Protein 2O2K (pdb70)

Sequence (665 aa):
ERRYLPLSQARKKSGFQMDWLSEPHPVKPTFIGTQVFEEYDLQKLVDYIDWKPFFDVWQLRGKYPNRGFPKIFNDKGEARKVYDDAHNMLNTLIISQKKLRARGVVGFWPAQSIQDDIHLYAEAAVPQAAEPIATFYGLRQQAENSTEPYYCLSDFIAPLHSGIRDYLGLFAVACFGVEELSSKAYEDDGDDYSSIMVKALGDRLAEAFAEELHEERRVVRRELWAYCGSEQLDVADLRRLRYKGIRPAPGYPSQPDHTEKLTMWRLADIEQSTGIRLTESLAMAPASAVSGLYFSNLLKSKYFAVGKISKDQVEDYALRKNISVAEVEKWLGPILGYDERRYLPLSQARKSGFQMDWLSEPHPVKPTFIGTQVFEEYDLQKLVDYIDWKPFFDVWQLRGKYPNRGFPKIFNDKGGEARKVYDDAHNMLNTLISQKKLRARGVVGFWPAQSIQDDIHLYAEAAVPQAAEPIATFYGLRQQAENTEPYYCLSDFIAPLHSGIRDYLGLFAVACFGVEELSKAYEDDDGDDYSSIMVKALGDRLAEEAFAEELHERVRRELWAYCGSSEQLDVADLRRLRYKGIRPAPGYPSQPDHTEKLTMWRRLADIEQSSTGIIRRLTESLLAMAPASAVSGLYFSNLLKSKYFAVGKISKDQVEDYALRKNISVAEVEKWLGPILGYDT

Radius of gyration: 28.36 Å; Cα contacts (8 Å, |Δi|>4): 1301; chains: 2; bounding box: 68×45×87 Å

CATH classification: 3.10.196.10 (+1 more: 1.10.288.10)

B-factor: mean 25.55, std 10.09, range [11.28, 104.23]

InterPro domains:
  IPR000489 Pterin-binding domain [PF00809] (375-613)
  IPR000489 Pterin-binding domain [PS50972] (371-632)
  IPR003726 Homocysteine-binding domain [PF02574] (31-338)
  IPR003726 Homocysteine-binding domain [PS50970] (19-338)
  IPR003759 Cobalamin (vitamin B12)-binding module, cap domain [PF02607] (671-747)
  IPR003759 Cobalamin (vitamin B12)-binding module, cap domain [PS51337] (662-759)
  IPR003759 Cobalamin (vitamin B12)-binding module, cap domain [SM01018] (669-755)
  IPR004223 Vitamin B12-dependent methionine synthase, activation domain [PF02965] (965-1246)
  IPR004223 Vitamin B12-dependent methionine synthase, activation domain [PS50974] (923-1265)
  IPR006158 Cobalamin (vitamin B12)-binding domain [PF02310] (774-866)
  IPR006158 Cobalamin (vitamin B12)-binding domain [PS51332] (772-907)
  IPR011005 Dihydropteroate synthase-like superfamily [G3DSA:3.20.20.20] (361-656)
  IPR011005 Dihydropteroate synthase-like superfamily [SSF51717] (371-645)
  IPR011822 Cobalamin-dependent methionine synthase [PIRSF000381] (18-1233)
  IPR011822 Cobalamin-dependent methionine synthase [TIGR02082] (26-1230)
  IPR033706 Methionine synthase, B12-binding domain [cd02069] (671-897)
  IPR036589 Homocysteine-binding domain superfamily [G3DSA:3.20.20.330] (15-354)
  IPR036589 Homocysteine-binding domain superfamily [SSF82282] (22-414)
  IPR036594 Methionine synthase domain [G3DSA:1.10.1240.10] (657-755)
  IPR036594 Methionine synthase domain [SSF47644] (665-754)

Nearest PDB structures (foldseek):
  2o2k-assembly1_B  TM=1.003E+00  e=1.176E-68  Homo sapiens
  2o2k-assembly1_A  TM=9.964E-01  e=1.926E-66  Homo sapiens
  6bm6-assembly1_A  TM=9.340E-01  e=1.511E-40  Escherichia coli K-12
  3iv9-assembly1_A  TM=9.314E-01  e=1.492E-37  Escherichia coli
  1k7y-assembly1_A  TM=9.303E-01  e=2.238E-37  Escherichia coli

Solvent-accessible surface area: 29115 Å² total; per-residue (Å²): 174,41,50,44,30,68,10,75,99,0,53,106,52,5,34,126,8,86,39,181,87,26,102,139,26,63,107,5,92,48,29,19,58,63,64,17,100,76,28,84,11,89,100,0,18,104,37,6,45,41,101,45,1,62,61,51,9,129,130,86,6,85,16,16,15,39,34,23,27,108,54,16,103,102,129,79,56,53,151,77,1,57,61,23,0,52,95,23,2,79,67,7,32,88,101,133,102,4,82,2,45,0,0,0,0,0,14,11,0,2,8,80,96,1,12,4,32,0,3,46,99,104,23,78,7,115,90,38,151,40,66,7,20,4,45,2,0,3,4,0,12,58,82,171,116,58,34,14,20,0,8,2,18,1,3,0,45,24,142,39,69,16,121,3,21,1,1,1,0,0,0,0,1,37,18,9,94,116,28,8,70,57,53,45,63,118,6,45,26,20,16,1,9,2,0,83,8,0,0,60,13,1,2,65,1,0,0,20,6,0,1,18,66,0,0,39,98,16,1,39,31,26,54,113,29,99,54,80,38,56,50,1,112,64,72,44,14,92,6,8,38,3,14,7,21,119,51,0,10,18,2,66,18,4,12,95,26,0,20,149,29,2,80,0,76,149,27,2,38,0,114,32,44,174,80,12,49,40,19,17,84,12,13,24,3,0,11,2,1,11,20,102,106,10,61,13,4,7,3,17,73,0,21,58,58,0,0,84,40,1,4,148,56,36,139,60,65,55,73,64,2,51,142,53,1,33,119,20,35,23,62,188,127,47,47,44,30,64,11,75,94,0,51,108,53,6,37,133,6,83,32,159,94,21,107,118,27,64,110,6,93,47,30,19,59,61,56,16,127,79,21,82,9,88,101,0,16,111,30,4,46,40,125,45,1,65,61,52,8,124,136,81,5,84,17,15,13,29,50,20,27,107,50,15,76,109,136,101,34,54,44,111,72,2,80,85,26,0,57,92,25,1,79,66,8,29,88,96,116,102,2,79,1,63,0,0,0,0,0,13,12,0,2,9,84,96,0,10,3,30,0,3,45,102,101,23,80,6,114,90,37,150,37,68,6,20,3,43,0,0,4,5,0,14,57,123,179,60,38,14,39,0,6,2,16,2,3,0,50,22,140,36,70,11,123,3,22,1,1,1,1,0,0,0,2,41,18,8,94,119,31,7,83,53,55,36,42,113,3,51,23,19,15,2,8,1,0,95,9,0,0,60,14,1,1,67,1,1,0,18,6,0,1,6,65,0,0,57,100,16,0,36,43,34,56,114,18,143,42,94,33,32,41,0,113,154,69,39,13,114,5,7,38,4,13,6,21,121,49,0,9,20,4,70,18,5,14,94,20,0,22,148,34,2,82,0,74,144,26,3,35,0,113,35,49,177,83,14,48,42,14,18,80,12,14,25,3,0,10,2,1,13,19,57,100,11,49,14,4,8,4,19,77,0,24,78,58,0,0,81,36,2,3,141,54,40,135,76,51,49,73,68,5,30,141,77,1,31,119,21,17,22,54,145,142

Organism: Homo sapiens (NCBI:txid9606)

Secondary structure (DSSP, 8-state):
---B--HHHHHHTB----GGGPPPPPPPS-SEEEEES---HHHHHTT---HHHHHHHHHHHHSPPTT--GGGG---HHHHHHHHHHHHHHHHHHTT-SEEEEEEEEEEEEEETTEEEE--TT--GGGS--SEEEE-----B---PPPB--GGGGS-BGGGS--EEEEEEEEEEESHHHHHHHHHHTT-HHHHHHHHHHHHHHHHHHHHHHHHHIIIIIS-TTTT----HHHHHTT-SSSB-PPTTSTTS--TTHHHHHHHHTTHHHHH--EE-TTS-EESSSEEEEEEB--TT--------B-HHHHHHHHHHHT--HHHHHHHTGGGBS--/---B--HHHHHHTB----TTTSPPPPPPS-SEEEEESS--HHHHHTT---HHHHHHHHHHHHSPPTT--GGGG---HHHHHHHHHHHHHHHHHHHTT-SEEEEEEEEEEEEEETTEEEE--TT--GGGS--SEEEE-----B-----B--GGGGS-BGGGS--EEEEEEEEEEESHHHHHHHHHHHT-HHHHHHHHHHHHHHHHHHHHHHHHHIIIIIS-SSTT----HHHHHTT-SSSB-PPTTSTTS--TTHHHHHHHHTTHHHHH--EE-TTS-EESSSEEEEEEB--TT--------B-HHHHHHHHHHHT--HHHHHHHTGGGBSS--

GO terms:
  GO:0008705 methionine synthase activity (F, IDA)
  GO:0008705 methionine synthase activity (F, EXP)
  GO:0005515 protein binding (F, IPI)
  GO:0007399 nervous system development (P, TAS)
  GO:0008705 methionine synthase activity (F, TAS)
  GO:0005829 cytosol (C, TAS)
  GO:0032259 methylation (P, TAS)
  GO:0000096 sulfur amino acid metabolic process (P, TAS)
  GO:0009235 cobalamin metabolic process (P, TAS)
  GO:0008705 methionine synthase activity (F, IMP)
  GO:0009235 cobalamin metabolic process (P, IMP)
  GO:0071265 L-methionine biosynthetic process (P, IMP)

Structure (mmCIF, N/CA/C/O backbone):
data_2O2K
#
_entry.id   2O2K
#
_cell.length_a   77.854
_cell.length_b   90.051
_cell.length_c   123.006
_cell.angle_alpha   90.00
_cell.angle_beta   90.00
_cell.angle_gamma   90.00
#
_symmetry.space_group_name_H-M   'P 21 21 21'
#
loop_
_entity.id
_entity.type
_entity.pdbx_description
1 polymer 'Methionine synthase'
2 water water
#
loop_
_atom_site.group_PDB
_atom_site.id
_atom_site.type_symbol
_atom_site.label_atom_id
_atom_site.label_alt_id
_atom_site.label_comp_id
_atom_site.label_asym_id
_atom_site.label_entity_id
_atom_site.label_seq_id
_atom_site.pdbx_PDB_ins_code
_atom_site.Cartn_x
_atom_site.Cartn_y
_atom_site.Cartn_z
_atom_site.occupancy
_atom_site.B_iso_or_equiv
_atom_site.auth_seq_id
_atom_site.auth_comp_id
_atom_site.auth_asym_id
_atom_site.auth_atom_id
_atom_site.pdbx_PDB_model_num
ATOM 1 N N . GLU A 1 3 ? 11.523 41.561 25.590 1.00 35.00 926 GLU A N 1
ATOM 2 C CA . GLU A 1 3 ? 10.219 42.110 25.122 1.00 34.88 926 GLU A CA 1
ATOM 3 C C . GLU A 1 3 ? 10.396 43.089 23.958 1.00 33.97 926 GLU A C 1
ATOM 4 O O . GLU A 1 3 ? 9.441 43.753 23.544 1.00 34.26 926 GLU A O 1
ATOM 10 N N . ARG A 1 4 ? 11.616 43.172 23.433 1.00 33.25 927 ARG A N 1
ATOM 11 C CA . ARG A 1 4 ? 11.922 44.090 22.340 1.00 32.13 927 ARG A CA 1
ATOM 12 C C . ARG A 1 4 ? 11.177 43.722 21.054 1.00 31.16 927 ARG A C 1
ATOM 13 O O . ARG A 1 4 ? 11.206 42.568 20.626 1.00 30.99 927 ARG A O 1
ATOM 21 N N . ARG A 1 5 ? 10.536 44.714 20.438 1.00 30.22 928 ARG A N 1
ATOM 22 C CA . ARG A 1 5 ? 9.703 44.486 19.255 1.00 29.24 928 ARG A CA 1
ATOM 23 C C . ARG A 1 5 ? 10.456 44.647 17.935 1.00 28.74 928 ARG A C 1
ATOM 24 O O . ARG A 1 5 ? 11.193 45.624 17.739 1.00 28.26 928 ARG A O 1
ATOM 26 N N . TYR A 1 6 ? 10.255 43.681 17.041 1.00 27.98 929 TYR A N 1
ATOM 27 C CA . TYR A 1 6 ? 10.799 43.724 15.686 1.00 27.29 929 TYR A CA 1
ATOM 28 C C . TYR A 1 6 ? 9.688 43.576 14.659 1.00 26.96 929 TYR A C 1
ATOM 29 O O . TYR A 1 6 ? 8.805 42.721 14.797 1.00 27.36 929 TYR A O 1
ATOM 38 N N . LEU A 1 7 ? 9.738 44.409 13.626 1.00 26.16 930 LEU A N 1
ATOM 39 C CA . LEU A 1 7 ? 8.761 44.348 12.550 1.00 25.77 930 LEU A CA 1
ATOM 40 C C . LEU A 1 7 ? 9.123 43.209 11.613 1.00 25.75 930 LEU A C 1
ATOM 41 O O . LEU A 1 7 ? 10.275 43.112 11.179 1.00 25.84 930 LEU A O 1
ATOM 46 N N . PRO A 1 8 ? 8.142 42.343 11.285 1.00 25.43 931 PRO A N 1
ATOM 47 C CA . PRO A 1 8 ? 8.399 41.246 10.351 1.00 25.17 931 PRO A CA 1
ATOM 48 C C . PRO A 1 8 ? 8.992 41.779 9.051 1.00 24.76 931 PRO A C 1
ATOM 49 O O . PRO A 1 8 ? 8.649 42.882 8.621 1.00 24.42 931 PRO A O 1
ATOM 53 N N . LEU A 1 9 ? 9.881 41.003 8.441 1.00 24.79 932 LEU A N 1
ATOM 54 C CA . LEU A 1 9 ? 10.626 41.452 7.268 1.00 24.98 932 LEU A CA 1
ATOM 55 C C . LEU A 1 9 ? 9.742 42.044 6.168 1.00 24.89 932 LEU A C 1
ATOM 56 O O . LEU A 1 9 ? 10.060 43.099 5.613 1.00 24.67 932 LEU A O 1
ATOM 61 N N . SER A 1 10 ? 8.628 41.377 5.870 1.00 25.11 933 SER A N 1
ATOM 62 C CA . SER A 1 10 ? 7.721 41.843 4.817 1.00 25.53 933 SER A CA 1
ATOM 63 C C . SER A 1 10 ? 7.177 43.239 5.100 1.00 25.40 933 SER A C 1
ATOM 64 O O . SER A 1 10 ? 6.995 44.035 4.176 1.00 25.50 933 SER A O 1
ATOM 67 N N . GLN A 1 11 ? 6.917 43.527 6.373 1.00 25.19 934 GLN A N 1
ATOM 68 C CA . GLN A 1 11 ? 6.396 44.832 6.770 1.00 25.26 934 GLN A CA 1
ATOM 69 C C . GLN A 1 11 ? 7.479 45.904 6.809 1.00 24.65 934 GLN A C 1
ATOM 70 O O . GLN A 1 11 ? 7.229 47.051 6.436 1.00 24.88 934 GLN A O 1
ATOM 76 N N . ALA A 1 12 ? 8.679 45.529 7.249 1.00 23.62 935 ALA A N 1
ATOM 77 C CA . ALA A 1 12 ? 9.822 46.441 7.213 1.00 22.73 935 ALA A CA 1
ATOM 78 C C . ALA A 1 12 ? 10.103 46.863 5.772 1.00 22.46 935 ALA A C 1
ATOM 79 O O . ALA A 1 12 ? 10.440 48.017 5.503 1.00 22.03 935 ALA A O 1
ATOM 81 N N . ARG A 1 13 ? 9.954 45.924 4.841 1.00 22.31 936 ARG A N 1
ATOM 82 C CA . ARG A 1 13 ? 10.161 46.219 3.425 1.00 22.48 936 ARG A CA 1
ATOM 83 C C . ARG A 1 13 ? 9.103 47.171 2.876 1.00 22.85 936 ARG A C 1
ATOM 84 O O . ARG A 1 13 ? 9.418 48.049 2.073 1.00 23.14 936 ARG A O 1
ATOM 92 N N A LYS A 1 14 ? 7.860 46.994 3.323 0.50 23.01 937 LYS A N 1
ATOM 93 N N B LYS A 1 14 ? 7.855 46.994 3.310 0.50 23.05 937 LYS A N 1
ATOM 94 C CA A LYS A 1 14 ? 6.755 47.855 2.906 0.50 23.00 937 LYS A CA 1
ATOM 95 C CA B LYS A 1 14 ? 6.765 47.867 2.879 0.50 23.08 937 LYS A CA 1
ATOM 96 C C A LYS A 1 14 ? 6.936 49.279 3.421 0.50 23.00 937 LYS A C 1
ATOM 97 C C B LYS A 1 14 ? 7.014 49.295 3.358 0.50 23.04 937 LYS A C 1
ATOM 98 O O A LYS A 1 14 ? 6.463 50.233 2.803 0.50 23.19 937 LYS A O 1
ATOM 99 O O B LYS A 1 14 ? 6.696 50.258 2.657 0.50 23.17 937 LYS A O 1
ATOM 104 N N A SER A 1 15 ? 7.631 49.406 4.549 0.50 23.03 938 SER A N 1
ATOM 105 N N B SER A 1 15 ? 7.607 49.412 4.546 0.50 23.05 938 SER A N 1
ATOM 106 C CA . SER A 1 15 ? 7.943 50.704 5.139 1.00 22.92 938 SER A CA 1
ATOM 107 C C . SER A 1 15 ? 9.414 51.080 4.929 1.00 22.53 938 SER A C 1
ATOM 108 O O . SER A 1 15 ? 9.985 51.829 5.720 1.00 21.39 938 SER A O 1
ATOM 111 N N . GLY A 1 16 ? 10.016 50.560 3.860 1.00 22.22 939 GLY A N 1
ATOM 112 C CA . GLY A 1 16 ? 11.400 50.891 3.506 1.00 22.32 939 GLY A CA 1
ATOM 113 C C . GLY A 1 16 ? 11.538 52.352 3.118 1.00 22.66 939 GLY A C 1
ATOM 114 O O . GLY A 1 16 ? 10.537 53.039 2.914 1.00 22.70 939 GLY A O 1
ATOM 115 N N . PHE A 1 17 ? 12.772 52.843 3.020 1.00 22.47 940 PHE A N 1
ATOM 116 C CA . PHE A 1 17 ? 12.979 54.215 2.559 1.00 23.35 940 PHE A CA 1
ATOM 117 C C . PHE A 1 17 ? 12.522 54.338 1.115 1.00 24.24 940 PHE A C 1
ATOM 118 O O . PHE A 1 17 ? 12.928 53.539 0.269 1.00 24.60 940 PHE A O 1
ATOM 126 N N . GLN A 1 18 ? 11.681 55.337 0.850 1.00 25.38 941 GLN A N 1
ATOM 127 C CA . GLN A 1 18 ? 11.080 55.534 -0.474 1.00 26.50 941 GLN A CA 1
ATOM 128 C C . GLN A 1 18 ? 11.660 56.737 -1.213 1.00 26.29 941 GLN A C 1
ATOM 129 O O . GLN A 1 18 ? 11.460 57.891 -0.814 1.00 26.96 941 GLN A O 1
ATOM 135 N N . MET A 1 19 ? 12.370 56.454 -2.299 1.00 26.13 942 MET A N 1
ATOM 136 C CA . MET A 1 19 ? 13.043 57.481 -3.094 1.00 25.98 942 MET A CA 1
ATOM 137 C C . MET A 1 19 ? 12.090 58.277 -3.992 1.00 26.41 942 MET A C 1
ATOM 138 O O . MET A 1 19 ? 12.407 59.410 -4.380 1.00 26.46 942 MET A O 1
ATOM 143 N N . ASP A 1 20 ? 10.937 57.686 -4.313 1.00 26.58 943 ASP A N 1
ATOM 144 C CA . ASP A 1 20 ? 9.984 58.247 -5.288 1.00 26.42 943 ASP A CA 1
ATOM 145 C C . ASP A 1 20 ? 10.667 58.357 -6.654 1.00 25.74 943 ASP A C 1
ATOM 146 O O . ASP A 1 20 ? 10.908 59.456 -7.171 1.00 25.53 943 ASP A O 1
ATOM 151 N N . TRP A 1 21 ? 10.986 57.197 -7.224 1.00 24.83 944 TRP A N 1
ATOM 152 C CA . TRP A 1 21 ? 11.794 57.120 -8.440 1.00 23.98 944 TRP A CA 1
ATOM 153 C C . TRP A 1 21 ? 11.164 57.800 -9.657 1.00 24.30 944 TRP A C 1
ATOM 154 O O . TRP A 1 21 ? 11.877 58.320 -10.507 1.00 24.12 944 TRP A O 1
ATOM 165 N N . LEU A 1 22 ? 9.834 57.814 -9.722 1.00 24.75 945 LEU A N 1
ATOM 166 C CA . LEU A 1 22 ? 9.128 58.482 -10.815 1.00 25.40 945 LEU A CA 1
ATOM 167 C C . LEU A 1 22 ? 9.537 59.952 -10.927 1.00 25.36 945 LEU A C 1
ATOM 168 O O . LEU A 1 22 ? 9.613 60.500 -12.031 1.00 26.08 945 LEU A O 1
ATOM 173 N N . SER A 1 23 ? 9.822 60.571 -9.784 1.00 25.01 946 SER A N 1
ATOM 174 C CA . SER A 1 23 ? 10.180 61.990 -9.729 1.00 24.88 946 SER A CA 1
ATOM 175 C C . SER A 1 23 ? 11.689 62.230 -9.663 1.00 24.19 946 SER A C 1
ATOM 176 O O . SER A 1 23 ? 12.135 63.373 -9.597 1.00 24.07 946 SER A O 1
ATOM 179 N N . GLU A 1 24 ? 12.477 61.157 -9.682 1.00 23.24 947 GLU A N 1
ATOM 180 C CA . GLU A 1 24 ? 13.927 61.279 -9.553 1.00 22.35 947 GLU A CA 1
ATOM 181 C C . GLU A 1 24 ? 14.613 61.749 -10.830 1.00 21.73 947 GLU A C 1
ATOM 182 O O . GLU A 1 24 ? 14.181 61.404 -11.933 1.00 21.47 947 GLU A O 1
ATOM 188 N N . PRO A 1 25 ? 15.705 62.523 -10.683 1.00 21.20 948 PRO A N 1
ATOM 189 C CA . PRO A 1 25 ? 16.592 62.766 -11.818 1.00 20.78 948 PRO A CA 1
ATOM 190 C C . PRO A 1 25 ? 17.353 61.485 -12.154 1.00 20.50 948 PRO A C 1
ATOM 191 O O . PRO A 1 25 ? 17.463 60.593 -11.306 1.00 20.44 948 PRO A O 1
ATOM 195 N N . HIS A 1 26 ? 17.863 61.388 -13.375 1.00 19.83 949 HIS A N 1
ATOM 196 C CA . HIS A 1 26 ? 18.665 60.233 -13.755 1.00 19.72 949 HIS A CA 1
ATOM 197 C C . HIS A 1 26 ? 20.033 60.274 -13.081 1.00 19.21 949 HIS A C 1
ATOM 198 O O . HIS A 1 26 ? 20.712 61.297 -13.135 1.00 19.43 949 HIS A O 1
ATOM 205 N N . PRO A 1 27 ? 20.439 59.159 -12.439 1.00 18.68 950 PRO A N 1
ATOM 206 C CA . PRO A 1 27 ? 21.826 59.015 -11.994 1.00 18.39 950 PRO A CA 1
ATOM 207 C C . PRO A 1 27 ? 22.805 59.298 -13.124 1.00 18.66 950 PRO A C 1
ATOM 208 O O . PRO A 1 27 ? 22.502 59.064 -14.298 1.00 18.55 950 PRO A O 1
ATOM 212 N N . VAL A 1 28 ? 23.966 59.826 -12.761 1.00 18.69 951 VAL A N 1
ATOM 213 C CA . VAL A 1 28 ? 25.014 60.135 -13.715 1.00 19.16 951 VAL A CA 1
ATOM 214 C C . VAL A 1 28 ? 25.816 58.873 -14.021 1.00 19.23 951 VAL A C 1
ATOM 215 O O . VAL A 1 28 ? 26.197 58.137 -13.107 1.00 19.50 951 VAL A O 1
ATOM 219 N N . LYS A 1 29 ? 26.062 58.609 -15.303 1.00 19.52 952 LYS A N 1
ATOM 220 C CA . LYS A 1 29 ? 26.930 57.501 -15.676 1.00 19.71 952 LYS A CA 1
ATOM 221 C C . LYS A 1 29 ? 28.381 57.913 -15.424 1.00 19.29 952 LYS A C 1
ATOM 222 O O . LYS A 1 29 ? 28.807 58.955 -15.918 1.00 19.13 952 LYS A O 1
ATOM 228 N N . PRO A 1 30 ? 29.137 57.107 -14.651 1.00 19.23 953 PRO A N 1
ATOM 229 C CA . PRO A 1 30 ? 30.555 57.417 -14.418 1.00 19.07 953 PRO A CA 1
ATOM 230 C C . PRO A 1 30 ? 31.372 57.486 -15.712 1.00 19.53 953 PRO A C 1
ATOM 231 O O . PRO A 1 30 ? 30.925 56.995 -16.756 1.00 19.55 953 PRO A O 1
ATOM 235 N N . THR A 1 31 ? 32.556 58.094 -15.639 1.00 19.95 954 THR A N 1
ATOM 236 C CA . THR A 1 31 ? 33.383 58.337 -16.833 1.00 20.30 954 THR A CA 1
ATOM 237 C C . THR A 1 31 ? 33.944 57.059 -17.455 1.00 20.47 954 THR A C 1
ATOM 238 O O . THR A 1 31 ? 34.414 57.071 -18.603 1.00 21.26 954 THR A O 1
ATOM 242 N N . PHE A 1 32 ? 33.909 55.971 -16.691 1.00 20.09 955 PHE A N 1
ATOM 243 C CA . PHE A 1 32 ? 34.277 54.644 -17.179 1.00 20.09 955 PHE A CA 1
ATOM 244 C C . PHE A 1 32 ? 33.550 53.556 -16.405 1.00 20.01 955 PHE A C 1
ATOM 245 O O . PHE A 1 32 ? 33.084 53.777 -15.276 1.00 19.39 955 PHE A O 1
ATOM 253 N N . ILE A 1 33 ? 33.462 52.384 -17.029 1.00 19.98 956 ILE A N 1
ATOM 254 C CA . ILE A 1 33 ? 32.928 51.184 -16.396 1.00 20.34 956 ILE A CA 1
ATOM 255 C C . ILE A 1 33 ? 34.049 50.156 -16.290 1.00 20.23 956 ILE A C 1
ATOM 256 O O . ILE A 1 33 ? 34.815 49.954 -17.240 1.00 21.00 956 ILE A O 1
ATOM 261 N N . GLY A 1 34 ? 34.159 49.530 -15.124 1.00 19.88 957 GLY A N 1
ATOM 262 C CA . GLY A 1 34 ? 35.281 48.651 -14.824 1.00 19.34 957 GLY A CA 1
ATOM 263 C C . GLY A 1 34 ? 36.153 49.352 -13.808 1.00 19.36 957 GLY A C 1
ATOM 264 O O . GLY A 1 34 ? 35.672 50.216 -13.080 1.00 19.26 957 GLY A O 1
ATOM 265 N N . THR A 1 35 ? 37.438 49.016 -13.784 1.00 19.09 958 THR A N 1
ATOM 266 C CA . THR A 1 35 ? 38.333 49.572 -12.762 1.00 19.36 958 THR A CA 1
ATOM 267 C C . THR A 1 35 ? 39.416 50.484 -13.316 1.00 19.45 958 THR A C 1
ATOM 268 O O . THR A 1 35 ? 39.796 50.394 -14.490 1.00 19.36 958 THR A O 1
ATOM 272 N N . GLN A 1 36 ? 39.899 51.363 -12.441 1.00 19.59 959 GLN A N 1
ATOM 273 C CA . GLN A 1 36 ? 41.129 52.106 -12.657 1.00 19.76 959 GLN A CA 1
ATOM 274 C C . GLN A 1 36 ? 42.043 51.822 -11.482 1.00 19.52 959 GLN A C 1
ATOM 275 O O . GLN A 1 36 ? 41.627 51.939 -10.329 1.00 19.02 959 GLN A O 1
ATOM 281 N N . VAL A 1 37 ? 43.284 51.451 -11.786 1.00 19.31 960 VAL A N 1
ATOM 282 C CA . VAL A 1 37 ? 44.248 51.050 -10.771 1.00 19.75 960 VAL A CA 1
ATOM 283 C C . VAL A 1 37 ? 45.290 52.139 -10.553 1.00 20.05 960 VAL A C 1
ATOM 284 O O . VAL A 1 37 ? 45.797 52.738 -11.511 1.00 20.13 960 VAL A O 1
ATOM 288 N N . PHE A 1 38 ? 45.594 52.387 -9.285 1.00 20.19 961 PHE A N 1
ATOM 289 C CA . PHE A 1 38 ? 46.675 53.283 -8.895 1.00 20.88 961 PHE A CA 1
ATOM 290 C C . PHE A 1 38 ? 47.823 52.447 -8.332 1.00 21.30 961 PHE A C 1
ATOM 291 O O . PHE A 1 38 ? 47.733 51.899 -7.228 1.00 21.11 961 PHE A O 1
ATOM 299 N N . GLU A 1 39 ? 48.898 52.326 -9.109 1.00 22.17 962 GLU A N 1
ATOM 300 C CA . GLU A 1 39 ? 50.056 51.548 -8.672 1.00 22.74 962 GLU A CA 1
ATOM 301 C C . GLU A 1 39 ? 50.924 52.382 -7.728 1.00 22.66 962 GLU A C 1
ATOM 302 O O . GLU A 1 39 ? 51.726 51.840 -6.959 1.00 22.47 962 GLU A O 1
ATOM 308 N N . GLU A 1 40 ? 50.739 53.699 -7.792 1.00 22.83 963 GLU A N 1
ATOM 309 C CA . GLU A 1 40 ? 51.326 54.642 -6.840 1.00 23.10 963 GLU A CA 1
ATOM 310 C C . GLU A 1 40 ? 50.351 55.793 -6.611 1.00 22.91 963 GLU A C 1
ATOM 311 O O . GLU A 1 40 ? 49.391 55.958 -7.365 1.00 22.90 963 GLU A O 1
ATOM 314 N N . TYR A 1 41 ? 50.592 56.578 -5.566 1.00 22.40 964 TYR A N 1
ATOM 315 C CA . TYR A 1 41 ? 49.808 57.783 -5.319 1.00 22.08 964 TYR A CA 1
ATOM 316 C C . TYR A 1 41 ? 50.673 58.849 -4.670 1.00 22.43 964 TYR A C 1
ATOM 317 O O . TYR A 1 41 ? 51.621 58.537 -3.947 1.00 22.27 964 TYR A O 1
ATOM 326 N N . ASP A 1 42 ? 50.339 60.108 -4.937 1.00 22.92 965 ASP A N 1
ATOM 327 C CA . ASP A 1 42 ? 51.086 61.242 -4.418 1.00 23.63 965 ASP A CA 1
ATOM 328 C C . ASP A 1 42 ? 50.821 61.392 -2.923 1.00 23.50 965 ASP A C 1
ATOM 329 O O . ASP A 1 42 ? 49.801 61.949 -2.513 1.00 23.48 965 ASP A O 1
ATOM 334 N N . LEU A 1 43 ? 51.749 60.886 -2.115 1.00 23.46 966 LEU A N 1
ATOM 335 C CA . LEU A 1 43 ? 51.610 60.937 -0.657 1.00 23.47 966 LEU A CA 1
ATOM 336 C C . LEU A 1 43 ? 51.657 62.356 -0.098 1.00 23.76 966 LEU A C 1
ATOM 337 O O . LEU A 1 43 ? 50.970 62.661 0.875 1.00 23.14 966 LEU A O 1
ATOM 342 N N . GLN A 1 44 ? 52.466 63.222 -0.706 1.00 24.31 967 GLN A N 1
ATOM 343 C CA . GLN A 1 44 ? 52.524 64.612 -0.261 1.00 25.39 967 GLN A CA 1
ATOM 344 C C . GLN A 1 44 ? 51.166 65.303 -0.401 1.00 25.35 967 GLN A C 1
ATOM 345 O O . GLN A 1 44 ? 50.767 66.064 0.478 1.00 25.67 967 GLN A O 1
ATOM 351 N N . LYS A 1 45 ? 50.454 65.015 -1.489 1.00 25.41 968 LYS A N 1
ATOM 352 C CA . LYS A 1 45 ? 49.109 65.553 -1.709 1.00 25.70 968 LYS A CA 1
ATOM 353 C C . LYS A 1 45 ? 48.130 65.079 -0.629 1.00 25.25 968 LYS A C 1
ATOM 354 O O . LYS A 1 45 ? 47.241 65.825 -0.211 1.00 25.87 968 LYS A O 1
ATOM 360 N N . LEU A 1 46 ? 48.311 63.842 -0.176 1.00 24.23 969 LEU A N 1
ATOM 361 C CA . LEU A 1 46 ? 47.444 63.258 0.849 1.00 23.68 969 LEU A CA 1
ATOM 362 C C . LEU A 1 46 ? 47.604 63.903 2.215 1.00 23.59 969 LEU A C 1
ATOM 363 O O . LEU A 1 46 ? 46.646 63.958 2.993 1.00 23.06 969 LEU A O 1
ATOM 368 N N . VAL A 1 47 ? 48.804 64.404 2.498 1.00 23.30 970 VAL A N 1
ATOM 369 C CA . VAL A 1 47 ? 49.081 65.047 3.786 1.00 23.52 970 VAL A CA 1
ATOM 370 C C . VAL A 1 47 ? 48.049 66.135 4.090 1.00 23.28 970 VAL A C 1
ATOM 371 O O . VAL A 1 47 ? 47.594 66.273 5.224 1.00 23.20 970 VAL A O 1
ATOM 375 N N . ASP A 1 48 ? 47.658 66.890 3.068 1.00 23.58 971 ASP A N 1
ATOM 376 C CA . ASP A 1 48 ? 46.678 67.956 3.251 1.00 23.51 971 ASP A CA 1
ATOM 377 C C . ASP A 1 48 ? 45.273 67.450 3.602 1.00 22.50 971 ASP A C 1
ATOM 378 O O . ASP A 1 48 ? 44.446 68.201 4.129 1.00 22.51 971 ASP A O 1
ATOM 383 N N . TYR A 1 49 ? 45.020 66.171 3.329 1.00 21.16 972 TYR A N 1
ATOM 384 C CA . TYR A 1 49 ? 43.718 65.563 3.601 1.00 20.12 972 TYR A CA 1
ATOM 385 C C . TYR A 1 49 ? 43.679 64.804 4.930 1.00 19.69 972 TYR A C 1
ATOM 386 O O . TYR A 1 49 ? 42.646 64.242 5.295 1.00 19.58 972 TYR A O 1
ATOM 395 N N . ILE A 1 50 ? 44.798 64.796 5.654 1.00 18.88 973 ILE A N 1
ATOM 396 C CA . ILE A 1 50 ? 44.860 64.094 6.936 1.00 18.22 973 ILE A CA 1
ATOM 397 C C . ILE A 1 50 ? 43.906 64.693 7.977 1.00 18.27 973 ILE A C 1
ATOM 398 O O . ILE A 1 50 ? 43.818 65.920 8.137 1.00 18.82 973 ILE A O 1
ATOM 403 N N . ASP A 1 51 ? 43.173 63.805 8.647 1.00 18.30 974 ASP A N 1
ATOM 404 C CA . ASP A 1 51 ? 42.381 64.143 9.816 1.00 18.48 974 ASP A CA 1
ATOM 405 C C . ASP A 1 51 ? 43.260 63.860 11.031 1.00 18.40 974 ASP A C 1
ATOM 406 O O . ASP A 1 51 ? 43.486 62.707 11.391 1.00 18.02 974 ASP A O 1
ATOM 411 N N . TRP A 1 52 ? 43.781 64.920 11.641 1.00 18.03 975 TRP A N 1
ATOM 412 C CA . TRP A 1 52 ? 44.776 64.772 12.701 1.00 17.88 975 TRP A CA 1
ATOM 413 C C . TRP A 1 52 ? 44.205 64.361 14.059 1.00 17.89 975 TRP A C 1
ATOM 414 O O . TRP A 1 52 ? 44.949 63.924 14.932 1.00 18.16 975 TRP A O 1
ATOM 425 N N . LYS A 1 53 ? 42.892 64.475 14.238 1.00 18.42 976 LYS A N 1
ATOM 426 C CA . LYS A 1 53 ? 42.293 64.146 15.539 1.00 19.10 976 LYS A CA 1
ATOM 427 C C . LYS A 1 53 ? 42.624 62.728 16.046 1.00 18.63 976 LYS A C 1
ATOM 428 O O . LYS A 1 53 ? 43.128 62.587 17.156 1.00 18.70 976 LYS A O 1
ATOM 432 N N . PRO A 1 54 ? 42.366 61.674 15.235 1.00 18.83 977 PRO A N 1
ATOM 433 C CA . PRO A 1 54 ? 42.757 60.332 15.706 1.00 18.73 977 PRO A CA 1
ATOM 434 C C . PRO A 1 54 ? 44.253 60.166 16.002 1.00 18.52 977 PRO A C 1
ATOM 435 O O . PRO A 1 54 ? 44.635 59.365 16.858 1.00 18.92 977 PRO A O 1
ATOM 439 N N . PHE A 1 55 ? 45.091 60.928 15.305 1.00 17.70 978 PHE A N 1
ATOM 440 C CA . PHE A 1 55 ? 46.531 60.898 15.548 1.00 16.95 978 PHE A CA 1
ATOM 441 C C . PHE A 1 55 ? 46.834 61.449 16.940 1.00 17.23 978 PHE A C 1
ATOM 442 O O . PHE A 1 55 ? 47.572 60.837 17.716 1.00 16.86 978 PHE A O 1
ATOM 450 N N . PHE A 1 56 ? 46.247 62.596 17.265 1.00 17.23 979 PHE A N 1
ATOM 451 C CA . PHE A 1 56 ? 46.429 63.170 18.593 1.00 18.04 979 PHE A CA 1
ATOM 452 C C . PHE A 1 56 ? 45.830 62.288 19.683 1.00 18.53 979 PHE A C 1
ATOM 453 O O . PHE A 1 56 ? 46.385 62.199 20.778 1.00 18.94 979 PHE A O 1
ATOM 461 N N . ASP A 1 57 ? 44.725 61.615 19.369 1.00 19.37 980 ASP A N 1
ATOM 462 C CA . ASP A 1 57 ? 44.145 60.625 20.291 1.00 19.72 980 ASP A CA 1
ATOM 463 C C . ASP A 1 57 ? 45.124 59.495 20.615 1.00 19.69 980 ASP A C 1
ATOM 464 O O . ASP A 1 57 ? 45.266 59.107 21.778 1.00 19.69 980 ASP A O 1
ATOM 469 N N . VAL A 1 58 ? 45.821 58.987 19.598 1.00 19.20 981 VAL A N 1
ATOM 470 C CA . VAL A 1 58 ? 46.830 57.944 19.817 1.00 19.26 981 VAL A CA 1
ATOM 471 C C . VAL A 1 58 ? 47.878 58.442 20.805 1.00 19.22 981 VAL A C 1
ATOM 472 O O . VAL A 1 58 ? 48.228 57.753 21.769 1.00 19.24 981 VAL A O 1
ATOM 476 N N . TRP A 1 59 ? 48.365 59.655 20.574 1.00 18.59 982 TRP A N 1
ATOM 477 C CA . TRP A 1 59 ? 49.445 60.178 21.388 1.00 18.69 982 TRP A CA 1
ATOM 478 C C . TRP A 1 59 ? 49.018 60.558 22.801 1.00 19.20 982 TRP A C 1
ATOM 479 O O . TRP A 1 59 ? 49.829 60.496 23.719 1.00 19.23 982 TRP A O 1
ATOM 490 N N . GLN A 1 60 ? 47.748 60.923 22.975 1.00 20.13 983 GLN A N 1
ATOM 491 C CA . GLN A 1 60 ? 47.207 61.140 24.317 1.00 21.13 983 GLN A CA 1
ATOM 492 C C . GLN A 1 60 ? 47.215 59.831 25.104 1.00 21.10 983 GLN A C 1
ATOM 493 O O . GLN A 1 60 ? 47.606 59.802 26.278 1.00 21.54 983 GLN A O 1
ATOM 499 N N . LEU A 1 61 ? 46.815 58.754 24.434 1.00 21.24 984 LEU A N 1
ATOM 500 C CA . LEU A 1 61 ? 46.739 57.429 25.042 1.00 21.34 984 LEU A CA 1
ATOM 501 C C . LEU A 1 61 ? 48.119 56.869 25.377 1.00 21.20 984 LEU A C 1
ATOM 502 O O . LEU A 1 61 ? 48.355 56.432 26.504 1.00 21.41 984 LEU A O 1
ATOM 507 N N . ARG A 1 62 ? 49.024 56.877 24.401 1.00 20.64 985 ARG A N 1
ATOM 508 C CA . ARG A 1 62 ? 50.375 56.353 24.608 1.00 20.81 985 ARG A CA 1
ATOM 509 C C . ARG A 1 62 ? 51.233 57.250 25.498 1.00 20.45 985 ARG A C 1
ATOM 510 O O . ARG A 1 62 ? 52.055 56.764 26.278 1.00 20.97 985 ARG A O 1
ATOM 518 N N . GLY A 1 63 ? 51.044 58.561 25.376 1.00 20.10 986 GLY A N 1
ATOM 519 C CA . GLY A 1 63 ? 51.854 59.532 26.109 1.00 19.66 986 GLY A CA 1
ATOM 520 C C . GLY A 1 63 ? 51.682 59.525 27.615 1.00 19.48 986 GLY A C 1
ATOM 521 O O . GLY A 1 63 ? 52.573 59.965 28.338 1.00 19.69 986 GLY A O 1
ATOM 522 N N . LYS A 1 64 ? 50.537 59.035 28.090 1.00 19.15 987 LYS A N 1
ATOM 523 C CA . LYS A 1 64 ? 50.308 58.923 29.534 1.00 18.83 987 LYS A CA 1
ATOM 524 C C . LYS A 1 64 ? 51.267 57.910 30.147 1.00 18.68 987 LYS A C 1
ATOM 525 O O . LYS A 1 64 ? 51.739 58.099 31.268 1.00 18.77 987 LYS A O 1
ATOM 531 N N . TYR A 1 65 ? 51.551 56.846 29.399 1.00 18.17 988 TYR A N 1
ATOM 532 C CA . TYR A 1 65 ? 52.469 55.806 29.855 1.00 18.07 988 TYR A CA 1
ATOM 533 C C . TYR A 1 65 ? 53.637 55.708 28.881 1.00 18.18 988 TYR A C 1
ATOM 534 O O . TYR A 1 65 ? 53.689 54.776 28.074 1.00 18.02 988 TYR A O 1
ATOM 543 N N . PRO A 1 66 ? 54.578 56.667 28.941 1.00 18.69 989 PRO A N 1
ATOM 544 C CA . PRO A 1 66 ? 55.643 56.648 27.938 1.00 19.24 989 PRO A CA 1
ATOM 545 C C . PRO A 1 66 ? 56.547 55.426 28.050 1.00 19.73 989 PRO A C 1
ATOM 546 O O . PRO A 1 66 ? 56.864 54.978 29.152 1.00 19.29 989 PRO A O 1
ATOM 550 N N . ASN A 1 67 ? 56.938 54.878 26.904 1.00 20.49 990 ASN A N 1
ATOM 551 C CA . ASN A 1 67 ? 57.996 53.884 26.882 1.00 21.28 990 ASN A CA 1
ATOM 552 C C . ASN A 1 67 ? 59.324 54.563 27.130 1.00 21.99 990 ASN A C 1
ATOM 553 O O . ASN A 1 67 ? 59.458 55.777 26.957 1.00 21.73 990 ASN A O 1
ATOM 558 N N . ARG A 1 68 ? 60.311 53.774 27.532 1.00 22.96 991 ARG A N 1
ATOM 559 C CA . ARG A 1 68 ? 61.666 54.268 27.606 1.00 24.09 991 ARG A CA 1
ATOM 560 C C . ARG A 1 68 ? 62.075 54.757 26.218 1.00 24.27 991 ARG A C 1
ATOM 561 O O . ARG A 1 68 ? 61.721 54.145 25.198 1.00 24.53 991 ARG A O 1
ATOM 569 N N . GLY A 1 69 ? 62.767 55.891 26.182 1.00 24.66 992 GLY A N 1
ATOM 570 C CA . GLY A 1 69 ? 63.270 56.436 24.923 1.00 24.91 992 GLY A CA 1
ATOM 571 C C . GLY A 1 69 ? 62.388 57.459 24.233 1.00 25.03 992 GLY A C 1
ATOM 572 O O . GLY A 1 69 ? 62.705 57.900 23.125 1.00 25.56 992 GLY A O 1
ATOM 573 N N . PHE A 1 70 ? 61.276 57.831 24.865 1.00 25.03 993 PHE A N 1
ATOM 574 C CA . PHE A 1 70 ? 60.433 58.927 24.366 1.00 25.04 993 PHE A CA 1
ATOM 575 C C . PHE A 1 70 ? 61.185 60.256 24.481 1.00 26.02 993 PHE A C 1
ATOM 576 O O . PHE A 1 70 ? 62.131 60.361 25.264 1.00 26.40 993 PHE A O 1
ATOM 584 N N . PRO A 1 71 ? 60.775 61.275 23.701 1.00 27.03 994 PRO A N 1
ATOM 585 C CA . PRO A 1 71 ? 61.367 62.607 23.864 1.00 28.05 994 PRO A CA 1
ATOM 586 C C . PRO A 1 71 ? 61.237 63.123 25.298 1.00 29.26 994 PRO A C 1
ATOM 587 O O . PRO A 1 71 ? 60.260 62.808 25.985 1.00 29.29 994 PRO A O 1
ATOM 591 N N . LYS A 1 72 ? 62.212 63.923 25.726 1.00 30.97 995 LYS A N 1
ATOM 592 C CA . LYS A 1 72 ? 62.279 64.442 27.097 1.00 32.40 995 LYS A CA 1
ATOM 593 C C . LYS A 1 72 ? 61.027 65.189 27.562 1.00 33.21 995 LYS A C 1
ATOM 594 O O . LYS A 1 72 ? 60.757 65.262 28.762 1.00 33.76 995 LYS A O 1
ATOM 597 N N . ILE A 1 73 ? 60.261 65.724 26.612 1.00 33.95 996 ILE A N 1
ATOM 598 C CA . ILE A 1 73 ? 59.062 66.514 26.916 1.00 34.84 996 ILE A CA 1
ATOM 599 C C . ILE A 1 73 ? 57.939 65.716 27.609 1.00 35.22 996 ILE A C 1
ATOM 600 O O . ILE A 1 73 ? 57.074 66.298 28.266 1.00 35.37 996 ILE A O 1
ATOM 605 N N . PHE A 1 74 ? 57.973 64.391 27.477 1.00 35.73 997 PHE A N 1
ATOM 606 C CA . PHE A 1 74 ? 56.963 63.527 28.090 1.00 36.48 997 PHE A CA 1
ATOM 607 C C . PHE A 1 74 ? 57.122 63.414 29.609 1.00 37.41 997 PHE A C 1
ATOM 608 O O . PHE A 1 74 ? 56.266 62.844 30.293 1.00 37.73 997 PHE A O 1
ATOM 616 N N . ASN A 1 75 ? 58.209 63.985 30.123 1.00 38.53 998 ASN A N 1
ATOM 617 C CA . ASN A 1 75 ? 58.506 63.983 31.555 1.00 39.60 998 ASN A CA 1
ATOM 618 C C . ASN A 1 75 ? 58.115 65.288 32.256 1.00 40.21 998 ASN A C 1
ATOM 619 O O . ASN A 1 75 ? 58.356 65.455 33.457 1.00 40.34 998 ASN A O 1
ATOM 624 N N . ASP A 1 76 ? 57.500 66.199 31.503 1.00 40.87 999 ASP A N 1
ATOM 625 C CA . ASP A 1 76 ? 57.121 67.517 32.012 1.00 41.51 999 ASP A CA 1
ATOM 626 C C . ASP A 1 76 ? 55.792 67.503 32.770 1.00 41.88 999 ASP A C 1
ATOM 627 O O . ASP A 1 76 ? 55.165 66.452 32.922 1.00 42.04 999 ASP A O 1
ATOM 632 N N . LYS A 1 77 ? 55.378 68.674 33.250 1.00 42.31 1000 LYS A N 1
ATOM 633 C CA . LYS A 1 77 ? 54.148 68.817 34.028 1.00 42.63 1000 LYS A CA 1
ATOM 634 C C . LYS A 1 77 ? 52.903 68.773 33.144 1.00 42.77 1000 LYS A C 1
ATOM 635 O O . LYS A 1 77 ? 52.777 69.537 32.185 1.00 43.06 1000 LYS A O 1
ATOM 637 N N . GLY A 1 81 ? 52.747 70.788 25.543 1.00 30.09 1004 GLY A N 1
ATOM 638 C CA . GLY A 1 81 ? 54.020 70.644 24.847 1.00 29.38 1004 GLY A CA 1
ATOM 639 C C . GLY A 1 81 ? 54.126 69.371 24.027 1.00 29.22 1004 GLY A C 1
ATOM 640 O O . GLY A 1 81 ? 54.733 69.368 22.947 1.00 29.13 1004 GLY A O 1
ATOM 641 N N . GLU A 1 82 ? 53.542 68.289 24.540 1.00 28.70 1005 GLU A N 1
ATOM 642 C CA . GLU A 1 82 ? 53.604 66.987 23.871 1.00 28.06 1005 GLU A CA 1
ATOM 643 C C . GLU A 1 82 ? 52.959 67.000 22.485 1.00 26.73 1005 GLU A C 1
ATOM 644 O O . GLU A 1 82 ? 53.528 66.455 21.539 1.00 26.38 1005 GLU A O 1
ATOM 650 N N . ALA A 1 83 ? 51.793 67.635 22.364 1.00 25.23 1006 ALA A N 1
ATOM 651 C CA . ALA A 1 83 ? 51.060 67.676 21.092 1.00 23.91 1006 ALA A CA 1
ATOM 652 C C . ALA A 1 83 ? 51.882 68.330 19.986 1.00 23.05 1006 ALA A C 1
ATOM 653 O O . ALA A 1 83 ? 51.924 67.835 18.863 1.00 22.31 1006 ALA A O 1
ATOM 655 N N . ARG A 1 84 ? 52.530 69.446 20.307 1.00 22.39 1007 ARG A N 1
ATOM 656 C CA . ARG A 1 84 ? 53.381 70.123 19.328 1.00 21.78 1007 ARG A CA 1
ATOM 657 C C . ARG A 1 84 ? 54.574 69.260 18.930 1.00 21.37 1007 ARG A C 1
ATOM 658 O O . ARG A 1 84 ? 54.906 69.167 17.743 1.00 20.77 1007 ARG A O 1
ATOM 666 N N . LYS A 1 85 ? 55.196 68.609 19.912 1.00 20.86 1008 LYS A N 1
ATOM 667 C CA . LYS A 1 85 ? 56.358 67.759 19.658 1.00 20.30 1008 LYS A CA 1
ATOM 668 C C . LYS A 1 85 ? 55.989 66.550 18.789 1.00 19.67 1008 LYS A C 1
ATOM 669 O O . LYS A 1 85 ? 56.687 66.252 17.823 1.00 19.05 1008 LYS A O 1
ATOM 675 N N . VAL A 1 86 ? 54.893 65.863 19.108 1.00 19.20 1009 VAL A N 1
ATOM 676 C CA . VAL A 1 86 ? 54.508 64.715 18.273 1.00 19.17 1009 VAL A CA 1
ATOM 677 C C . VAL A 1 86 ? 54.087 65.149 16.863 1.00 19.07 1009 VAL A C 1
ATOM 678 O O . VAL A 1 86 ? 54.342 64.435 15.889 1.00 18.98 1009 VAL A O 1
ATOM 682 N N . TYR A 1 87 ? 53.486 66.333 16.755 1.00 19.15 1010 TYR A N 1
ATOM 683 C CA . TYR A 1 87 ? 53.082 66.858 15.456 1.00 18.99 1010 TYR A CA 1
ATOM 684 C C . TYR A 1 87 ? 54.290 67.203 14.593 1.00 18.76 1010 TYR A C 1
ATOM 685 O O . TYR A 1 87 ? 54.356 66.815 13.424 1.00 18.62 1010 TYR A O 1
ATOM 694 N N . ASP A 1 88 ? 55.240 67.943 15.164 1.00 18.79 1011 ASP A N 1
ATOM 695 C CA . ASP A 1 88 ? 56.468 68.272 14.436 1.00 18.85 1011 ASP A CA 1
ATOM 696 C C . ASP A 1 88 ? 57.257 67.026 14.039 1.00 18.70 1011 ASP A C 1
ATOM 697 O O . ASP A 1 88 ? 57.732 66.930 12.906 1.00 18.51 1011 ASP A O 1
ATOM 702 N N . ASP A 1 89 ? 57.382 66.075 14.966 1.00 18.16 1012 ASP A N 1
ATOM 703 C CA . ASP A 1 89 ? 58.058 64.809 14.695 1.00 18.20 1012 ASP A CA 1
ATOM 704 C C . ASP A 1 89 ? 57.342 64.031 13.600 1.00 17.74 1012 ASP A C 1
ATOM 705 O O . ASP A 1 89 ? 57.988 63.399 12.756 1.00 17.83 1012 ASP A O 1
ATOM 710 N N . ALA A 1 90 ? 56.011 64.080 13.608 1.00 17.63 1013 ALA A N 1
ATOM 711 C CA . ALA A 1 90 ? 55.234 63.446 12.545 1.00 17.64 1013 ALA A CA 1
ATOM 712 C C . ALA A 1 90 ? 55.585 64.047 11.186 1.00 18.04 1013 ALA A C 1
ATOM 713 O O . ALA A 1 90 ? 55.775 63.326 10.209 1.00 18.18 1013 ALA A O 1
ATOM 715 N N . HIS A 1 91 ? 55.690 65.370 11.125 1.00 18.71 1014 HIS A N 1
ATOM 716 C CA . HIS A 1 91 ? 56.015 66.012 9.853 1.00 19.97 1014 HIS A CA 1
ATOM 717 C C . HIS A 1 91 ? 57.412 65.686 9.358 1.00 20.17 1014 HIS A C 1
ATOM 718 O O . HIS A 1 91 ? 57.608 65.445 8.165 1.00 20.56 1014 HIS A O 1
ATOM 725 N N . ASN A 1 92 ? 58.374 65.653 10.273 1.00 20.39 1015 ASN A N 1
ATOM 726 C CA . ASN A 1 92 ? 59.729 65.246 9.930 1.00 21.19 1015 ASN A CA 1
ATOM 727 C C . ASN A 1 92 ? 59.751 63.820 9.377 1.00 20.60 1015 ASN A C 1
ATOM 728 O O . ASN A 1 92 ? 60.383 63.560 8.349 1.00 21.07 1015 ASN A O 1
ATOM 733 N N . MET A 1 93 ? 59.027 62.911 10.034 1.00 19.43 1016 MET A N 1
ATOM 734 C CA . MET A 1 93 ? 58.971 61.521 9.582 1.00 18.82 1016 MET A CA 1
ATOM 735 C C . MET A 1 93 ? 58.320 61.414 8.206 1.00 19.22 1016 MET A C 1
ATOM 736 O O . MET A 1 93 ? 58.837 60.731 7.323 1.00 19.23 1016 MET A O 1
ATOM 741 N N . LEU A 1 94 ? 57.184 62.086 8.033 1.00 19.18 1017 LEU A N 1
ATOM 742 C CA . LEU A 1 94 ? 56.492 62.105 6.740 1.00 20.19 1017 LEU A CA 1
ATOM 743 C C . LEU A 1 94 ? 57.408 62.582 5.626 1.00 21.01 1017 LEU A C 1
ATOM 744 O O . LEU A 1 94 ? 57.525 61.927 4.593 1.00 20.87 1017 LEU A O 1
ATOM 749 N N . ASN A 1 95 ? 58.075 63.711 5.847 1.00 22.28 1018 ASN A N 1
ATOM 750 C CA . ASN A 1 95 ? 59.010 64.240 4.857 1.00 23.50 1018 ASN A CA 1
ATOM 751 C C . ASN A 1 95 ? 60.069 63.227 4.450 1.00 23.79 1018 ASN A C 1
ATOM 752 O O . ASN A 1 95 ? 60.284 63.004 3.255 1.00 24.36 1018 ASN A O 1
ATOM 757 N N . THR A 1 96 ? 60.708 62.617 5.448 1.00 23.82 1019 THR A N 1
ATOM 758 C CA . THR A 1 96 ? 61.804 61.677 5.234 1.00 24.55 1019 THR A CA 1
ATOM 759 C C . THR A 1 96 ? 61.310 60.399 4.551 1.00 23.76 1019 THR A C 1
ATOM 760 O O . THR A 1 96 ? 61.926 59.938 3.591 1.00 24.04 1019 THR A O 1
ATOM 764 N N . LEU A 1 97 ? 60.188 59.852 5.018 1.00 23.19 1020 LEU A N 1
ATOM 765 C CA . LEU A 1 97 ? 59.681 58.600 4.455 1.00 22.86 1020 LEU A CA 1
ATOM 766 C C . LEU A 1 97 ? 59.107 58.767 3.048 1.00 23.03 1020 LEU A C 1
ATOM 767 O O . LEU A 1 97 ? 59.263 57.877 2.212 1.00 22.82 1020 LEU A O 1
ATOM 772 N N . ILE A 1 98 ? 58.452 59.897 2.784 1.00 23.30 1021 ILE A N 1
ATOM 773 C CA A ILE A 1 98 ? 57.911 60.162 1.448 0.50 24.11 1021 ILE A CA 1
ATOM 774 C CA B ILE A 1 98 ? 57.914 60.174 1.449 0.50 23.93 1021 ILE A CA 1
ATOM 775 C C . ILE A 1 98 ? 59.057 60.358 0.447 1.00 24.54 1021 ILE A C 1
ATOM 776 O O . ILE A 1 98 ? 59.070 59.738 -0.621 1.00 24.85 1021 ILE A O 1
ATOM 785 N N . SER A 1 99 ? 60.029 61.197 0.803 1.00 25.24 1022 SER A N 1
ATOM 786 C CA . SER A 1 99 ? 61.164 61.471 -0.089 1.00 26.16 1022 SER A CA 1
ATOM 787 C C . SER A 1 99 ? 62.017 60.229 -0.367 1.00 26.28 1022 SER A C 1
ATOM 788 O O . SER A 1 99 ? 62.497 60.043 -1.489 1.00 26.97 1022 SER A O 1
ATOM 791 N N . GLN A 1 100 ? 62.187 59.379 0.644 1.00 25.94 1023 GLN A N 1
ATOM 792 C CA . GLN A 1 100 ? 62.971 58.147 0.504 1.00 26.04 1023 GLN A CA 1
ATOM 793 C C . GLN A 1 100 ? 62.150 56.996 -0.069 1.00 25.03 1023 GLN A C 1
ATOM 794 O O . GLN A 1 100 ? 62.680 55.894 -0.276 1.00 25.14 1023 GLN A O 1
ATOM 800 N N . LYS A 1 101 ? 60.862 57.259 -0.312 1.00 23.92 1024 LYS A N 1
ATOM 801 C CA . LYS A 1 101 ? 59.927 56.278 -0.869 1.00 23.30 1024 LYS A CA 1
ATOM 802 C C . LYS A 1 101 ? 59.864 55.010 -0.012 1.00 22.55 1024 LYS A C 1
ATOM 803 O O . LYS A 1 101 ? 59.820 53.893 -0.534 1.00 22.52 1024 LYS A O 1
ATOM 809 N N . LYS A 1 102 ? 59.861 55.202 1.307 1.00 21.40 1025 LYS A N 1
ATOM 810 C CA . LYS A 1 102 ? 59.799 54.098 2.269 1.00 20.90 1025 LYS A CA 1
ATOM 811 C C . LYS A 1 102 ? 58.357 53.778 2.673 1.00 20.19 1025 LYS A C 1
ATOM 812 O O . LYS A 1 102 ? 58.094 52.777 3.343 1.00 19.67 1025 LYS A O 1
ATOM 818 N N . LEU A 1 103 ? 57.449 54.654 2.261 1.00 19.55 1026 LEU A N 1
ATOM 819 C CA . LEU A 1 103 ? 56.013 54.402 2.287 1.00 19.33 1026 LEU A CA 1
ATOM 820 C C . LEU A 1 103 ? 55.498 54.587 0.872 1.00 19.23 1026 LEU A C 1
ATOM 821 O O . LEU A 1 103 ? 56.024 55.406 0.116 1.00 19.81 1026 LEU A O 1
ATOM 826 N N . ARG A 1 104 ? 54.466 53.831 0.507 1.00 18.98 1027 ARG A N 1
ATOM 827 C CA . ARG A 1 104 ? 53.826 54.009 -0.795 1.00 19.35 1027 ARG A CA 1
ATOM 828 C C . ARG A 1 104 ? 52.370 53.615 -0.688 1.00 19.01 1027 ARG A C 1
ATOM 829 O O . ARG A 1 104 ? 52.000 52.831 0.181 1.00 20.13 1027 ARG A O 1
ATOM 837 N N . ALA A 1 105 ? 51.551 54.160 -1.571 1.00 18.83 1028 ALA A N 1
ATOM 838 C CA . ALA A 1 105 ? 50.129 53.882 -1.536 1.00 18.65 1028 ALA A CA 1
ATOM 839 C C . ALA A 1 105 ? 49.694 53.283 -2.853 1.00 18.53 1028 ALA A C 1
ATOM 840 O O . ALA A 1 105 ? 50.211 53.640 -3.915 1.00 19.02 1028 ALA A O 1
ATOM 842 N N . ARG A 1 106 ? 48.750 52.355 -2.769 1.00 17.70 1029 ARG A N 1
ATOM 843 C CA . ARG A 1 106 ? 48.139 51.759 -3.951 1.00 17.31 1029 ARG A CA 1
ATOM 844 C C . ARG A 1 106 ? 46.641 51.744 -3.736 1.00 17.02 1029 ARG A C 1
ATOM 845 O O . ARG A 1 106 ? 46.171 51.727 -2.605 1.00 16.58 1029 ARG A O 1
ATOM 853 N N . GLY A 1 107 ? 45.891 51.767 -4.829 1.00 16.62 1030 GLY A N 1
ATOM 854 C CA . GLY A 1 107 ? 44.440 51.728 -4.721 1.00 16.42 1030 GLY A CA 1
ATOM 855 C C . GLY A 1 107 ? 43.772 51.295 -6.003 1.00 16.64 1030 GLY A C 1
ATOM 856 O O . GLY A 1 107 ? 44.425 51.114 -7.040 1.00 16.35 1030 GLY A O 1
ATOM 857 N N . VAL A 1 108 ? 42.456 51.145 -5.924 1.00 16.19 1031 VAL A N 1
ATOM 858 C CA . VAL A 1 108 ? 41.649 50.819 -7.089 1.00 16.61 1031 VAL A CA 1
ATOM 859 C C . VAL A 1 108 ? 40.270 51.429 -6.892 1.00 16.78 1031 VAL A C 1
ATOM 860 O O . VAL A 1 108 ? 39.765 51.465 -5.772 1.00 16.96 1031 VAL A O 1
ATOM 864 N N . VAL A 1 109 ? 39.699 51.935 -7.984 1.00 17.09 1032 VAL A N 1
ATOM 865 C CA . VAL A 1 109 ? 38.319 52.409 -8.027 1.00 16.88 1032 VAL A CA 1
ATOM 866 C C . VAL A 1 109 ? 37.628 51.679 -9.171 1.00 17.16 1032 VAL A C 1
ATOM 867 O O . VAL A 1 109 ? 38.253 51.391 -10.191 1.00 17.37 1032 VAL A O 1
ATOM 874 N N . GLY A 1 110 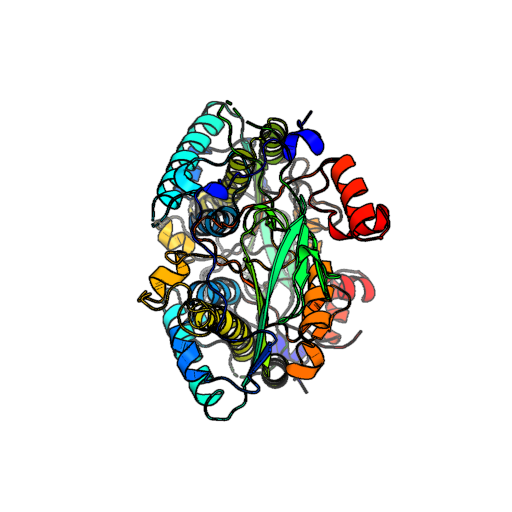? 36.356 51.350 -8.985 1.00 16.88 1033 GLY A N 1
ATOM 875 C CA . GLY A 1 110 ? 35.595 50.692 -10.036 1.00 16.73 1033 GLY A CA 1
ATOM 876 C C . GLY A 1 110 ? 34.171 51.201 -10.079 1.00 16.65 1033 GLY A C 1
ATOM 877 O O . GLY A 1 110 ? 33.630 51.623 -9.057 1.00 16.50 1033 GLY A O 1
ATOM 878 N N . PHE A 1 111 ? 33.574 51.160 -11.268 1.00 16.53 1034 PHE A N 1
ATOM 879 C CA . PHE A 1 111 ? 32.157 51.514 -11.443 1.00 16.45 1034 PHE A CA 1
ATOM 880 C C . PHE A 1 111 ? 31.453 50.526 -12.352 1.00 16.49 1034 PHE A C 1
ATOM 881 O O . PHE A 1 111 ? 32.030 50.066 -13.337 1.00 16.38 1034 PHE A O 1
ATOM 889 N N . TRP A 1 112 ? 30.199 50.216 -12.029 1.00 16.53 1035 TRP A N 1
ATOM 890 C CA . TRP A 1 112 ? 29.387 49.332 -12.861 1.00 17.00 1035 TRP A CA 1
ATOM 891 C C . TRP A 1 112 ? 27.937 49.759 -12.844 1.00 16.94 1035 TRP A C 1
ATOM 892 O O . TRP A 1 112 ? 27.458 50.308 -11.850 1.00 16.66 1035 TRP A O 1
ATOM 903 N N . PRO A 1 113 ? 27.223 49.500 -13.952 1.00 16.39 1036 PRO A N 1
ATOM 904 C CA . PRO A 1 113 ? 25.769 49.573 -13.939 1.00 16.54 1036 PRO A CA 1
ATOM 905 C C . PRO A 1 113 ? 25.226 48.789 -12.748 1.00 15.97 1036 PRO A C 1
ATOM 906 O O . PRO A 1 113 ? 25.730 47.701 -12.433 1.00 15.72 1036 PRO A O 1
ATOM 910 N N . ALA A 1 114 ? 24.210 49.343 -12.086 1.00 15.91 1037 ALA A N 1
ATOM 911 C CA . ALA A 1 114 ? 23.626 48.715 -10.908 1.00 15.79 1037 ALA A CA 1
ATOM 912 C C . ALA A 1 114 ? 22.142 48.993 -10.841 1.00 15.59 1037 ALA A C 1
ATOM 913 O O . ALA A 1 114 ? 21.693 50.078 -11.217 1.00 15.83 1037 ALA A O 1
ATOM 915 N N . GLN A 1 115 ? 21.394 48.008 -10.354 1.00 15.76 1038 GLN A N 1
ATOM 916 C CA . GLN A 1 115 ? 19.954 48.151 -10.142 1.00 15.81 1038 GLN A CA 1
ATOM 917 C C . GLN A 1 115 ? 19.566 47.335 -8.923 1.00 16.11 1038 GLN A C 1
ATOM 918 O O . GLN A 1 115 ? 20.199 46.321 -8.622 1.00 16.03 1038 GLN A O 1
ATOM 924 N N . SER A 1 116 ? 18.511 47.757 -8.235 1.00 16.63 1039 SER A N 1
ATOM 925 C CA . SER A 1 116 ? 18.067 47.030 -7.057 1.00 17.15 1039 SER A CA 1
ATOM 926 C C . SER A 1 116 ? 16.905 46.080 -7.342 1.00 17.57 1039 SER A C 1
ATOM 927 O O . SER A 1 116 ? 16.067 46.339 -8.205 1.00 17.24 1039 SER A O 1
ATOM 930 N N . ILE A 1 117 ? 16.907 44.959 -6.626 1.00 17.84 1040 ILE A N 1
ATOM 931 C CA . ILE A 1 117 ? 15.741 44.084 -6.524 1.00 19.36 1040 ILE A CA 1
ATOM 932 C C . ILE A 1 117 ? 15.518 43.839 -5.040 1.00 19.23 1040 ILE A C 1
ATOM 933 O O . ILE A 1 117 ? 16.336 43.190 -4.371 1.00 19.14 1040 ILE A O 1
ATOM 938 N N . GLN A 1 118 ? 14.413 44.384 -4.536 1.00 19.82 1041 GLN A N 1
ATOM 939 C CA . GLN A 1 118 ? 14.094 44.386 -3.107 1.00 19.85 1041 GLN A CA 1
ATOM 940 C C . GLN A 1 118 ? 15.279 44.864 -2.250 1.00 19.25 1041 GLN A C 1
ATOM 941 O O . GLN A 1 118 ? 15.624 46.051 -2.308 1.00 19.65 1041 GLN A O 1
ATOM 947 N N . ASP A 1 119 ? 15.898 43.966 -1.478 1.00 18.37 1042 ASP A N 1
ATOM 948 C CA . ASP A 1 119 ? 16.947 44.375 -0.529 1.00 17.52 1042 ASP A CA 1
ATOM 949 C C . ASP A 1 119 ? 18.354 44.306 -1.103 1.00 17.19 1042 ASP A C 1
ATOM 950 O O . ASP A 1 119 ? 19.320 44.650 -0.409 1.00 17.10 1042 ASP A O 1
ATOM 955 N N . ASP A 1 120 ? 18.468 43.897 -2.365 1.00 16.89 1043 ASP A N 1
ATOM 956 C CA . ASP A 1 120 ? 19.772 43.641 -2.978 1.00 16.57 1043 ASP A CA 1
ATOM 957 C C . ASP A 1 120 ? 20.092 44.542 -4.163 1.00 16.80 1043 ASP A C 1
ATOM 958 O O . ASP A 1 120 ? 19.195 45.083 -4.815 1.00 16.42 1043 ASP A O 1
ATOM 963 N N . ILE A 1 121 ? 21.389 44.698 -4.424 1.00 16.66 1044 ILE A N 1
ATOM 964 C CA . ILE A 1 121 ? 21.875 45.500 -5.538 1.00 17.12 1044 ILE A CA 1
ATOM 965 C C . ILE A 1 121 ? 22.615 44.588 -6.503 1.00 17.59 1044 ILE A C 1
ATOM 966 O O . ILE A 1 121 ? 23.600 43.947 -6.118 1.00 17.52 1044 ILE A O 1
ATOM 971 N N . HIS A 1 122 ? 22.126 44.521 -7.737 1.00 17.47 1045 HIS A N 1
ATOM 972 C CA . HIS A 1 122 ? 22.777 43.738 -8.786 1.00 17.68 1045 HIS A CA 1
ATOM 973 C C . HIS A 1 122 ? 23.614 44.649 -9.656 1.00 17.58 1045 HIS A C 1
ATOM 974 O O . HIS A 1 122 ? 23.194 45.762 -9.969 1.00 17.04 1045 HIS A O 1
ATOM 981 N N . LEU A 1 123 ? 24.793 44.170 -10.058 1.00 17.59 1046 LEU A N 1
ATOM 982 C CA . LEU A 1 123 ? 25.638 44.892 -10.993 1.00 18.22 1046 LEU A CA 1
ATOM 983 C C . LEU A 1 123 ? 25.667 44.166 -12.335 1.00 18.30 1046 LEU A C 1
ATOM 984 O O . LEU A 1 123 ? 25.544 42.944 -12.378 1.00 17.91 1046 LEU A O 1
ATOM 989 N N . TYR A 1 124 ? 25.828 44.934 -13.408 1.00 18.68 1047 TYR A N 1
ATOM 990 C CA . TYR A 1 124 ? 25.739 44.418 -14.777 1.00 19.30 1047 TYR A CA 1
ATOM 991 C C . TYR A 1 124 ? 26.930 44.871 -15.616 1.00 19.86 1047 TYR A C 1
ATOM 992 O O . TYR A 1 124 ? 27.602 45.849 -15.281 1.00 20.44 1047 TYR A O 1
ATOM 1001 N N . ALA A 1 125 ? 27.189 44.142 -16.701 1.00 20.69 1048 ALA A N 1
ATOM 1002 C CA . ALA A 1 125 ? 28.234 44.504 -17.657 1.00 21.65 1048 ALA A CA 1
ATOM 1003 C C . ALA A 1 125 ? 27.923 45.836 -18.329 1.00 22.21 1048 ALA A C 1
ATOM 1004 O O . ALA A 1 125 ? 26.752 46.214 -18.467 1.00 22.43 1048 ALA A O 1
ATOM 1006 N N . GLU A 1 126 ? 28.973 46.541 -18.750 1.00 23.29 1049 GLU A N 1
ATOM 1007 C CA . GLU A 1 126 ? 28.842 47.872 -19.346 1.00 24.65 1049 GLU A CA 1
ATOM 1008 C C . GLU A 1 126 ? 27.794 47.941 -20.464 1.00 24.34 1049 GLU A C 1
ATOM 1009 O O . GLU A 1 126 ? 26.930 48.819 -20.468 1.00 25.03 1049 GLU A O 1
ATOM 1015 N N . ALA A 1 127 ? 27.884 47.015 -21.410 1.00 24.48 1050 ALA A N 1
ATOM 1016 C CA . ALA A 1 127 ? 27.024 47.049 -22.592 1.00 24.41 1050 ALA A CA 1
ATOM 1017 C C . ALA A 1 127 ? 25.684 46.329 -22.402 1.00 23.77 1050 ALA A C 1
ATOM 1018 O O . ALA A 1 127 ? 24.847 46.301 -23.312 1.00 24.38 1050 ALA A O 1
ATOM 1020 N N . ALA A 1 128 ? 25.475 45.759 -21.220 1.00 22.74 1051 ALA A N 1
ATOM 1021 C CA . ALA A 1 128 ? 24.262 44.993 -20.949 1.00 21.80 1051 ALA A CA 1
ATOM 1022 C C . ALA A 1 128 ? 23.019 45.872 -20.817 1.00 21.01 1051 ALA A C 1
ATOM 1023 O O . ALA A 1 128 ? 23.103 47.042 -20.430 1.00 21.09 1051 ALA A O 1
ATOM 1025 N N . VAL A 1 129 ? 21.868 45.305 -21.171 1.00 19.93 1052 VAL A N 1
ATOM 1026 C CA . VAL A 1 129 ? 20.579 45.879 -20.798 1.00 19.14 1052 VAL A CA 1
ATOM 1027 C C . VAL A 1 129 ? 20.195 45.123 -19.534 1.00 18.83 1052 VAL A C 1
ATOM 1028 O O . VAL A 1 129 ? 19.922 43.929 -19.590 1.00 18.10 1052 VAL A O 1
ATOM 1032 N N . PRO A 1 130 ? 20.227 45.795 -18.365 1.00 18.45 1053 PRO A N 1
ATOM 1033 C CA . PRO A 1 130 ? 20.065 45.066 -17.106 1.00 18.83 1053 PRO A CA 1
ATOM 1034 C C . PRO A 1 130 ? 18.846 44.129 -17.037 1.00 18.88 1053 PRO A C 1
ATOM 1035 O O . PRO A 1 130 ? 18.972 43.003 -16.565 1.00 18.95 1053 PRO A O 1
ATOM 1039 N N . GLN A 1 131 ? 17.698 44.558 -17.552 1.00 19.47 1054 GLN A N 1
ATOM 1040 C CA . GLN A 1 131 ? 16.506 43.705 -17.538 1.00 20.41 1054 GLN A CA 1
ATOM 1041 C C . GLN A 1 131 ? 16.647 42.441 -18.389 1.00 19.99 1054 GLN A C 1
ATOM 1042 O O . GLN A 1 131 ? 15.913 41.469 -18.187 1.00 20.27 1054 GLN A O 1
ATOM 1048 N N . ALA A 1 132 ? 17.600 42.457 -19.315 1.00 19.96 1055 ALA A N 1
ATOM 1049 C CA . ALA A 1 132 ? 17.792 41.353 -20.261 1.00 20.26 1055 ALA A CA 1
ATOM 1050 C C . ALA A 1 132 ? 18.966 40.446 -19.897 1.00 20.40 1055 ALA A C 1
ATOM 1051 O O . ALA A 1 132 ? 19.181 39.417 -20.543 1.00 20.73 1055 ALA A O 1
ATOM 1053 N N . ALA A 1 133 ? 19.701 40.805 -18.847 1.00 20.41 1056 ALA A N 1
ATOM 1054 C CA . ALA A 1 133 ? 21.026 40.243 -18.610 1.00 20.29 1056 ALA A CA 1
ATOM 1055 C C . ALA A 1 133 ? 21.187 39.608 -17.233 1.00 20.20 1056 ALA A C 1
ATOM 1056 O O . ALA A 1 133 ? 20.468 39.940 -16.286 1.00 20.01 1056 ALA A O 1
ATOM 1058 N N . GLU A 1 134 ? 22.136 38.681 -17.130 1.00 20.13 1057 GLU A N 1
ATOM 1059 C CA . GLU A 1 134 ? 22.486 38.092 -15.851 1.00 20.13 1057 GLU A CA 1
ATOM 1060 C C . GLU A 1 134 ? 23.451 39.027 -15.127 1.00 19.42 1057 GLU A C 1
ATOM 1061 O O . GLU A 1 134 ? 24.429 39.469 -15.723 1.00 19.98 1057 GLU A O 1
ATOM 1067 N N . PRO A 1 135 ? 23.176 39.331 -13.844 1.00 19.35 1058 PRO A N 1
ATOM 1068 C CA . PRO A 1 135 ? 24.121 40.160 -13.083 1.00 19.01 1058 PRO A CA 1
ATOM 1069 C C . PRO A 1 135 ? 25.526 39.565 -13.064 1.00 19.23 1058 PRO A C 1
ATOM 1070 O O . PRO A 1 135 ? 25.684 38.335 -13.098 1.00 19.48 1058 PRO A O 1
ATOM 1074 N N . ILE A 1 136 ? 26.528 40.442 -13.042 1.00 19.08 1059 ILE A N 1
ATOM 1075 C CA . ILE A 1 136 ? 27.931 40.026 -12.931 1.00 19.49 1059 ILE A CA 1
ATOM 1076 C C . ILE A 1 136 ? 28.378 39.937 -11.471 1.00 19.18 1059 ILE A C 1
ATOM 1077 O O . ILE A 1 136 ? 29.412 39.333 -11.169 1.00 19.91 1059 ILE A O 1
ATOM 1082 N N . ALA A 1 137 ? 27.599 40.554 -10.582 1.00 18.57 1060 ALA A N 1
ATOM 1083 C CA . ALA A 1 137 ? 27.837 40.528 -9.138 1.00 18.20 1060 ALA A CA 1
ATOM 1084 C C . ALA A 1 137 ? 26.576 40.978 -8.409 1.00 17.91 1060 ALA A C 1
ATOM 1085 O O . ALA A 1 137 ? 25.733 41.668 -8.986 1.00 17.92 1060 ALA A O 1
ATOM 1087 N N . THR A 1 138 ? 26.466 40.594 -7.142 1.00 17.75 1061 THR A N 1
ATOM 1088 C CA . THR A 1 138 ? 25.393 41.087 -6.288 1.00 17.91 1061 THR A CA 1
ATOM 1089 C C . THR A 1 138 ? 25.935 41.557 -4.947 1.00 17.71 1061 THR A C 1
ATOM 1090 O O . THR A 1 138 ? 26.717 40.853 -4.304 1.00 17.57 1061 THR A O 1
ATOM 1094 N N . PHE A 1 139 ? 25.531 42.759 -4.546 1.00 16.95 1062 PHE A N 1
ATOM 1095 C CA . PHE A 1 139 ? 25.807 43.248 -3.203 1.00 16.95 1062 PHE A CA 1
ATOM 1096 C C . PHE A 1 139 ? 24.510 43.188 -2.414 1.00 17.20 1062 PHE A C 1
ATOM 1097 O O . PHE A 1 139 ? 23.545 43.874 -2.745 1.00 17.38 1062 PHE A O 1
ATOM 1105 N N . TYR A 1 140 ? 24.496 42.322 -1.406 1.00 17.17 1063 TYR A N 1
ATOM 1106 C CA . TYR A 1 140 ? 23.297 42.043 -0.621 1.00 17.15 1063 TYR A CA 1
ATOM 1107 C C . TYR A 1 140 ? 23.105 43.092 0.441 1.00 17.34 1063 TYR A C 1
ATOM 1108 O O . TYR A 1 140 ? 24.067 43.535 1.070 1.00 17.69 1063 TYR A O 1
ATOM 1117 N N . GLY A 1 141 ? 21.853 43.484 0.636 1.00 17.22 1064 GLY A N 1
ATOM 1118 C CA . GLY A 1 141 ? 21.528 44.464 1.659 1.00 17.12 1064 GLY A CA 1
ATOM 1119 C C . GLY A 1 141 ? 20.918 43.840 2.893 1.00 16.62 1064 GLY A C 1
ATOM 1120 O O . GLY A 1 141 ? 20.409 42.709 2.859 1.00 16.99 1064 GLY A O 1
ATOM 1121 N N . LEU A 1 142 ? 20.991 44.583 3.993 1.00 16.18 1065 LEU A N 1
ATOM 1122 C CA . LEU A 1 142 ? 20.248 44.268 5.207 1.00 15.66 1065 LEU A CA 1
ATOM 1123 C C . LEU A 1 142 ? 19.365 45.452 5.579 1.00 16.00 1065 LEU A C 1
ATOM 1124 O O . LEU A 1 142 ? 19.749 46.612 5.389 1.00 15.76 1065 LEU A O 1
ATOM 1129 N N . ARG A 1 143 ? 18.188 45.158 6.124 1.00 15.89 1066 ARG A N 1
ATOM 1130 C CA . ARG A 1 143 ? 17.189 46.189 6.405 1.00 16.00 1066 ARG A CA 1
ATOM 1131 C C . ARG A 1 143 ? 16.891 46.341 7.894 1.00 16.63 1066 ARG A C 1
ATOM 1132 O O . ARG A 1 143 ? 16.799 45.353 8.617 1.00 17.03 1066 ARG A O 1
ATOM 1140 N N . GLN A 1 144 ? 16.741 47.585 8.341 1.00 16.53 1067 GLN A N 1
ATOM 1141 C CA . GLN A 1 144 ? 16.339 47.859 9.722 1.00 16.90 1067 GLN A CA 1
ATOM 1142 C C . GLN A 1 144 ? 15.023 47.149 10.025 1.00 17.85 1067 GLN A C 1
ATOM 1143 O O . GLN A 1 144 ? 14.161 47.049 9.150 1.00 17.14 1067 GLN A O 1
ATOM 1149 N N . GLN A 1 145 ? 14.898 46.633 11.247 1.00 19.06 1068 GLN A N 1
ATOM 1150 C CA . GLN A 1 145 ? 13.704 45.886 11.675 1.00 20.31 1068 GLN A CA 1
ATOM 1151 C C . GLN A 1 145 ? 13.202 46.270 13.063 1.00 21.16 1068 GLN A C 1
ATOM 1152 O O . GLN A 1 145 ? 12.015 46.101 13.363 1.00 20.89 1068 GLN A O 1
ATOM 1158 N N . ALA A 1 146 ? 14.096 46.768 13.914 1.00 22.34 1069 ALA A N 1
ATOM 1159 C CA . ALA A 1 146 ? 13.726 47.083 15.296 1.00 23.97 1069 ALA A CA 1
ATOM 1160 C C . ALA A 1 146 ? 12.705 48.216 15.372 1.00 25.21 1069 ALA A C 1
ATOM 1161 O O . ALA A 1 146 ? 12.860 49.254 14.724 1.00 25.20 1069 ALA A O 1
ATOM 1163 N N . GLU A 1 147 ? 11.659 48.001 16.167 1.00 26.94 1070 GLU A N 1
ATOM 1164 C CA . GLU A 1 147 ? 10.599 48.992 16.349 1.00 28.97 1070 GLU A CA 1
ATOM 1165 C C . GLU A 1 147 ? 10.914 49.994 17.459 1.00 29.71 1070 GLU A C 1
ATOM 1166 O O . GLU A 1 147 ? 11.714 49.714 18.360 1.00 29.67 1070 GLU A O 1
ATOM 1172 N N . ASN A 1 148 ? 10.275 51.161 17.379 1.00 30.70 1071 ASN A N 1
ATOM 1173 C CA . ASN A 1 148 ? 10.427 52.236 18.363 1.00 31.76 1071 ASN A CA 1
ATOM 1174 C C . ASN A 1 148 ? 9.292 53.253 18.271 1.00 32.43 1071 ASN A C 1
ATOM 1175 O O . ASN A 1 148 ? 9.155 53.962 17.266 1.00 33.28 1071 ASN A O 1
ATOM 1177 N N . SER A 1 152 ? 3.697 60.289 9.291 0.30 35.04 1075 SER A N 1
ATOM 1178 C CA . SER A 1 152 ? 3.991 58.865 9.420 0.30 35.05 1075 SER A CA 1
ATOM 1179 C C . SER A 1 152 ? 5.336 58.618 10.108 1.00 35.02 1075 SER A C 1
ATOM 1180 O O . SER A 1 152 ? 6.158 59.535 10.242 1.00 35.41 1075 SER A O 1
ATOM 1183 N N . THR A 1 153 ? 5.549 57.380 10.549 1.00 34.69 1076 THR A N 1
ATOM 1184 C CA . THR A 1 153 ? 6.794 56.991 11.217 1.00 33.91 1076 THR A CA 1
ATOM 1185 C C . THR A 1 153 ? 7.983 56.888 10.250 1.00 32.65 1076 THR A C 1
ATOM 1186 O O . THR A 1 153 ? 7.811 56.860 9.025 1.00 32.98 1076 THR A O 1
ATOM 1190 N N . GLU A 1 154 ? 9.184 56.843 10.822 1.00 30.91 1077 GLU A N 1
ATOM 1191 C CA . GLU A 1 154 ? 10.439 56.803 10.072 1.00 29.02 1077 GLU A CA 1
ATOM 1192 C C . GLU A 1 154 ? 10.544 55.524 9.237 1.00 27.25 1077 GLU A C 1
ATOM 1193 O O . GLU A 1 154 ? 10.031 54.479 9.637 1.00 26.90 1077 GLU A O 1
ATOM 1196 N N . PRO A 1 155 ? 11.198 55.601 8.063 1.00 25.81 1078 PRO A N 1
ATOM 1197 C CA . PRO A 1 155 ? 11.354 54.379 7.279 1.00 24.33 1078 PRO A CA 1
ATOM 1198 C C . PRO A 1 155 ? 12.342 53.379 7.880 1.00 22.84 1078 PRO A C 1
ATOM 1199 O O . PRO A 1 155 ? 13.046 53.687 8.846 0.50 21.78 1078 PRO A O 1
ATOM 1203 N N . TYR A 1 156 ? 12.355 52.182 7.305 1.00 21.29 1079 TYR A N 1
ATOM 1204 C CA . TYR A 1 156 ? 13.322 51.152 7.652 1.00 20.55 1079 TYR A CA 1
ATOM 1205 C C . TYR A 1 156 ? 14.326 51.065 6.507 1.00 19.69 1079 TYR A C 1
ATOM 1206 O O . TYR A 1 156 ? 14.016 50.562 5.431 1.00 19.71 1079 TYR A O 1
ATOM 1215 N N . TYR A 1 157 ? 15.522 51.596 6.744 1.00 18.53 1080 TYR A N 1
ATOM 1216 C CA . TYR A 1 157 ? 16.545 51.722 5.716 1.00 17.97 1080 TYR A CA 1
ATOM 1217 C C . TYR A 1 157 ? 17.243 50.416 5.355 1.00 16.98 1080 TYR A C 1
ATOM 1218 O O . TYR A 1 157 ? 17.418 49.527 6.192 1.00 16.14 1080 TYR A O 1
ATOM 1227 N N . CYS A 1 158 ? 17.654 50.344 4.092 1.00 16.27 1081 CYS A N 1
ATOM 1228 C CA . CYS A 1 158 ? 18.540 49.307 3.560 1.00 16.13 1081 CYS A CA 1
ATOM 1229 C C . CYS A 1 158 ? 19.335 49.977 2.454 1.00 15.80 1081 CYS A C 1
ATOM 1230 O O . CYS A 1 158 ? 18.796 50.828 1.745 1.00 15.40 1081 CYS A O 1
ATOM 1233 N N . LEU A 1 159 ? 20.611 49.624 2.302 1.00 15.20 1082 LEU A N 1
ATOM 1234 C CA . LEU A 1 159 ? 21.434 50.274 1.270 1.00 15.04 1082 LEU A CA 1
ATOM 1235 C C . LEU A 1 159 ? 20.846 50.181 -0.136 1.00 15.21 1082 LEU A C 1
ATOM 1236 O O . LEU A 1 159 ? 21.062 51.064 -0.960 1.00 15.64 1082 LEU A O 1
ATOM 1241 N N . SER A 1 160 ? 20.104 49.110 -0.416 1.00 15.36 1083 SER A N 1
ATOM 1242 C CA . SER A 1 160 ? 19.499 48.957 -1.739 1.00 15.94 1083 SER A CA 1
ATOM 1243 C C . SER A 1 160 ? 18.488 50.063 -2.051 1.00 15.73 1083 SER A C 1
ATOM 1244 O O . SER A 1 160 ? 18.216 50.329 -3.223 1.00 16.03 1083 SER A O 1
ATOM 1247 N N . ASP A 1 161 ? 17.935 50.693 -1.009 1.00 16.04 1084 ASP A N 1
ATOM 1248 C CA . ASP A 1 161 ? 16.999 51.814 -1.180 1.00 15.99 1084 ASP A CA 1
ATOM 1249 C C . ASP A 1 161 ? 17.625 53.005 -1.914 1.00 16.18 1084 ASP A C 1
ATOM 1250 O O . ASP A 1 161 ? 16.903 53.881 -2.404 1.00 16.63 1084 ASP A O 1
ATOM 1255 N N . PHE A 1 162 ? 18.954 53.024 -2.010 1.00 15.39 1085 PHE A N 1
ATOM 1256 C CA . PHE A 1 162 ? 19.654 54.163 -2.633 1.00 15.20 1085 PHE A CA 1
ATOM 1257 C C . PHE A 1 162 ? 19.997 53.942 -4.107 1.00 15.59 1085 PHE A C 1
ATOM 1258 O O . PHE A 1 162 ? 20.638 54.793 -4.727 1.00 16.10 1085 PHE A O 1
ATOM 1266 N N . ILE A 1 163 ? 19.580 52.797 -4.649 1.00 15.34 1086 ILE A N 1
ATOM 1267 C CA . ILE A 1 163 ? 19.858 52.426 -6.046 1.00 15.40 1086 ILE A CA 1
ATOM 1268 C C . ILE A 1 163 ? 18.536 52.169 -6.778 1.00 15.55 1086 ILE A C 1
ATOM 1269 O O . ILE A 1 163 ? 17.646 51.522 -6.225 1.00 15.69 1086 ILE A O 1
ATOM 1274 N N . ALA A 1 164 ? 18.411 52.682 -8.005 1.00 15.30 1087 ALA A N 1
ATOM 1275 C CA . ALA A 1 164 ? 17.144 52.573 -8.761 1.00 15.46 1087 ALA A CA 1
ATOM 1276 C C . ALA A 1 164 ? 16.742 51.121 -8.995 1.00 16.20 1087 ALA A C 1
ATOM 1277 O O . ALA A 1 164 ? 17.573 50.305 -9.380 1.00 16.13 1087 ALA A O 1
ATOM 1279 N N . PRO A 1 165 ? 15.461 50.795 -8.753 1.00 16.62 1088 PRO A N 1
ATOM 1280 C CA . PRO A 1 165 ? 14.976 49.445 -9.047 1.00 16.69 1088 PRO A CA 1
ATOM 1281 C C . PRO A 1 165 ? 15.187 49.020 -10.495 1.00 16.94 1088 PRO A C 1
ATOM 1282 O O . PRO A 1 165 ? 15.107 49.841 -11.413 1.00 17.10 1088 PRO A O 1
ATOM 1286 N N . LEU A 1 166 ? 15.455 47.727 -10.682 1.00 16.93 1089 LEU A N 1
ATOM 1287 C CA . LEU A 1 166 ? 15.629 47.143 -12.010 1.00 17.90 1089 LEU A CA 1
ATOM 1288 C C . LEU A 1 166 ? 14.506 47.544 -12.973 1.00 18.10 1089 LEU A C 1
ATOM 1289 O O . LEU A 1 166 ? 14.760 47.851 -14.132 1.00 18.48 1089 LEU A O 1
ATOM 1294 N N . HIS A 1 167 ? 13.275 47.572 -12.474 1.00 18.87 1090 HIS A N 1
ATOM 1295 C CA . HIS A 1 167 ? 12.113 47.838 -13.332 1.00 19.86 1090 HIS A CA 1
ATOM 1296 C C . HIS A 1 167 ? 11.636 49.290 -13.331 1.00 20.74 1090 HIS A C 1
ATOM 1297 O O . HIS A 1 167 ? 10.559 49.603 -13.853 1.00 21.39 1090 HIS A O 1
ATOM 1304 N N . SER A 1 168 ? 12.446 50.180 -12.766 1.00 20.85 1091 SER A N 1
ATOM 1305 C CA . SER A 1 168 ? 12.081 51.598 -12.666 1.00 21.28 1091 SER A CA 1
ATOM 1306 C C . SER A 1 168 ? 12.166 52.356 -13.985 1.00 21.74 1091 SER A C 1
ATOM 1307 O O . SER A 1 168 ? 11.558 53.423 -14.134 1.00 23.06 1091 SER A O 1
ATOM 1310 N N . GLY A 1 169 ? 12.930 51.817 -14.930 1.00 21.98 1092 GLY A N 1
ATOM 1311 C CA . GLY A 1 169 ? 13.222 52.513 -16.179 1.00 22.28 1092 GLY A CA 1
ATOM 1312 C C . GLY A 1 169 ? 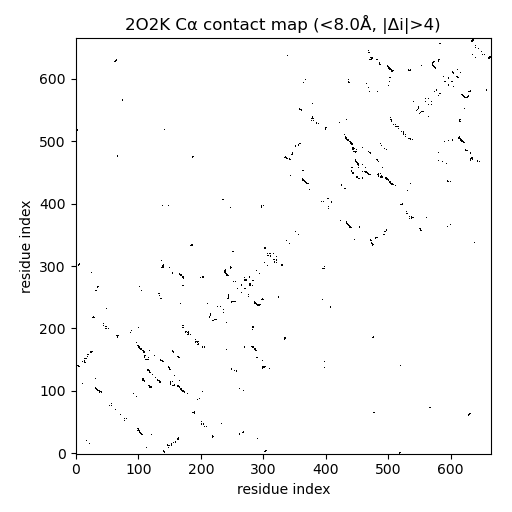14.352 53.523 -16.038 1.00 22.31 1092 GLY A C 1
ATOM 1313 O O . GLY A 1 169 ? 14.605 54.317 -16.947 1.00 23.45 1092 GLY A O 1
ATOM 1314 N N . ILE A 1 170 ? 15.033 53.486 -14.897 1.00 21.45 1093 ILE A N 1
ATOM 1315 C CA . ILE A 1 170 ? 16.138 54.396 -14.628 1.00 20.95 1093 ILE A CA 1
ATOM 1316 C C . ILE A 1 170 ? 17.409 53.568 -14.487 1.00 19.97 1093 ILE A C 1
ATOM 1317 O O . ILE A 1 170 ? 17.428 52.584 -13.748 1.00 19.79 1093 ILE A O 1
ATOM 1322 N N . ARG A 1 171 ? 18.445 53.940 -15.233 1.00 18.93 1094 ARG A N 1
ATOM 1323 C CA . ARG A 1 171 ? 19.749 53.287 -15.114 1.00 18.42 1094 ARG A CA 1
ATOM 1324 C C . ARG A 1 171 ? 20.527 53.894 -13.964 1.00 17.97 1094 ARG A C 1
ATOM 1325 O O . ARG A 1 171 ? 20.645 55.116 -13.853 1.00 18.20 1094 ARG A O 1
ATOM 1333 N N . ASP A 1 172 ? 21.055 53.026 -13.113 1.00 16.86 1095 ASP A N 1
ATOM 1334 C CA . ASP A 1 172 ? 21.867 53.464 -11.988 1.00 16.40 1095 ASP A CA 1
ATOM 1335 C C . ASP A 1 172 ? 23.236 52.807 -12.042 1.00 16.17 1095 ASP A C 1
ATOM 1336 O O . ASP A 1 172 ? 23.527 52.000 -12.939 1.00 15.94 1095 ASP A O 1
ATOM 1341 N N . TYR A 1 173 ? 24.083 53.187 -11.088 1.00 15.81 1096 TYR A N 1
ATOM 1342 C CA . TYR A 1 173 ? 25.475 52.757 -11.055 1.00 15.91 1096 TYR A CA 1
ATOM 1343 C C . TYR A 1 173 ? 25.921 52.657 -9.609 1.00 15.61 1096 TYR A C 1
ATOM 1344 O O . TYR A 1 173 ? 25.382 53.341 -8.732 1.00 15.60 1096 TYR A O 1
ATOM 1353 N N . LEU A 1 174 ? 26.890 51.781 -9.374 1.00 15.21 1097 LEU A N 1
ATOM 1354 C CA . LEU A 1 174 ? 27.531 51.653 -8.069 1.00 14.83 1097 LEU A CA 1
ATOM 1355 C C . LEU A 1 174 ? 29.038 51.660 -8.283 1.00 15.09 1097 LEU A C 1
ATOM 1356 O O . LEU A 1 174 ? 29.530 51.107 -9.271 1.00 15.27 1097 LEU A O 1
ATOM 1361 N N . GLY A 1 175 ? 29.775 52.284 -7.368 1.00 14.60 1098 GLY A N 1
ATOM 1362 C CA . GLY A 1 175 ? 31.235 52.187 -7.423 1.00 14.73 1098 GLY A CA 1
ATOM 1363 C C . GLY A 1 175 ? 31.792 51.460 -6.218 1.00 14.74 1098 GLY A C 1
ATOM 1364 O O . GLY A 1 175 ? 31.073 51.132 -5.275 1.00 15.03 1098 GLY A O 1
ATOM 1365 N N . LEU A 1 176 ? 33.088 51.197 -6.251 1.00 15.08 1099 LEU A N 1
ATOM 1366 C CA . LEU A 1 176 ? 33.789 50.719 -5.064 1.00 15.06 1099 LEU A CA 1
ATOM 1367 C C . LEU A 1 176 ? 35.226 51.187 -5.103 1.00 15.10 1099 LEU A C 1
ATOM 1368 O O . LEU A 1 176 ? 35.718 51.624 -6.149 1.00 15.15 1099 LEU A O 1
ATOM 1373 N N . PHE A 1 177 ? 35.889 51.097 -3.957 1.00 14.67 1100 PHE A N 1
ATOM 1374 C CA . PHE A 1 177 ? 37.305 51.411 -3.873 1.00 14.33 1100 PHE A CA 1
ATOM 1375 C C . PHE A 1 177 ? 37.977 50.567 -2.801 1.00 14.79 1100 PHE A C 1
ATOM 1376 O O . PHE A 1 177 ? 37.336 50.085 -1.863 1.00 14.32 1100 PHE A O 1
ATOM 1384 N N . ALA A 1 178 ? 39.282 50.404 -2.956 1.00 15.17 1101 ALA A N 1
ATOM 1385 C CA . ALA A 1 178 ? 40.128 49.931 -1.886 1.00 15.22 1101 ALA A CA 1
ATOM 1386 C C . ALA A 1 178 ? 41.438 50.680 -2.005 1.00 15.51 1101 ALA A C 1
ATOM 1387 O O . ALA A 1 178 ? 41.962 50.838 -3.115 1.00 15.52 1101 ALA A O 1
ATOM 1389 N N . VAL A 1 179 ? 41.938 51.167 -0.868 1.00 15.27 1102 VAL A N 1
ATOM 1390 C CA . VAL A 1 179 ? 43.217 51.881 -0.806 1.00 15.53 1102 VAL A CA 1
ATOM 1391 C C . VAL A 1 179 ? 44.055 51.422 0.382 1.00 15.74 1102 VAL A C 1
ATOM 1392 O O . VAL A 1 179 ? 43.513 51.013 1.410 1.00 16.07 1102 VAL A O 1
ATOM 1396 N N . ALA A 1 180 ? 45.379 51.485 0.241 1.00 15.68 1103 ALA A N 1
ATOM 1397 C CA . ALA A 1 180 ? 46.251 51.135 1.356 1.00 16.04 1103 ALA A CA 1
ATOM 1398 C C . ALA A 1 180 ? 47.581 51.856 1.295 1.00 16.96 1103 ALA A C 1
ATOM 1399 O O . ALA A 1 180 ? 48.043 52.246 0.219 1.00 16.76 1103 ALA A O 1
ATOM 1401 N N . CYS A 1 181 ? 48.168 52.038 2.470 1.00 17.48 1104 CYS A N 1
ATOM 1402 C CA . CYS A 1 181 ? 49.529 52.514 2.611 1.00 17.90 1104 CYS A CA 1
ATOM 1403 C C . CYS A 1 181 ? 50.404 51.305 2.942 1.00 18.11 1104 CYS A C 1
ATOM 1404 O O . CYS A 1 181 ? 50.135 50.579 3.901 1.00 18.12 1104 CYS A O 1
ATOM 1407 N N . PHE A 1 182 ? 51.418 51.075 2.105 1.00 17.93 1105 PHE A N 1
ATOM 1408 C CA . PHE A 1 182 ? 52.363 49.973 2.271 1.00 17.64 1105 PHE A CA 1
ATOM 1409 C C . PHE A 1 182 ? 53.648 50.455 2.931 1.00 17.85 1105 PHE A C 1
ATOM 1410 O O . PHE A 1 182 ? 54.031 51.622 2.775 1.00 18.35 1105 PHE A O 1
ATOM 1418 N N . GLY A 1 183 ? 54.303 49.549 3.653 1.00 17.98 1106 GLY A N 1
ATOM 1419 C CA . GLY A 1 183 ? 55.598 49.827 4.289 1.00 18.26 1106 GLY A CA 1
ATOM 1420 C C . GLY A 1 183 ? 55.516 50.039 5.791 1.00 18.76 1106 GLY A C 1
ATOM 1421 O O . GLY A 1 183 ? 56.528 50.016 6.483 1.00 18.34 1106 GLY A O 1
ATOM 1422 N N . VAL A 1 184 ? 54.307 50.242 6.302 1.00 19.20 1107 VAL A N 1
ATOM 1423 C CA . VAL A 1 184 ? 54.105 50.574 7.717 1.00 20.43 1107 VAL A CA 1
ATOM 1424 C C . VAL A 1 184 ? 54.569 49.467 8.661 1.00 21.24 1107 VAL A C 1
ATOM 1425 O O . VAL A 1 184 ? 55.317 49.727 9.607 1.00 21.66 1107 VAL A O 1
ATOM 1429 N N . GLU A 1 185 ? 54.142 48.234 8.395 1.00 22.41 1108 GLU A N 1
ATOM 1430 C CA . GLU A 1 185 ? 54.503 47.094 9.234 1.00 23.76 1108 GLU A CA 1
ATOM 1431 C C . GLU A 1 185 ? 56.016 46.869 9.251 1.00 23.39 1108 GLU A C 1
ATOM 1432 O O . GLU A 1 185 ? 56.605 46.599 10.299 1.00 24.07 1108 GLU A O 1
ATOM 1438 N N . GLU A 1 186 ? 56.640 47.012 8.085 1.00 22.94 1109 GLU A N 1
ATOM 1439 C CA . GLU A 1 186 ? 58.074 46.820 7.940 1.00 22.83 1109 GLU A CA 1
ATOM 1440 C C . GLU A 1 186 ? 58.872 47.899 8.674 1.00 22.50 1109 GLU A C 1
ATOM 1441 O O . GLU A 1 186 ? 59.846 47.596 9.366 1.00 22.93 1109 GLU A O 1
ATOM 1447 N N . LEU A 1 187 ? 58.449 49.154 8.539 1.00 21.92 1110 LEU A N 1
ATOM 1448 C CA . LEU A 1 187 ? 59.148 50.245 9.210 1.00 21.60 1110 LEU A CA 1
ATOM 1449 C C . LEU A 1 187 ? 58.982 50.180 10.729 1.00 21.59 1110 LEU A C 1
ATOM 1450 O O . LEU A 1 187 ? 59.943 50.399 11.470 1.00 21.66 1110 LEU A O 1
ATOM 1455 N N . SER A 1 188 ? 57.768 49.866 11.182 1.00 21.58 1111 SER A N 1
ATOM 1456 C CA A SER A 1 188 ? 57.478 49.732 12.608 0.50 21.75 1111 SER A CA 1
ATOM 1457 C CA B SER A 1 188 ? 57.491 49.743 12.611 0.50 21.87 1111 SER A CA 1
ATOM 1458 C C . SER A 1 188 ? 58.353 48.655 13.253 1.00 22.03 1111 SER A C 1
ATOM 1459 O O . SER A 1 188 ? 58.905 48.854 14.335 1.00 22.29 1111 SER A O 1
ATOM 1464 N N . LYS A 1 189 ? 58.475 47.513 12.581 1.00 22.76 1112 LYS A N 1
ATOM 1465 C CA . LYS A 1 189 ? 59.306 46.417 13.081 1.00 23.48 1112 LYS A CA 1
ATOM 1466 C C . LYS A 1 189 ? 60.769 46.834 13.157 1.00 23.53 1112 LYS A C 1
ATOM 1467 O O . LYS A 1 189 ? 61.447 46.559 14.147 1.00 23.86 1112 LYS A O 1
ATOM 1470 N N . ALA A 1 190 ? 61.247 47.509 12.112 1.00 23.37 1113 ALA A N 1
ATOM 1471 C CA . ALA A 1 190 ? 62.613 48.016 12.077 1.00 23.21 1113 ALA A CA 1
ATOM 1472 C C . ALA A 1 190 ? 62.877 49.007 13.210 1.00 23.03 1113 ALA A C 1
ATOM 1473 O O . ALA A 1 190 ? 63.916 48.936 13.863 1.00 22.73 1113 ALA A O 1
ATOM 1475 N N . TYR A 1 191 ? 61.935 49.923 13.450 1.00 22.57 1114 TYR A N 1
ATOM 1476 C CA . TYR A 1 191 ? 62.078 50.873 14.556 1.00 22.69 1114 TYR A CA 1
ATOM 1477 C C . TYR A 1 191 ? 62.158 50.148 15.897 1.00 23.18 1114 TYR A C 1
ATOM 1478 O O . TYR A 1 191 ? 63.002 50.472 16.737 1.00 23.30 1114 TYR A O 1
ATOM 1487 N N . GLU A 1 192 ? 61.281 49.164 16.084 1.00 23.65 1115 GLU A N 1
ATOM 1488 C CA . GLU A 1 192 ? 61.247 48.386 17.323 1.00 24.65 1115 GLU A CA 1
ATOM 1489 C C . GLU A 1 192 ? 62.532 47.592 17.531 1.00 25.18 1115 GLU A C 1
ATOM 1490 O O . GLU A 1 192 ? 63.072 47.571 18.636 1.00 25.19 1115 GLU A O 1
ATOM 1496 N N . ASP A 1 193 ? 63.030 46.969 16.463 1.00 26.12 1116 ASP A N 1
ATOM 1497 C CA . ASP A 1 193 ? 64.307 46.243 16.504 1.00 26.78 1116 ASP A CA 1
ATOM 1498 C C . ASP A 1 193 ? 65.447 47.138 16.966 1.00 26.86 1116 ASP A C 1
ATOM 1499 O O . ASP A 1 193 ? 66.419 46.663 17.559 1.00 27.19 1116 ASP A O 1
ATOM 1504 N N . ASP A 1 194 ? 65.317 48.431 16.686 1.00 26.62 1117 ASP A N 1
ATOM 1505 C CA . ASP A 1 194 ? 66.337 49.418 17.007 1.00 26.75 1117 ASP A CA 1
ATOM 1506 C C . ASP A 1 194 ? 66.091 50.009 18.404 1.00 26.47 1117 ASP A C 1
ATOM 1507 O O . ASP A 1 194 ? 66.852 50.853 18.880 1.00 27.20 1117 ASP A O 1
ATOM 1516 N N . GLY A 1 195 ? 65.028 49.545 19.060 1.00 25.60 1118 GLY A N 1
ATOM 1517 C CA . GLY A 1 195 ? 64.667 50.009 20.403 1.00 25.06 1118 GLY A CA 1
ATOM 1518 C C . GLY A 1 195 ? 63.868 51.303 20.425 1.00 24.33 1118 GLY A C 1
ATOM 1519 O O . GLY A 1 195 ? 63.710 51.917 21.479 1.00 25.08 1118 GLY A O 1
ATOM 1520 N N . ASP A 1 196 ? 63.354 51.704 19.263 1.00 22.99 1119 ASP A N 1
ATOM 1521 C CA . ASP A 1 196 ? 62.676 52.989 19.101 1.00 21.62 1119 ASP A CA 1
ATOM 1522 C C . ASP A 1 196 ? 61.157 52.812 19.025 1.00 20.92 1119 ASP A C 1
ATOM 1523 O O . ASP A 1 196 ? 60.557 52.846 17.943 1.00 20.39 1119 ASP A O 1
ATOM 1528 N N . ASP A 1 197 ? 60.537 52.623 20.186 1.00 20.22 1120 ASP A N 1
ATOM 1529 C CA . ASP A 1 197 ? 59.091 52.437 20.256 1.00 19.74 1120 ASP A CA 1
ATOM 1530 C C . ASP A 1 197 ? 58.343 53.696 19.832 1.00 19.00 1120 ASP A C 1
ATOM 1531 O O . ASP A 1 197 ? 57.305 53.615 19.176 1.00 18.62 1120 ASP A O 1
ATOM 1536 N N . TYR A 1 198 ? 58.897 54.854 20.181 1.00 18.29 1121 TYR A N 1
ATOM 1537 C CA . TYR A 1 198 ? 58.311 56.139 19.812 1.00 17.81 1121 TYR A CA 1
ATOM 1538 C C . TYR A 1 198 ? 58.071 56.221 18.302 1.00 17.55 1121 TYR A C 1
ATOM 1539 O O . TYR A 1 198 ? 56.951 56.515 17.866 1.00 17.15 1121 TYR A O 1
ATOM 1548 N N . SER A 1 199 ? 59.109 55.946 17.510 1.00 17.49 1122 SER A N 1
ATOM 1549 C CA . SER A 1 199 ? 58.990 55.989 16.044 1.00 17.36 1122 SER A CA 1
ATOM 1550 C C . SER A 1 199 ? 58.072 54.896 15.498 1.00 16.91 1122 SER A C 1
ATOM 1551 O O . SER A 1 199 ? 57.379 55.112 14.506 1.00 17.06 1122 SER A O 1
ATOM 1554 N N . SER A 1 200 ? 58.060 53.728 16.148 1.00 16.65 1123 SER A N 1
ATOM 1555 C CA . SER A 1 200 ? 57.136 52.665 15.746 1.00 16.35 1123 SER A CA 1
ATOM 1556 C C . SER A 1 200 ? 55.678 53.099 15.900 1.00 16.02 1123 SER A C 1
ATOM 1557 O O . SER A 1 200 ? 54.871 52.922 14.989 1.00 15.96 1123 SER A O 1
ATOM 1560 N N . ILE A 1 201 ? 55.348 53.668 17.059 1.00 16.06 1124 ILE A N 1
ATOM 1561 C CA . ILE A 1 201 ? 54.011 54.208 17.297 1.00 16.05 1124 ILE A CA 1
ATOM 1562 C C . ILE A 1 201 ? 53.697 55.277 16.246 1.00 15.65 1124 ILE A C 1
ATOM 1563 O O . ILE A 1 201 ? 52.606 55.301 15.659 1.00 15.34 1124 ILE A O 1
ATOM 1568 N N . MET A 1 202 ? 54.674 56.151 16.012 1.00 15.25 1125 MET A N 1
ATOM 1569 C CA . MET A 1 202 ? 54.520 57.255 15.072 1.00 15.35 1125 MET A CA 1
ATOM 1570 C C . MET A 1 202 ? 54.214 56.770 13.657 1.00 15.31 1125 MET A C 1
ATOM 1571 O O . MET A 1 202 ? 53.263 57.248 13.023 1.00 15.56 1125 MET A O 1
ATOM 1576 N N . VAL A 1 203 ? 55.002 55.822 13.154 1.00 15.27 1126 VAL A N 1
ATOM 1577 C CA . VAL A 1 203 ? 54.789 55.367 11.777 1.00 15.49 1126 VAL A CA 1
ATOM 1578 C C . VAL A 1 203 ? 53.456 54.622 11.626 1.00 15.50 1126 VAL A C 1
ATOM 1579 O O . VAL A 1 203 ? 52.776 54.766 10.611 1.00 15.60 1126 VAL A O 1
ATOM 1583 N N . LYS A 1 204 ? 53.073 53.858 12.650 1.00 15.31 1127 LYS A N 1
ATOM 1584 C CA . LYS A 1 204 ? 51.775 53.188 12.632 1.00 15.96 1127 LYS A CA 1
ATOM 1585 C C . LYS A 1 204 ? 50.648 54.215 12.573 1.00 15.85 1127 LYS A C 1
ATOM 1586 O O . LYS A 1 204 ? 49.714 54.070 11.775 1.00 16.34 1127 LYS A O 1
ATOM 1591 N N . ALA A 1 205 ? 50.754 55.265 13.390 1.00 15.52 1128 ALA A N 1
ATOM 1592 C CA . ALA A 1 205 ? 49.718 56.299 13.427 1.00 15.83 1128 ALA A CA 1
ATOM 1593 C C . ALA A 1 205 ? 49.643 57.038 12.092 1.00 15.79 1128 ALA A C 1
ATOM 1594 O O . ALA A 1 205 ? 48.551 57.310 11.585 1.00 16.04 1128 ALA A O 1
ATOM 1596 N N . LEU A 1 206 ? 50.810 57.350 11.524 1.00 15.74 1129 LEU A N 1
ATOM 1597 C CA . LEU A 1 206 ? 50.888 58.035 10.231 1.00 16.09 1129 LEU A CA 1
ATOM 1598 C C . LEU A 1 206 ? 50.349 57.186 9.089 1.00 15.79 1129 LEU A C 1
ATOM 1599 O O . LEU A 1 206 ? 49.682 57.703 8.189 1.00 16.47 1129 LEU A O 1
ATOM 1604 N N . GLY A 1 207 ? 50.627 55.883 9.125 1.00 15.95 1130 GLY A N 1
ATOM 1605 C CA . GLY A 1 207 ? 50.095 54.974 8.111 1.00 16.47 1130 GLY A CA 1
ATOM 1606 C C . GLY A 1 207 ? 48.578 54.984 8.076 1.00 16.74 1130 GLY A C 1
ATOM 1607 O O . GLY A 1 207 ? 47.967 55.057 7.002 1.00 17.30 1130 GLY A O 1
ATOM 1608 N N . ASP A 1 208 ? 47.967 54.916 9.257 1.00 16.96 1131 ASP A N 1
ATOM 1609 C CA . ASP A 1 208 ? 46.520 55.017 9.407 1.00 17.23 1131 ASP A CA 1
ATOM 1610 C C . ASP A 1 208 ? 45.996 56.359 8.876 1.00 17.08 1131 ASP A C 1
ATOM 1611 O O . ASP A 1 208 ? 45.000 56.396 8.150 1.00 16.83 1131 ASP A O 1
ATOM 1620 N N . ARG A 1 209 ? 46.686 57.449 9.201 1.00 16.94 1132 ARG A N 1
ATOM 1621 C CA . ARG A 1 209 ? 46.289 58.776 8.718 1.00 16.70 1132 ARG A CA 1
ATOM 1622 C C . ARG A 1 209 ? 46.352 58.871 7.192 1.00 16.49 1132 ARG A C 1
ATOM 1623 O O . ARG A 1 209 ? 45.457 59.440 6.568 1.00 16.49 1132 ARG A O 1
ATOM 1631 N N . LEU A 1 210 ? 47.401 58.294 6.603 1.00 16.19 1133 LEU A N 1
ATOM 1632 C CA . LEU A 1 210 ? 47.593 58.336 5.147 1.00 16.56 1133 LEU A CA 1
ATOM 1633 C C . LEU A 1 210 ? 46.555 57.511 4.392 1.00 16.46 1133 LEU A C 1
ATOM 1634 O O . LEU A 1 210 ? 46.039 57.945 3.359 1.00 16.83 1133 LEU A O 1
ATOM 1639 N N . ALA A 1 211 ? 46.242 56.327 4.915 1.00 16.35 1134 ALA A N 1
ATOM 1640 C CA . ALA A 1 211 ? 45.202 55.497 4.309 1.00 16.43 1134 ALA A CA 1
ATOM 1641 C C . ALA A 1 211 ? 43.846 56.208 4.338 1.00 16.65 1134 ALA A C 1
ATOM 1642 O O . ALA A 1 211 ? 43.128 56.232 3.336 1.00 17.27 1134 ALA A O 1
ATOM 1644 N N . GLU A 1 212 ? 43.513 56.816 5.475 1.00 16.99 1135 GLU A N 1
ATOM 1645 C CA . GLU A 1 212 ? 42.243 57.532 5.600 1.00 17.23 1135 GLU A CA 1
ATOM 1646 C C . GLU A 1 212 ? 42.218 58.784 4.722 1.00 17.04 1135 GLU A C 1
ATOM 1647 O O . GLU A 1 212 ? 41.178 59.121 4.134 1.00 16.85 1135 GLU A O 1
ATOM 1653 N N . ALA A 1 213 ? 43.363 59.461 4.620 1.00 16.43 1136 ALA A N 1
ATOM 1654 C CA . ALA A 1 213 ? 43.490 60.627 3.739 1.00 16.48 1136 ALA A CA 1
ATOM 1655 C C . ALA A 1 213 ? 43.284 60.226 2.275 1.00 16.61 1136 ALA A C 1
ATOM 1656 O O . ALA A 1 213 ? 42.618 60.938 1.511 1.00 16.78 1136 ALA A O 1
ATOM 1658 N N . PHE A 1 214 ? 43.849 59.077 1.901 1.00 16.09 1137 PHE A N 1
ATOM 1659 C CA . PHE A 1 214 ? 43.686 58.520 0.560 1.00 16.51 1137 PHE A CA 1
ATOM 1660 C C . PHE A 1 214 ? 42.200 58.254 0.298 1.00 16.16 1137 PHE A C 1
ATOM 1661 O O . PHE A 1 214 ? 41.671 58.672 -0.735 1.00 16.34 1137 PHE A O 1
ATOM 1669 N N . ALA A 1 215 ? 41.516 57.599 1.238 1.00 15.64 1138 ALA A N 1
ATOM 1670 C CA . ALA A 1 215 ? 40.076 57.361 1.089 1.00 15.70 1138 ALA A CA 1
ATOM 1671 C C . ALA A 1 215 ? 39.304 58.668 0.903 1.00 15.91 1138 ALA A C 1
ATOM 1672 O O . ALA A 1 215 ? 38.409 58.754 0.058 1.00 16.19 1138 ALA A O 1
ATOM 1674 N N . GLU A 1 216 ? 39.669 59.692 1.675 1.00 16.06 1139 GLU A N 1
ATOM 1675 C CA . GLU A 1 216 ? 38.973 60.975 1.615 1.00 16.62 1139 GLU A CA 1
ATOM 1676 C C . GLU A 1 216 ? 39.225 61.700 0.294 1.00 16.64 1139 GLU A C 1
ATOM 1677 O O . GLU A 1 216 ? 38.278 62.155 -0.380 1.00 16.71 1139 GLU A O 1
ATOM 1683 N N . GLU A 1 217 ? 40.496 61.808 -0.075 1.00 16.29 1140 GLU A N 1
ATOM 1684 C CA . GLU A 1 217 ? 40.859 62.468 -1.329 1.00 17.15 1140 GLU A CA 1
ATOM 1685 C C . GLU A 1 217 ? 40.279 61.750 -2.544 1.00 16.97 1140 GLU A C 1
ATOM 1686 O O . GLU A 1 217 ? 39.737 62.389 -3.459 1.00 17.59 1140 GLU A O 1
ATOM 1692 N N . LEU A 1 218 ? 40.364 60.421 -2.542 1.00 16.84 1141 LEU A N 1
ATOM 1693 C CA . LEU A 1 218 ? 39.831 59.630 -3.650 1.00 16.78 1141 LEU A CA 1
ATOM 1694 C C . LEU A 1 218 ? 38.308 59.749 -3.767 1.00 16.97 1141 LEU A C 1
ATOM 1695 O O . LEU A 1 218 ? 37.768 59.793 -4.875 1.00 17.00 1141 LEU A O 1
ATOM 1700 N N . HIS A 1 219 ? 37.617 59.811 -2.633 1.00 16.72 1142 HIS A N 1
ATOM 1701 C CA . HIS A 1 219 ? 36.171 60.008 -2.652 1.00 16.92 1142 HIS A CA 1
ATOM 1702 C C . HIS A 1 219 ? 35.847 61.356 -3.303 1.00 17.28 1142 HIS A C 1
ATOM 1703 O O . HIS A 1 219 ? 34.904 61.448 -4.080 1.00 17.56 1142 HIS A O 1
ATOM 1710 N N A GLU A 1 220 ? 36.635 62.383 -2.989 0.50 17.65 1143 GLU A N 1
ATOM 1711 N N B GLU A 1 220 ? 36.646 62.382 -3.012 0.50 17.53 1143 GLU A N 1
ATOM 1712 C CA A GLU A 1 220 ? 36.443 63.706 -3.584 0.50 18.05 1143 GLU A CA 1
ATOM 1713 C CA B GLU A 1 220 ? 36.472 63.683 -3.663 0.50 17.79 1143 GLU A CA 1
ATOM 1714 C C A GLU A 1 220 ? 36.738 63.657 -5.082 0.50 17.75 1143 GLU A C 1
ATOM 1715 C C B GLU A 1 220 ? 36.626 63.546 -5.177 0.50 17.63 1143 GLU A C 1
ATOM 1716 O O A GLU A 1 220 ? 36.065 64.303 -5.889 0.50 17.96 1143 GLU A O 1
ATOM 1717 O O B GLU A 1 220 ? 35.750 63.957 -5.945 0.50 17.74 1143 GLU A O 1
ATOM 1728 N N A ARG A 1 221 ? 37.746 62.876 -5.444 0.50 17.43 1144 ARG A N 1
ATOM 1729 N N B ARG A 1 221 ? 37.737 62.961 -5.604 0.50 17.43 1144 ARG A N 1
ATOM 1730 C CA A ARG A 1 221 ? 38.107 62.686 -6.841 0.50 17.26 1144 ARG A CA 1
ATOM 1731 C CA B ARG A 1 221 ? 37.958 62.730 -7.024 0.50 17.34 1144 ARG A CA 1
ATOM 1732 C C A ARG A 1 221 ? 37.012 61.919 -7.580 0.50 17.18 1144 ARG A C 1
ATOM 1733 C C B ARG A 1 221 ? 36.761 62.010 -7.621 0.50 17.30 1144 ARG A C 1
ATOM 1734 O O A ARG A 1 221 ? 36.809 62.099 -8.781 0.50 16.84 1144 ARG A O 1
ATOM 1735 O O B ARG A 1 221 ? 36.256 62.386 -8.671 0.50 17.21 1144 ARG A O 1
ATOM 1750 N N A VAL A 1 222 ? 36.313 61.052 -6.857 0.50 17.08 1145 VAL A N 1
ATOM 1751 N N B VAL A 1 222 ? 36.310 60.960 -6.947 0.50 17.26 1145 VAL A N 1
ATOM 1752 C CA A VAL A 1 222 ? 35.232 60.268 -7.455 0.50 17.30 1145 VAL A CA 1
ATOM 1753 C CA B VAL A 1 222 ? 35.166 60.199 -7.440 0.50 17.41 1145 VAL A CA 1
ATOM 1754 C C A VAL A 1 222 ? 34.001 61.142 -7.686 0.50 17.69 1145 VAL A C 1
ATOM 1755 C C B VAL A 1 222 ? 33.974 61.120 -7.684 0.50 17.78 1145 VAL A C 1
ATOM 1756 O O A VAL A 1 222 ? 33.407 61.115 -8.766 0.50 17.48 1145 VAL A O 1
ATOM 1757 O O B VAL A 1 222 ? 33.393 61.120 -8.770 0.50 17.56 1145 VAL A O 1
ATOM 1764 N N A ARG A 1 223 ? 33.638 61.934 -6.680 0.50 18.08 1146 ARG A N 1
ATOM 1765 N N B ARG A 1 223 ? 33.627 61.921 -6.679 0.50 18.13 1146 ARG A N 1
ATOM 1766 C CA . ARG A 1 223 ? 32.482 62.828 -6.778 1.00 18.86 1146 ARG A CA 1
ATOM 1767 C C . ARG A 1 223 ? 32.639 63.855 -7.902 1.00 19.32 1146 ARG A C 1
ATOM 1768 O O . ARG A 1 223 ? 31.679 64.130 -8.623 1.00 19.46 1146 ARG A O 1
ATOM 1776 N N . ARG A 1 224 ? 33.851 64.381 -8.071 1.00 20.25 1147 ARG A N 1
ATOM 1777 C CA . ARG A 1 224 ? 34.067 65.521 -8.967 1.00 20.93 1147 ARG A CA 1
ATOM 1778 C C . ARG A 1 224 ? 34.569 65.159 -10.359 1.00 21.62 1147 ARG A C 1
ATOM 1779 O O . ARG A 1 224 ? 34.298 65.888 -11.319 1.00 22.14 1147 ARG A O 1
ATOM 1784 N N . GLU A 1 225 ? 35.309 64.057 -10.463 1.00 21.92 1148 GLU A N 1
ATOM 1785 C CA . GLU A 1 225 ? 36.026 63.713 -11.694 1.00 22.99 1148 GLU A CA 1
ATOM 1786 C C . GLU A 1 225 ? 35.668 62.343 -12.247 1.00 22.17 1148 GLU A C 1
ATOM 1787 O O . GLU A 1 225 ? 35.225 62.231 -13.393 1.00 22.38 1148 GLU A O 1
ATOM 1793 N N . LEU A 1 226 ? 35.879 61.299 -11.446 1.00 21.20 1149 LEU A N 1
ATOM 1794 C CA . LEU A 1 226 ? 35.765 59.927 -11.943 1.00 20.51 1149 LEU A CA 1
ATOM 1795 C C . LEU A 1 226 ? 34.313 59.518 -12.185 1.00 20.13 1149 LEU A C 1
ATOM 1796 O O . LEU A 1 226 ? 33.993 58.955 -13.233 1.00 20.24 1149 LEU A O 1
ATOM 1801 N N . TRP A 1 227 ? 33.450 59.789 -11.210 1.00 19.84 1150 TRP A N 1
ATOM 1802 C CA . TRP A 1 227 ? 32.002 59.669 -11.392 1.00 19.49 1150 TRP A CA 1
ATOM 1803 C C . TRP A 1 227 ? 31.449 60.996 -11.903 1.00 20.35 1150 TRP A C 1
ATOM 1804 O O . TRP A 1 227 ? 30.632 61.023 -12.826 1.00 20.27 1150 TRP A O 1
ATOM 1815 N N . ALA A 1 228 ? 31.896 62.092 -11.287 1.00 20.57 1151 ALA A N 1
ATOM 1816 C CA . ALA A 1 228 ? 31.558 63.448 -11.725 1.00 21.88 1151 ALA A CA 1
ATOM 1817 C C . ALA A 1 228 ? 30.067 63.757 -11.612 1.00 22.47 1151 ALA A C 1
ATOM 1818 O O . ALA A 1 228 ? 29.494 64.456 -12.462 1.00 23.42 1151 ALA A O 1
ATOM 1820 N N . TYR A 1 229 ? 29.438 63.247 -10.556 1.00 22.80 1152 TYR A N 1
ATOM 1821 C CA . TYR A 1 229 ? 28.061 63.630 -10.249 1.00 23.36 1152 TYR A CA 1
ATOM 1822 C C . TYR A 1 229 ? 27.985 64.962 -9.508 1.00 24.72 1152 TYR A C 1
ATOM 1823 O O . TYR A 1 229 ? 26.902 65.526 -9.333 1.00 25.13 1152 TYR A O 1
ATOM 1832 N N . CYS A 1 230 ? 29.144 65.454 -9.078 1.00 26.49 1153 CYS A N 1
ATOM 1833 C CA . CYS A 1 230 ? 29.255 66.767 -8.462 1.00 27.70 1153 CYS A CA 1
ATOM 1834 C C . CYS A 1 230 ? 30.549 67.448 -8.922 1.00 28.45 1153 CYS A C 1
ATOM 1835 O O . CYS A 1 230 ? 31.438 67.745 -8.120 1.00 28.73 1153 CYS A O 1
ATOM 1840 N N . GLY A 1 231 ? 30.647 67.691 -10.225 1.00 29.69 1154 GLY A N 1
ATOM 1841 C CA . GLY A 1 231 ? 31.833 68.310 -10.817 1.00 30.92 1154 GLY A CA 1
ATOM 1842 C C . GLY A 1 231 ? 32.124 69.710 -10.304 1.00 31.75 1154 GLY A C 1
ATOM 1843 O O . GLY A 1 231 ? 33.269 70.163 -10.343 1.00 32.34 1154 GLY A O 1
ATOM 1844 N N . SER A 1 232 ? 31.089 70.388 -9.813 1.00 32.56 1155 SER A N 1
ATOM 1845 C CA . SER A 1 232 ? 31.208 71.769 -9.341 1.00 33.16 1155 SER A CA 1
ATOM 1846 C C . SER A 1 232 ? 31.527 71.867 -7.844 1.00 33.48 1155 SER A C 1
ATOM 1847 O O . SER A 1 232 ? 31.666 72.968 -7.302 1.00 33.43 1155 SER A O 1
ATOM 1850 N N . GLU A 1 233 ? 31.642 70.716 -7.183 1.00 33.65 1156 GLU A N 1
ATOM 1851 C CA . GLU A 1 233 ? 31.949 70.674 -5.755 1.00 33.94 1156 GLU A CA 1
ATOM 1852 C C . GLU A 1 233 ? 33.271 71.373 -5.451 1.00 34.37 1156 GLU A C 1
ATOM 1853 O O . GLU A 1 233 ? 34.277 71.146 -6.127 1.00 34.49 1156 GLU A O 1
ATOM 1859 N N . GLN A 1 234 ? 33.247 72.231 -4.436 1.00 35.06 1157 GLN A N 1
ATOM 1860 C CA . GLN A 1 234 ? 34.441 72.918 -3.956 1.00 35.87 1157 GLN A CA 1
ATOM 1861 C C . GLN A 1 234 ? 34.350 73.074 -2.444 1.00 36.32 1157 GLN A C 1
ATOM 1862 O O . GLN A 1 234 ? 33.914 74.110 -1.936 1.00 36.65 1157 GLN A O 1
ATOM 1864 N N . LEU A 1 235 ? 34.754 72.028 -1.729 1.00 36.77 1158 LEU A N 1
ATOM 1865 C CA . LEU A 1 235 ? 34.676 72.013 -0.273 1.00 37.24 1158 LEU A CA 1
ATOM 1866 C C . LEU A 1 235 ? 36.062 71.923 0.355 1.00 37.50 1158 LEU A C 1
ATOM 1867 O O . LEU A 1 235 ? 36.978 71.334 -0.222 1.00 37.32 1158 LEU A O 1
ATOM 1872 N N . ASP A 1 236 ? 36.208 72.527 1.533 1.00 38.00 1159 ASP A N 1
ATOM 1873 C CA . ASP A 1 236 ? 37.439 72.426 2.314 1.00 38.45 1159 ASP A CA 1
ATOM 1874 C C . ASP A 1 236 ? 37.514 71.079 3.028 1.00 38.49 1159 ASP A C 1
ATOM 1875 O O . ASP A 1 236 ? 36.496 70.403 3.199 1.00 38.37 1159 ASP A O 1
ATOM 1880 N N . VAL A 1 237 ? 38.720 70.698 3.447 1.00 38.61 1160 VAL A N 1
ATOM 1881 C CA . VAL A 1 237 ? 38.948 69.410 4.113 1.00 38.73 1160 VAL A CA 1
ATOM 1882 C C . VAL A 1 237 ? 38.113 69.272 5.395 1.00 38.81 1160 VAL A C 1
ATOM 1883 O O . VAL A 1 237 ? 37.640 68.179 5.719 1.00 38.71 1160 VAL A O 1
ATOM 1887 N N . ALA A 1 238 ? 37.920 70.384 6.104 1.00 38.80 1161 ALA A N 1
ATOM 1888 C CA . ALA A 1 238 ? 37.082 70.407 7.306 1.00 38.89 1161 ALA A CA 1
ATOM 1889 C C . ALA A 1 238 ? 35.616 70.097 6.996 1.00 39.04 1161 ALA A C 1
ATO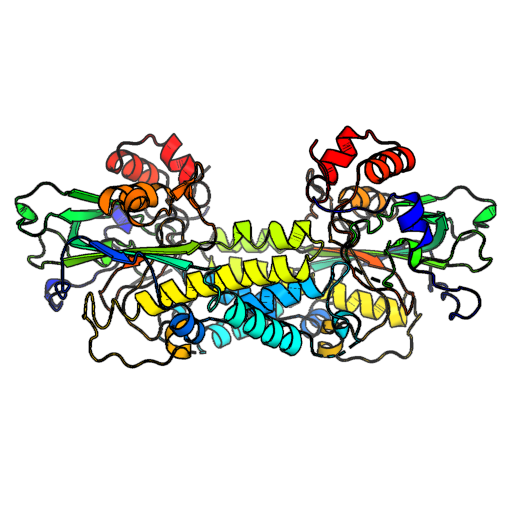M 1890 O O . ALA A 1 238 ? 34.942 69.423 7.778 1.00 39.04 1161 ALA A O 1
ATOM 1892 N N . ASP A 1 239 ? 35.133 70.577 5.852 1.00 39.14 1162 ASP A N 1
ATOM 1893 C CA . ASP A 1 239 ? 33.770 70.275 5.413 1.00 39.17 1162 ASP A CA 1
ATOM 1894 C C . ASP A 1 239 ? 33.606 68.817 4.987 1.00 39.03 1162 ASP A C 1
ATOM 1895 O O . ASP A 1 239 ? 32.522 68.243 5.132 1.00 38.78 1162 ASP A O 1
ATOM 1900 N N . LEU A 1 240 ? 34.683 68.229 4.465 1.00 38.74 1163 LEU A N 1
ATOM 1901 C CA . LEU A 1 240 ? 34.694 66.816 4.087 1.00 38.58 1163 LEU A CA 1
ATOM 1902 C C . LEU A 1 240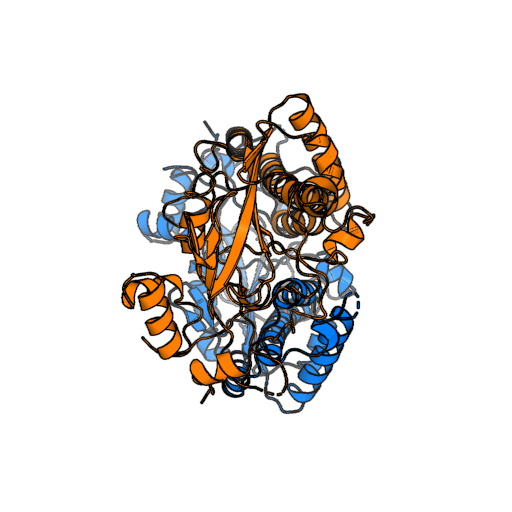 ? 34.538 65.921 5.314 1.00 38.42 1163 LEU A C 1
ATOM 1903 O O . LEU A 1 240 ? 33.825 64.914 5.268 1.00 38.45 1163 LEU A O 1
ATOM 1908 N N . ARG A 1 241 ? 35.198 66.302 6.408 1.00 38.36 1164 ARG A N 1
ATOM 1909 C CA . ARG A 1 241 ? 35.082 65.592 7.684 1.00 38.34 1164 ARG A CA 1
ATOM 1910 C C . ARG A 1 241 ? 33.659 65.639 8.246 1.00 38.22 1164 ARG A C 1
ATOM 1911 O O . ARG A 1 241 ? 33.196 64.676 8.863 1.00 38.28 1164 ARG A O 1
ATOM 1919 N N . ARG A 1 242 ? 32.974 66.759 8.016 1.00 38.09 1165 ARG A N 1
ATOM 1920 C CA . ARG A 1 242 ? 31.610 66.973 8.507 1.00 37.81 1165 ARG A CA 1
ATOM 1921 C C . ARG A 1 242 ? 30.538 66.364 7.595 1.00 37.51 1165 ARG A C 1
ATOM 1922 O O . ARG A 1 242 ? 29.340 66.518 7.854 1.00 37.80 1165 ARG A O 1
ATOM 1924 N N . LEU A 1 243 ? 30.981 65.670 6.545 1.00 36.91 1166 LEU A N 1
ATOM 1925 C CA . LEU A 1 243 ? 30.101 65.071 5.528 1.00 36.32 1166 LEU A CA 1
ATOM 1926 C C . LEU A 1 243 ? 29.177 66.103 4.861 1.00 35.79 1166 LEU A C 1
ATOM 1927 O O . LEU A 1 243 ? 27.981 65.861 4.687 1.00 35.83 1166 LEU A O 1
ATOM 1932 N N . ARG A 1 244 ? 29.743 67.255 4.497 1.00 35.21 1167 ARG A N 1
ATOM 1933 C CA . ARG A 1 244 ? 28.989 68.312 3.817 1.00 34.27 1167 ARG A CA 1
ATOM 1934 C C . ARG A 1 244 ? 28.712 67.962 2.355 1.00 33.55 1167 ARG A C 1
ATOM 1935 O O . ARG A 1 244 ? 27.889 68.604 1.698 1.00 33.90 1167 ARG A O 1
ATOM 1937 N N . TYR A 1 245 ? 29.395 66.935 1.858 1.00 32.56 1168 TYR A N 1
ATOM 1938 C CA . TYR A 1 245 ? 29.220 66.482 0.485 1.00 31.05 1168 TYR A CA 1
ATOM 1939 C C . TYR A 1 245 ? 28.091 65.463 0.365 1.00 29.78 1168 TYR A C 1
ATOM 1940 O O . TYR A 1 245 ? 27.525 65.002 1.367 1.00 29.93 1168 TYR A O 1
ATOM 1949 N N . LYS A 1 246 ? 27.785 65.100 -0.873 1.00 27.87 1169 LYS A N 1
ATOM 1950 C CA . LYS A 1 246 ? 26.671 64.215 -1.138 1.00 26.01 1169 LYS A CA 1
ATOM 1951 C C . LYS A 1 246 ? 27.146 62.862 -1.618 1.00 24.01 1169 LYS A C 1
ATOM 1952 O O . LYS A 1 246 ? 28.161 62.750 -2.307 1.00 23.54 1169 LYS A O 1
ATOM 1958 N N . GLY A 1 247 ? 26.390 61.844 -1.232 1.00 21.46 1170 GLY A N 1
ATOM 1959 C CA . GLY A 1 247 ? 26.747 60.460 -1.500 1.00 19.45 1170 GLY A CA 1
ATOM 1960 C C . GLY A 1 247 ? 27.553 59.914 -0.343 1.00 18.17 1170 GLY A C 1
ATOM 1961 O O . GLY A 1 247 ? 28.060 60.669 0.486 1.00 18.33 1170 GLY A O 1
ATOM 1962 N N . ILE A 1 248 ? 27.679 58.594 -0.303 1.00 16.84 1171 ILE A N 1
ATOM 1963 C CA . ILE A 1 248 ? 28.324 57.909 0.810 1.00 16.18 1171 ILE A CA 1
ATOM 1964 C C . ILE A 1 248 ? 29.282 56.825 0.312 1.00 15.74 1171 ILE A C 1
ATOM 1965 O O . ILE A 1 248 ? 29.229 56.429 -0.863 1.00 15.43 1171 ILE A O 1
ATOM 1970 N N . ARG A 1 249 ? 30.161 56.373 1.205 1.00 15.43 1172 ARG A N 1
ATOM 1971 C CA . ARG A 1 249 ? 31.154 55.340 0.882 1.00 15.68 1172 ARG A CA 1
ATOM 1972 C C . ARG A 1 249 ? 31.229 54.205 1.920 1.00 15.38 1172 ARG A C 1
ATOM 1973 O O . ARG A 1 249 ? 32.321 53.883 2.405 1.00 15.48 1172 ARG A O 1
ATOM 1981 N N . PRO A 1 250 ? 30.081 53.572 2.237 1.00 15.37 1173 PRO A N 1
ATOM 1982 C CA . PRO A 1 250 ? 30.060 52.585 3.324 1.00 15.22 1173 PRO A CA 1
ATOM 1983 C C . PRO A 1 250 ? 30.824 51.296 3.007 1.00 15.67 1173 PRO A C 1
ATOM 1984 O O . PRO A 1 250 ? 30.724 50.764 1.896 1.00 15.65 1173 PRO A O 1
ATOM 1988 N N . ALA A 1 251 ? 31.559 50.791 3.996 1.00 15.79 1174 ALA A N 1
ATOM 1989 C CA . ALA A 1 251 ? 32.305 49.543 3.846 1.00 16.10 1174 ALA A CA 1
ATOM 1990 C C . ALA A 1 251 ? 31.579 48.376 4.505 1.00 16.48 1174 ALA A C 1
ATOM 1991 O O . ALA A 1 251 ? 30.951 48.552 5.555 1.00 15.91 1174 ALA A O 1
ATOM 1993 N N . PRO A 1 252 ? 31.685 47.170 3.910 1.00 16.38 1175 PRO A N 1
ATOM 1994 C CA . PRO A 1 252 ? 31.164 45.987 4.585 1.00 16.60 1175 PRO A CA 1
ATOM 1995 C C . PRO A 1 252 ? 31.726 45.859 6.001 1.00 16.41 1175 PRO A C 1
ATOM 1996 O O . PRO A 1 252 ? 32.921 46.105 6.223 1.00 17.00 1175 PRO A O 1
ATOM 2000 N N . GLY A 1 253 ? 30.869 45.473 6.941 1.00 16.50 1176 GLY A N 1
ATOM 2001 C CA . GLY A 1 253 ? 31.273 45.304 8.334 1.00 16.35 1176 GLY A CA 1
ATOM 2002 C C . GLY A 1 253 ? 30.872 46.476 9.209 1.00 16.59 1176 GLY A C 1
ATOM 2003 O O . GLY A 1 253 ? 30.717 46.334 10.426 1.00 17.33 1176 GLY A O 1
ATOM 2004 N N . TYR A 1 254 ? 30.725 47.646 8.591 1.00 16.36 1177 TYR A N 1
ATOM 2005 C CA . TYR A 1 254 ? 30.261 48.827 9.307 1.00 16.31 1177 TYR A CA 1
ATOM 2006 C C . TYR A 1 254 ? 28.741 48.756 9.504 1.00 15.89 1177 TYR A C 1
ATOM 2007 O O . TYR A 1 254 ? 28.091 47.896 8.905 1.00 16.07 1177 TYR A O 1
ATOM 2016 N N . PRO A 1 255 ? 28.180 49.597 10.394 1.00 15.72 1178 PRO A N 1
ATOM 2017 C CA . PRO A 1 255 ? 26.779 49.441 10.801 1.00 15.48 1178 PRO A CA 1
ATOM 2018 C C . PRO A 1 255 ? 25.714 49.435 9.703 1.00 15.14 1178 PRO A C 1
ATOM 2019 O O . PRO A 1 255 ? 24.639 48.866 9.916 1.00 15.51 1178 PRO A O 1
ATOM 2023 N N . SER A 1 256 ? 26.008 50.050 8.556 1.00 14.78 1179 SER A N 1
ATOM 2024 C CA . SER A 1 256 ? 25.082 50.104 7.417 1.00 14.82 1179 SER A CA 1
ATOM 2025 C C . SER A 1 256 ? 24.910 48.759 6.696 1.00 15.10 1179 SER A C 1
ATOM 2026 O O . SER A 1 256 ? 23.929 48.558 5.978 1.00 15.09 1179 SER A O 1
ATOM 2029 N N . GLN A 1 257 ? 25.881 47.863 6.865 1.00 15.17 1180 GLN A N 1
ATOM 2030 C CA . GLN A 1 257 ? 25.810 46.498 6.339 1.00 15.88 1180 GLN A CA 1
ATOM 2031 C C . GLN A 1 257 ? 26.910 45.690 7.039 1.00 16.32 1180 GLN A C 1
ATOM 2032 O O . GLN A 1 257 ? 28.018 45.549 6.505 1.00 16.11 1180 GLN A O 1
ATOM 2038 N N . PRO A 1 258 ? 26.617 45.186 8.252 1.00 16.95 1181 PRO A N 1
ATOM 2039 C CA . PRO A 1 258 ? 27.613 44.490 9.086 1.00 17.31 1181 PRO A CA 1
ATOM 2040 C C . PRO A 1 258 ? 28.230 43.185 8.553 1.00 17.48 1181 PRO A C 1
ATOM 2041 O O . PRO A 1 258 ? 29.121 42.647 9.209 1.00 17.63 1181 PRO A O 1
ATOM 2045 N N . ASP A 1 259 ? 27.791 42.694 7.394 1.00 17.27 1182 ASP A N 1
ATOM 2046 C CA . ASP A 1 259 ? 28.351 41.453 6.837 1.00 17.64 1182 ASP A CA 1
ATOM 2047 C C . ASP A 1 259 ? 29.713 41.655 6.161 1.00 17.30 1182 ASP A C 1
ATOM 2048 O O . ASP A 1 259 ? 29.797 42.087 4.999 1.00 17.70 1182 ASP A O 1
ATOM 2053 N N . HIS A 1 260 ? 30.776 41.311 6.884 1.00 17.34 1183 HIS A N 1
ATOM 2054 C CA . HIS A 1 260 ? 32.135 41.426 6.353 1.00 17.40 1183 HIS A CA 1
ATOM 2055 C C . HIS A 1 260 ? 32.379 40.625 5.066 1.00 17.37 1183 HIS A C 1
ATOM 2056 O O . HIS A 1 260 ? 33.240 40.990 4.259 1.00 17.22 1183 HIS A O 1
ATOM 2063 N N . THR A 1 261 ? 31.620 39.547 4.865 1.00 17.50 1184 THR A N 1
ATOM 2064 C CA . THR A 1 261 ? 31.861 38.684 3.705 1.00 17.43 1184 THR A CA 1
ATOM 2065 C C . THR A 1 261 ? 31.523 39.352 2.381 1.00 16.62 1184 THR A C 1
ATOM 2066 O O . THR A 1 261 ? 31.895 38.857 1.325 1.00 16.77 1184 THR A O 1
ATOM 2070 N N . GLU A 1 262 ? 30.845 40.496 2.438 1.00 16.28 1185 GLU A N 1
ATOM 2071 C CA . GLU A 1 262 ? 30.593 41.261 1.227 1.00 16.29 1185 GLU A CA 1
ATOM 2072 C C . GLU A 1 262 ? 31.891 41.785 0.597 1.00 16.04 1185 GLU A C 1
ATOM 2073 O O . GLU A 1 262 ? 31.937 42.055 -0.604 1.00 15.81 1185 GLU A O 1
ATOM 2079 N N . LYS A 1 263 ? 32.939 41.907 1.415 1.00 16.31 1186 LYS A N 1
ATOM 2080 C CA . LYS A 1 263 ? 34.276 42.232 0.906 1.00 16.62 1186 LYS A CA 1
ATOM 2081 C C . LYS A 1 263 ? 34.788 41.214 -0.118 1.00 16.76 1186 LYS A C 1
ATOM 2082 O O . LYS A 1 263 ? 35.515 41.567 -1.047 1.00 16.65 1186 LYS A O 1
ATOM 2088 N N . LEU A 1 264 ? 34.396 39.954 0.045 1.00 17.21 1187 LEU A N 1
ATOM 2089 C CA . LEU A 1 264 ? 34.798 38.916 -0.901 1.00 17.46 1187 LEU A CA 1
ATOM 2090 C C . LEU A 1 264 ? 34.341 39.252 -2.319 1.00 17.13 1187 LEU A C 1
ATOM 2091 O O . LEU A 1 264 ? 35.092 39.109 -3.284 1.00 17.36 1187 LEU A O 1
ATOM 2096 N N . THR A 1 265 ? 33.112 39.745 -2.433 1.00 17.04 1188 THR A N 1
ATOM 2097 C CA . THR A 1 265 ? 32.567 40.147 -3.713 1.00 16.84 1188 THR A CA 1
ATOM 2098 C C . THR A 1 265 ? 33.314 41.339 -4.296 1.00 16.54 1188 THR A C 1
ATOM 2099 O O . THR A 1 265 ? 33.613 41.361 -5.481 1.00 16.40 1188 THR A O 1
ATOM 2103 N N . MET A 1 266 ? 33.621 42.320 -3.449 1.00 16.37 1189 MET A N 1
ATOM 2104 C CA . MET A 1 266 ? 34.402 43.478 -3.876 1.00 16.52 1189 MET A CA 1
ATOM 2105 C C . MET A 1 266 ? 35.738 43.021 -4.433 1.00 16.83 1189 MET A C 1
ATOM 2106 O O . MET A 1 266 ? 36.155 43.462 -5.503 1.00 16.98 1189 MET A O 1
ATOM 2111 N N . TRP A 1 267 ? 36.401 42.130 -3.700 1.00 17.14 1190 TRP A N 1
ATOM 2112 C CA . TRP A 1 267 ? 37.739 41.684 -4.094 1.00 17.56 1190 TRP A CA 1
ATOM 2113 C C . TRP A 1 267 ? 37.722 40.883 -5.393 1.00 18.38 1190 TRP A C 1
ATOM 2114 O O . TRP A 1 267 ? 38.629 41.006 -6.216 1.00 18.28 1190 TRP A O 1
ATOM 2125 N N . ARG A 1 268 ? 36.679 40.082 -5.581 1.00 19.10 1191 ARG A N 1
ATOM 2126 C CA . ARG A 1 268 ? 36.551 39.294 -6.800 1.00 20.00 1191 ARG A CA 1
ATOM 2127 C C . ARG A 1 268 ? 36.248 40.186 -8.013 1.00 19.86 1191 ARG A C 1
ATOM 2128 O O . ARG A 1 268 ? 36.955 40.141 -9.027 1.00 20.25 1191 ARG A O 1
ATOM 2143 N N . LEU A 1 269 ? 35.198 40.998 -7.892 1.00 19.71 1192 LEU A N 1
ATOM 2144 C CA . LEU A 1 269 ? 34.728 41.843 -8.976 1.00 19.98 1192 LEU A CA 1
ATOM 2145 C C . LEU A 1 269 ? 35.801 42.801 -9.490 1.00 19.82 1192 LEU A C 1
ATOM 2146 O O . LEU A 1 269 ? 35.996 42.936 -10.697 1.00 20.18 1192 LEU A O 1
ATOM 2151 N N . ALA A 1 270 ? 36.491 43.467 -8.570 1.00 19.55 1193 ALA A N 1
ATOM 2152 C CA . ALA A 1 270 ? 37.491 44.455 -8.949 1.00 19.56 1193 ALA A CA 1
ATOM 2153 C C . ALA A 1 270 ? 38.919 43.898 -9.012 1.00 19.62 1193 ALA A C 1
ATOM 2154 O O . ALA A 1 270 ? 39.866 44.656 -9.220 1.00 19.73 1193 ALA A O 1
ATOM 2156 N N . ASP A 1 271 ? 39.069 42.583 -8.840 1.00 19.90 1194 ASP A N 1
ATOM 2157 C CA . ASP A 1 271 ? 40.391 41.932 -8.905 1.00 20.41 1194 ASP A CA 1
ATOM 2158 C C . ASP A 1 271 ? 41.386 42.678 -8.012 1.00 20.07 1194 ASP A C 1
ATOM 2159 O O . ASP A 1 271 ? 42.500 43.000 -8.421 1.00 20.01 1194 ASP A O 1
ATOM 2164 N N . ILE A 1 272 ? 40.964 42.953 -6.785 1.00 19.37 1195 ILE A N 1
ATOM 2165 C CA . ILE A 1 272 ? 41.676 43.899 -5.928 1.00 18.99 1195 ILE A CA 1
ATOM 2166 C C . ILE A 1 272 ? 43.068 43.420 -5.532 1.00 19.41 1195 ILE A C 1
ATOM 2167 O O . ILE A 1 272 ? 44.028 44.182 -5.629 1.00 19.30 1195 ILE A O 1
ATOM 2172 N N . GLU A 1 273 ? 43.188 42.161 -5.120 1.00 19.86 1196 GLU A N 1
ATOM 2173 C CA . GLU A 1 273 ? 44.490 41.647 -4.691 1.00 20.63 1196 GLU A CA 1
ATOM 2174 C C . GLU A 1 273 ? 45.538 41.694 -5.800 1.00 20.89 1196 GLU A C 1
ATOM 2175 O O . GLU A 1 273 ? 46.648 42.185 -5.581 1.00 20.83 1196 GLU A O 1
ATOM 2181 N N . GLN A 1 274 ? 45.192 41.204 -6.986 1.00 21.39 1197 GLN A N 1
ATOM 2182 C CA . GLN A 1 274 ? 46.153 41.187 -8.094 1.00 22.00 1197 GLN A CA 1
ATOM 2183 C C . GLN A 1 274 ? 46.449 42.583 -8.645 1.00 21.80 1197 GLN A C 1
ATOM 2184 O O . GLN A 1 274 ? 47.514 42.813 -9.235 1.00 21.85 1197 GLN A O 1
ATOM 2190 N N . SER A 1 275 ? 45.527 43.517 -8.424 1.00 21.12 1198 SER A N 1
ATOM 2191 C CA . SER A 1 275 ? 45.683 44.879 -8.920 1.00 21.19 1198 SER A CA 1
ATOM 2192 C C . SER A 1 275 ? 46.456 45.785 -7.968 1.00 20.75 1198 SER A C 1
ATOM 2193 O O . SER A 1 275 ? 47.147 46.703 -8.415 1.00 20.70 1198 SER A O 1
ATOM 2196 N N . THR A 1 276 ? 46.344 45.527 -6.665 1.00 19.70 1199 THR A N 1
ATOM 2197 C CA . THR A 1 276 ? 46.859 46.462 -5.655 1.00 19.17 1199 THR A CA 1
ATOM 2198 C C . THR A 1 276 ? 47.723 45.821 -4.584 1.00 18.73 1199 THR A C 1
ATOM 2199 O O . THR A 1 276 ? 48.396 46.530 -3.832 1.00 18.68 1199 THR A O 1
ATOM 2203 N N . GLY A 1 277 ? 47.672 44.494 -4.481 1.00 18.38 1200 GLY A N 1
ATOM 2204 C CA . GLY A 1 277 ? 48.369 43.773 -3.416 1.00 18.32 1200 GLY A CA 1
ATOM 2205 C C . GLY A 1 277 ? 47.657 43.816 -2.074 1.00 18.18 1200 GLY A C 1
ATOM 2206 O O . GLY A 1 277 ? 48.118 43.216 -1.104 1.00 18.51 1200 GLY A O 1
ATOM 2207 N N . ILE A 1 278 ? 46.524 44.515 -2.013 1.00 18.15 1201 ILE A N 1
ATOM 2208 C CA . ILE A 1 278 ? 45.734 44.544 -0.787 1.00 18.12 1201 ILE A CA 1
ATOM 2209 C C . ILE A 1 278 ? 44.990 43.217 -0.679 1.00 18.83 1201 ILE A C 1
ATOM 2210 O O . ILE A 1 278 ? 44.232 42.851 -1.578 1.00 19.05 1201 ILE A O 1
ATOM 2215 N N . ARG A 1 279 ? 45.239 42.504 0.416 1.00 19.57 1202 ARG A N 1
ATOM 2216 C CA . ARG A 1 279 ? 44.698 41.159 0.636 1.00 20.82 1202 ARG A CA 1
ATOM 2217 C C . ARG A 1 279 ? 43.578 41.151 1.659 1.00 20.96 1202 ARG A C 1
ATOM 2218 O O . ARG A 1 279 ? 43.512 42.018 2.525 1.00 21.09 1202 ARG A O 1
ATOM 2226 N N . LEU A 1 280 ? 42.723 40.133 1.590 1.00 21.04 1203 LEU A N 1
ATOM 2227 C CA . LEU A 1 280 ? 41.796 39.857 2.676 1.00 21.53 1203 LEU A CA 1
ATOM 2228 C C . LEU A 1 280 ? 42.335 38.689 3.488 1.00 22.20 1203 LEU A C 1
ATOM 2229 O O . LEU A 1 280 ? 42.690 37.649 2.925 1.00 22.63 1203 LEU A O 1
ATOM 2234 N N . THR A 1 281 ? 42.418 38.876 4.802 1.00 23.20 1204 THR A N 1
ATOM 2235 C CA . THR A 1 281 ? 42.900 37.825 5.706 1.00 24.47 1204 THR A CA 1
ATOM 2236 C C . THR A 1 281 ? 41.778 36.819 5.960 1.00 25.34 1204 THR A C 1
ATOM 2237 O O . THR A 1 281 ? 40.677 36.976 5.436 1.00 25.31 1204 THR A O 1
ATOM 2241 N N . GLU A 1 282 ? 42.045 35.795 6.772 1.00 26.54 1205 GLU A N 1
ATOM 2242 C CA . GLU A 1 282 ? 41.027 34.782 7.069 1.00 27.66 1205 GLU A CA 1
ATOM 2243 C C . GLU A 1 282 ? 39.829 35.350 7.839 1.00 27.47 1205 GLU A C 1
ATOM 2244 O O . GLU A 1 282 ? 38.710 34.852 7.711 1.00 28.11 1205 GLU A O 1
ATOM 2250 N N . SER A 1 283 ? 40.072 36.394 8.629 1.00 27.29 1206 SER A N 1
ATOM 2251 C CA . SER A 1 283 ? 39.023 37.098 9.371 1.00 26.92 1206 SER A CA 1
ATOM 2252 C C . SER A 1 283 ? 38.390 38.205 8.528 1.00 26.27 1206 SER A C 1
ATOM 2253 O O . SER A 1 283 ? 37.534 38.955 9.010 1.00 26.60 1206 SER A O 1
ATOM 2256 N N . LEU A 1 284 ? 38.842 38.307 7.280 1.00 25.20 1207 LEU A N 1
ATOM 2257 C CA . LEU A 1 284 ? 38.378 39.313 6.319 1.00 24.34 1207 LEU A CA 1
ATOM 2258 C C . LEU A 1 284 ? 38.802 40.738 6.661 1.00 23.87 1207 LEU A C 1
ATOM 2259 O O . LEU A 1 284 ? 38.203 41.705 6.184 1.00 23.98 1207 LEU A O 1
ATOM 2264 N N . ALA A 1 285 ? 39.845 40.857 7.480 1.00 23.47 1208 ALA A N 1
ATOM 2265 C CA . ALA A 1 285 ? 40.547 42.126 7.657 1.00 23.06 1208 ALA A CA 1
ATOM 2266 C C . ALA A 1 285 ? 41.362 42.394 6.401 1.00 22.90 1208 ALA A C 1
ATOM 2267 O O . ALA A 1 285 ? 41.756 41.462 5.702 1.00 23.09 1208 ALA A O 1
ATOM 2269 N N . MET A 1 286 ? 41.596 43.666 6.101 1.00 22.40 1209 MET A N 1
ATOM 2270 C CA . MET A 1 286 ? 42.492 44.024 5.007 1.00 22.55 1209 MET A CA 1
ATOM 2271 C C . MET A 1 286 ? 43.948 43.926 5.461 1.00 21.80 1209 MET A C 1
ATOM 2272 O O . MET A 1 286 ? 44.271 44.209 6.622 1.00 22.10 1209 MET A O 1
ATOM 2277 N N . ALA A 1 287 ? 44.813 43.507 4.537 1.00 20.97 1210 ALA A N 1
ATOM 2278 C CA . ALA A 1 287 ? 46.264 43.534 4.728 1.00 21.03 1210 ALA A CA 1
ATOM 2279 C C . ALA A 1 287 ? 46.916 44.225 3.524 1.00 20.64 1210 ALA A C 1
ATOM 2280 O O . ALA A 1 287 ? 46.709 43.806 2.386 1.00 20.67 1210 ALA A O 1
ATOM 2282 N N . PRO A 1 288 ? 47.727 45.276 3.758 1.00 20.53 1211 PRO A N 1
ATOM 2283 C CA . PRO A 1 288 ? 48.160 45.826 5.051 1.00 20.50 1211 PRO A CA 1
ATOM 2284 C C . PRO A 1 288 ? 47.037 46.443 5.875 1.00 20.53 1211 PRO A C 1
ATOM 2285 O O . PRO A 1 288 ? 46.001 46.811 5.328 1.00 20.59 1211 PRO A O 1
ATOM 2289 N N . ALA A 1 289 ? 47.257 46.545 7.186 1.00 20.22 1212 ALA A N 1
ATOM 2290 C CA . ALA A 1 289 ? 46.244 47.049 8.113 1.00 20.30 1212 ALA A CA 1
ATOM 2291 C C . ALA A 1 289 ? 45.860 48.504 7.853 1.00 19.87 1212 ALA A C 1
ATOM 2292 O O . ALA A 1 289 ? 44.726 48.894 8.125 1.00 20.11 1212 ALA A O 1
ATOM 2294 N N . SER A 1 290 ? 46.807 49.294 7.341 1.00 19.51 1213 SER A N 1
ATOM 2295 C CA . SER A 1 290 ? 46.555 50.693 6.988 1.00 19.03 1213 SER A CA 1
ATOM 2296 C C . SER A 1 290 ? 45.852 50.721 5.642 1.00 18.50 1213 SER A C 1
ATOM 2297 O O . SER A 1 290 ? 46.464 50.983 4.600 1.00 18.46 1213 SER A O 1
ATOM 2300 N N . ALA A 1 291 ? 44.555 50.437 5.676 1.00 18.03 1214 ALA A N 1
ATOM 2301 C CA . ALA A 1 291 ? 43.767 50.247 4.461 1.00 17.62 1214 ALA A CA 1
ATOM 2302 C C . ALA A 1 291 ? 42.328 50.631 4.712 1.00 17.47 1214 ALA A C 1
ATOM 2303 O O . ALA A 1 291 ? 41.842 50.533 5.841 1.00 18.10 1214 ALA A O 1
ATOM 2305 N N . VAL A 1 292 ? 41.650 51.059 3.647 1.00 16.64 1215 VAL A N 1
ATOM 2306 C CA . VAL A 1 292 ? 40.249 51.449 3.711 1.00 16.16 1215 VAL A CA 1
ATOM 2307 C C . VAL A 1 292 ? 39.574 50.978 2.430 1.00 15.67 1215 VAL A C 1
ATOM 2308 O O . VAL A 1 292 ? 40.188 50.983 1.363 1.00 16.09 1215 VAL A O 1
ATOM 2312 N N . SER A 1 293 ? 38.312 50.569 2.531 1.00 15.43 1216 SER A N 1
ATOM 2313 C CA . SER A 1 293 ? 37.566 50.174 1.340 1.00 15.64 1216 SER A CA 1
ATOM 2314 C C . SER A 1 293 ? 36.122 50.627 1.475 1.00 15.38 1216 SER A C 1
ATOM 2315 O O . SER A 1 293 ? 35.732 51.146 2.516 1.00 15.49 1216 SER A O 1
ATOM 2318 N N . GLY A 1 294 ? 35.342 50.462 0.416 1.00 15.21 1217 GLY A N 1
ATOM 2319 C CA . GLY A 1 294 ? 33.929 50.837 0.482 1.00 14.95 1217 GLY A CA 1
ATOM 2320 C C . GLY A 1 294 ? 33.200 50.770 -0.840 1.00 14.90 1217 GLY A C 1
ATOM 2321 O O . GLY A 1 294 ? 33.812 50.603 -1.904 1.00 15.10 1217 GLY A O 1
ATOM 2322 N N . LEU A 1 295 ? 31.879 50.881 -0.748 1.00 14.74 1218 LEU A N 1
ATOM 2323 C CA . LEU A 1 295 ? 31.009 51.019 -1.904 1.00 14.94 1218 LEU A CA 1
ATOM 2324 C C . LEU A 1 295 ? 30.617 52.481 -2.038 1.00 15.25 1218 LEU A C 1
ATOM 2325 O O . LEU A 1 295 ? 30.309 53.121 -1.038 1.00 16.59 1218 LEU A O 1
ATOM 2330 N N . TYR A 1 296 ? 30.597 53.002 -3.263 1.00 14.59 1219 TYR A N 1
ATOM 2331 C CA . TYR A 1 296 ? 30.204 54.390 -3.494 1.00 14.46 1219 TYR A CA 1
ATOM 2332 C C . TYR A 1 296 ? 28.748 54.460 -3.954 1.00 14.43 1219 TYR A C 1
ATOM 2333 O O . TYR A 1 296 ? 28.382 53.847 -4.970 1.00 14.99 1219 TYR A O 1
ATOM 2342 N N . PHE A 1 297 ? 27.942 55.226 -3.221 1.00 14.43 1220 PHE A N 1
ATOM 2343 C CA . PHE A 1 297 ? 26.573 55.562 -3.624 1.00 14.64 1220 PHE A CA 1
ATOM 2344 C C . PHE A 1 297 ? 26.519 57.045 -3.969 1.00 14.87 1220 PHE A C 1
ATOM 2345 O O . PHE A 1 297 ? 27.009 57.872 -3.198 1.00 15.72 1220 PHE A O 1
ATOM 2353 N N . SER A 1 298 ? 25.920 57.376 -5.114 1.00 15.14 1221 SER A N 1
ATOM 2354 C CA . SER A 1 298 ? 25.884 58.766 -5.599 1.00 15.51 1221 SER A CA 1
ATOM 2355 C C . SER A 1 298 ? 24.622 59.536 -5.251 1.00 16.24 1221 SER A C 1
ATOM 2356 O O . SER A 1 298 ? 24.601 60.767 -5.340 1.00 16.14 1221 SER A O 1
ATOM 2359 N N . ASN A 1 299 ? 23.557 58.836 -4.894 1.00 16.42 1222 ASN A N 1
ATOM 2360 C CA . ASN A 1 299 ? 22.291 59.518 -4.702 1.00 17.12 1222 ASN A CA 1
ATOM 2361 C C A ASN A 1 299 ? 22.421 60.497 -3.545 0.50 17.34 1222 ASN A C 1
ATOM 2362 C C B ASN A 1 299 ? 22.332 60.583 -3.603 0.50 17.41 1222 ASN A C 1
ATOM 2363 O O A ASN A 1 299 ? 22.982 60.164 -2.504 0.50 17.34 1222 ASN A O 1
ATOM 2364 O O B ASN A 1 299 ? 22.817 60.334 -2.501 0.50 17.50 1222 ASN A O 1
ATOM 2369 N N A LEU A 1 300 ? 21.943 61.718 -3.744 0.50 17.95 1223 LEU A N 1
ATOM 2370 N N B LEU A 1 300 ? 21.837 61.772 -3.933 0.50 18.15 1223 LEU A N 1
ATOM 2371 C CA A LEU A 1 300 ? 22.103 62.755 -2.735 0.50 18.54 1223 LEU A CA 1
ATOM 2372 C CA B LEU A 1 300 ? 21.767 62.891 -2.995 0.50 18.78 1223 LEU A CA 1
ATOM 2373 C C A LEU A 1 300 ? 21.248 62.483 -1.504 0.50 18.38 1223 LEU A C 1
ATOM 2374 C C B LEU A 1 300 ? 21.211 62.461 -1.640 0.50 18.62 1223 LEU A C 1
ATOM 2375 O O A LEU A 1 300 ? 21.452 63.094 -0.451 0.50 18.33 1223 LEU A O 1
ATOM 2376 O O B LEU A 1 300 ? 21.650 62.950 -0.593 0.50 18.64 1223 LEU A O 1
ATOM 2385 N N A LYS A 1 301 ? 20.293 61.565 -1.638 0.50 18.09 1224 LYS A N 1
ATOM 2386 N N B LYS A 1 301 ? 20.247 61.545 -1.678 0.50 18.21 1224 LYS A N 1
ATOM 2387 C CA . LYS A 1 301 ? 19.480 61.147 -0.496 1.00 18.28 1224 LYS A CA 1
ATOM 2388 C C . LYS A 1 301 ? 20.072 59.920 0.221 1.00 17.80 1224 LYS A C 1
ATOM 2389 O O . LYS A 1 301 ? 19.533 59.470 1.232 1.00 17.92 1224 LYS A O 1
ATOM 2395 N N . SER A 1 302 ? 21.178 59.382 -0.290 1.00 17.14 1225 SER A N 1
ATOM 2396 C CA . SER A 1 302 ? 21.873 58.323 0.437 1.00 17.01 1225 SER A CA 1
ATOM 2397 C C . SER A 1 302 ? 22.428 58.869 1.749 1.00 17.24 1225 SER A C 1
ATOM 2398 O O . SER A 1 302 ? 22.823 60.039 1.837 1.00 17.29 1225 SER A O 1
ATOM 2401 N N . LYS A 1 303 ? 22.443 58.020 2.769 1.00 16.99 1226 LYS A N 1
ATOM 2402 C CA . LYS A 1 303 ? 22.963 58.397 4.080 1.00 17.58 1226 LYS A CA 1
ATOM 2403 C C . LYS A 1 303 ? 23.415 57.144 4.804 1.00 16.74 1226 LYS A C 1
ATOM 2404 O O . LYS A 1 303 ? 22.916 56.045 4.534 1.00 16.78 1226 LYS A O 1
ATOM 2410 N N . TYR A 1 304 ? 24.365 57.324 5.716 1.00 16.44 1227 TYR A N 1
ATOM 2411 C CA . TYR A 1 304 ? 24.760 56.257 6.618 1.00 16.17 1227 TYR A CA 1
ATOM 2412 C C . TYR A 1 304 ? 23.663 56.049 7.655 1.00 16.04 1227 TYR A C 1
ATOM 2413 O O . TYR A 1 304 ? 22.934 56.980 8.021 1.00 16.73 1227 TYR A O 1
ATOM 2422 N N . PHE A 1 305 ? 23.554 54.813 8.122 1.00 15.54 1228 PHE A N 1
ATOM 2423 C CA . PHE A 1 305 ? 22.591 54.443 9.143 1.00 15.37 1228 PHE A CA 1
ATOM 2424 C C . PHE A 1 305 ? 23.083 53.124 9.712 1.00 15.05 1228 PHE A C 1
ATOM 2425 O O . PHE A 1 305 ? 23.918 52.454 9.095 1.00 14.77 1228 PHE A O 1
ATOM 2433 N N . ALA A 1 306 ? 22.547 52.753 10.871 1.00 15.29 1229 ALA A N 1
ATOM 2434 C CA . ALA A 1 306 ? 22.833 51.454 11.462 1.00 15.32 1229 ALA A CA 1
ATOM 2435 C C . ALA A 1 306 ? 21.654 50.537 11.205 1.00 15.65 1229 ALA A C 1
ATOM 2436 O O . ALA A 1 306 ? 20.517 50.886 11.511 1.00 15.76 1229 ALA A O 1
ATOM 2438 N N . VAL A 1 307 ? 21.928 49.369 10.627 1.00 15.89 1230 VAL A N 1
ATOM 2439 C CA . VAL A 1 307 ? 20.895 48.352 10.441 1.00 16.37 1230 VAL A CA 1
ATOM 2440 C C . VAL A 1 307 ? 20.245 48.032 11.788 1.00 16.86 1230 VAL A C 1
ATOM 2441 O O . VAL A 1 307 ? 19.016 47.978 11.896 1.00 17.08 1230 VAL A O 1
ATOM 2445 N N . GLY A 1 308 ? 21.076 47.851 12.812 1.00 17.31 1231 GLY A N 1
ATOM 2446 C CA . GLY A 1 308 ? 20.596 47.483 14.137 1.00 17.56 1231 GLY A CA 1
ATOM 2447 C C . GLY A 1 308 ? 20.231 46.012 14.163 1.00 18.38 1231 GLY A C 1
ATOM 2448 O O . GLY A 1 308 ? 20.513 45.276 13.215 1.00 19.02 1231 GLY A O 1
ATOM 2449 N N . LYS A 1 309 ? 19.588 45.585 15.243 1.00 19.02 1232 LYS A N 1
ATOM 2450 C CA . LYS A 1 309 ? 19.308 44.160 15.416 1.00 19.91 1232 LYS A CA 1
ATOM 2451 C C . LYS A 1 309 ? 18.198 43.690 14.496 1.00 20.03 1232 LYS A C 1
ATOM 2452 O O . LYS A 1 309 ? 17.256 44.437 14.208 1.00 20.06 1232 LYS A O 1
ATOM 2458 N N . ILE A 1 310 ? 18.338 42.456 14.017 1.00 20.26 1233 ILE A N 1
ATOM 2459 C CA . ILE A 1 310 ? 17.409 41.880 13.048 1.00 20.89 1233 ILE A CA 1
ATOM 2460 C C . ILE A 1 310 ? 16.830 40.571 13.566 1.00 21.19 1233 ILE A C 1
ATOM 2461 O O . ILE A 1 310 ? 17.407 39.943 14.450 1.00 21.49 1233 ILE A O 1
ATOM 2466 N N . SER A 1 311 ? 15.694 40.174 13.002 1.00 21.57 1234 SER A N 1
ATOM 2467 C CA . SER A 1 311 ? 14.989 38.959 13.409 1.00 22.07 1234 SER A CA 1
ATOM 2468 C C . SER A 1 311 ? 15.424 37.736 12.605 1.00 21.96 1234 SER A C 1
ATOM 2469 O O . SER A 1 311 ? 16.088 37.852 11.567 1.00 21.62 1234 SER A O 1
ATOM 2472 N N . LYS A 1 312 ? 15.026 36.559 13.089 1.00 22.04 1235 LYS A N 1
ATOM 2473 C CA . LYS A 1 312 ? 15.322 35.297 12.418 1.00 22.17 1235 LYS A CA 1
ATOM 2474 C C . LYS A 1 312 ? 14.781 35.243 10.989 1.00 21.79 1235 LYS A C 1
ATOM 2475 O O . LYS A 1 312 ? 15.413 34.652 10.112 1.00 21.40 1235 LYS A O 1
ATOM 2479 N N . ASP A 1 313 ? 13.618 35.852 10.750 1.00 21.40 1236 ASP A N 1
ATOM 2480 C CA . ASP A 1 313 ? 13.054 35.850 9.398 1.00 21.46 1236 ASP A CA 1
ATOM 2481 C C . ASP A 1 313 ? 13.993 36.483 8.371 1.00 20.95 1236 ASP A C 1
ATOM 2482 O O . ASP A 1 313 ? 14.159 35.961 7.271 1.00 21.15 1236 ASP A O 1
ATOM 2487 N N . GLN A 1 314 ? 14.631 37.592 8.750 1.00 20.66 1237 GLN A N 1
ATOM 2488 C CA . GLN A 1 314 ? 15.592 38.234 7.857 1.00 20.17 1237 GLN A CA 1
ATOM 2489 C C . GLN A 1 314 ? 16.874 37.406 7.693 1.00 20.23 1237 GLN A C 1
ATOM 2490 O O . GLN A 1 314 ? 17.418 37.321 6.596 1.00 20.51 1237 GLN A O 1
ATOM 2496 N N . VAL A 1 315 ? 17.349 36.805 8.779 1.00 20.83 1238 VAL A N 1
ATOM 2497 C CA . VAL A 1 315 ? 18.517 35.918 8.719 1.00 21.11 1238 VAL A CA 1
ATOM 2498 C C . VAL A 1 315 ? 18.253 34.758 7.753 1.00 21.41 1238 VAL A C 1
ATOM 2499 O O . VAL A 1 315 ? 19.085 34.450 6.898 1.00 21.24 1238 VAL A O 1
ATOM 2503 N N . GLU A 1 316 ? 17.084 34.136 7.878 1.00 22.17 1239 GLU A N 1
ATOM 2504 C CA . GLU A 1 316 ? 16.708 33.037 6.985 1.00 23.09 1239 GLU A CA 1
ATOM 2505 C C . GLU A 1 316 ? 16.607 33.479 5.530 1.00 22.32 1239 GLU A C 1
ATOM 2506 O O . GLU A 1 316 ? 17.060 32.772 4.625 1.00 22.82 1239 GLU A O 1
ATOM 2512 N N . ASP A 1 317 ? 16.025 34.655 5.309 1.00 21.94 1240 ASP A N 1
ATOM 2513 C CA . ASP A 1 317 ? 15.850 35.179 3.957 1.00 21.66 1240 ASP A CA 1
ATOM 2514 C C . ASP A 1 317 ? 17.200 35.516 3.324 1.00 21.11 1240 ASP A C 1
ATOM 2515 O O . ASP A 1 317 ? 17.450 35.193 2.166 1.00 21.10 1240 ASP A O 1
ATOM 2520 N N . TYR A 1 318 ? 18.060 36.163 4.107 1.00 20.92 1241 TYR A N 1
ATOM 2521 C CA . TYR A 1 318 ? 19.408 36.526 3.694 1.00 20.61 1241 TYR A CA 1
ATOM 2522 C C . TYR A 1 318 ? 20.225 35.286 3.323 1.00 20.84 1241 TYR A C 1
ATOM 2523 O O . TYR A 1 318 ? 20.911 35.269 2.303 1.00 21.00 1241 TYR A O 1
ATOM 2532 N N . ALA A 1 319 ? 20.134 34.248 4.155 1.00 21.22 1242 ALA A N 1
ATOM 2533 C CA . ALA A 1 319 ? 20.815 32.980 3.893 1.00 22.07 1242 ALA A CA 1
ATOM 2534 C C . ALA A 1 319 ? 20.417 32.403 2.537 1.00 22.34 1242 ALA A C 1
ATOM 2535 O O . ALA A 1 319 ? 21.273 31.943 1.773 1.00 22.63 1242 ALA A O 1
ATOM 2537 N N . LEU A 1 320 ? 19.122 32.444 2.234 1.00 22.78 1243 LEU A N 1
ATOM 2538 C CA . LEU A 1 320 ? 18.623 31.940 0.954 1.00 23.38 1243 LEU A CA 1
ATOM 2539 C C . LEU A 1 320 ? 19.122 32.764 -0.231 1.00 23.20 1243 LEU A C 1
ATOM 2540 O O . LEU A 1 320 ? 19.499 32.214 -1.270 1.00 23.47 1243 LEU A O 1
ATOM 2545 N N . ARG A 1 321 ? 19.153 34.082 -0.061 1.00 22.94 1244 ARG A N 1
ATOM 2546 C CA . ARG A 1 321 ? 19.620 34.976 -1.116 1.00 22.84 1244 ARG A CA 1
ATOM 2547 C C . ARG A 1 321 ? 21.105 34.790 -1.423 1.00 23.13 1244 ARG A C 1
ATOM 2548 O O . ARG A 1 321 ? 21.504 34.788 -2.587 1.00 23.53 1244 ARG A O 1
ATOM 2556 N N . LYS A 1 322 ? 21.910 34.617 -0.377 1.00 24.15 1245 LYS A N 1
ATOM 2557 C CA . LYS A 1 322 ? 23.356 34.452 -0.526 1.00 25.01 1245 LYS A CA 1
ATOM 2558 C C . LYS A 1 322 ? 23.785 33.003 -0.772 1.00 25.82 1245 LYS A C 1
ATOM 2559 O O . LYS A 1 322 ? 24.960 32.743 -1.053 1.00 26.35 1245 LYS A O 1
ATOM 2565 N N . ASN A 1 323 ? 22.831 32.074 -0.672 1.00 26.35 1246 ASN A N 1
ATOM 2566 C CA . ASN A 1 323 ? 23.094 30.633 -0.810 1.00 27.31 1246 ASN A CA 1
ATOM 2567 C C . ASN A 1 323 ? 24.148 30.136 0.187 1.00 27.34 1246 ASN A C 1
ATOM 2568 O O . ASN A 1 323 ? 25.095 29.410 -0.164 1.00 27.71 1246 ASN A O 1
ATOM 2573 N N . ILE A 1 324 ? 23.973 30.560 1.435 1.00 27.12 1247 ILE A N 1
ATOM 2574 C CA . ILE A 1 324 ? 24.777 30.093 2.563 1.00 27.00 1247 ILE A CA 1
ATOM 2575 C C . ILE A 1 324 ? 23.844 29.625 3.682 1.00 26.81 1247 ILE A C 1
ATOM 2576 O O . ILE A 1 324 ? 22.644 29.909 3.655 1.00 26.83 1247 ILE A O 1
ATOM 2581 N N . SER A 1 325 ? 24.390 28.906 4.658 1.00 26.46 1248 SER A N 1
ATOM 2582 C CA . SER A 1 325 ? 23.588 28.383 5.759 1.00 25.97 1248 SER A CA 1
ATOM 2583 C C . SER A 1 325 ? 23.206 29.474 6.757 1.00 25.71 1248 SER A C 1
ATOM 2584 O O . SER A 1 325 ? 23.897 30.493 6.864 1.00 25.13 1248 SER A O 1
ATOM 2587 N N . VAL A 1 326 ? 22.115 29.244 7.487 1.00 25.22 1249 VAL A N 1
ATOM 2588 C CA . VAL A 1 326 ? 21.691 30.111 8.589 1.00 25.11 1249 VAL A CA 1
ATOM 2589 C C . VAL A 1 326 ? 22.807 30.233 9.631 1.00 25.10 1249 VAL A C 1
ATOM 2590 O O . VAL A 1 326 ? 23.109 31.328 10.105 1.00 24.91 1249 VAL A O 1
ATOM 2594 N N . ALA A 1 327 ? 23.440 29.107 9.958 1.00 24.98 1250 ALA A N 1
ATOM 2595 C CA . ALA A 1 327 ? 24.581 29.102 10.865 1.00 24.87 1250 ALA A CA 1
ATOM 2596 C C . ALA A 1 327 ? 25.712 30.009 10.370 1.00 24.76 1250 ALA A C 1
ATOM 2597 O O . ALA A 1 327 ? 26.340 30.712 11.164 1.00 24.56 1250 ALA A O 1
ATOM 2599 N N . GLU A 1 328 ? 25.945 30.008 9.059 1.00 24.89 1251 GLU A N 1
ATOM 2600 C CA . GLU A 1 328 ? 26.957 30.873 8.454 1.00 25.09 1251 GLU A CA 1
ATOM 2601 C C . GLU A 1 328 ? 26.583 32.353 8.590 1.00 24.74 1251 GLU A C 1
ATOM 2602 O O . GLU A 1 328 ? 27.404 33.166 9.018 1.00 24.29 1251 GLU A O 1
ATOM 2608 N N . VAL A 1 329 ? 25.343 32.692 8.244 1.00 24.50 1252 VAL A N 1
ATOM 2609 C CA . VAL A 1 329 ? 24.841 34.058 8.442 1.00 24.21 1252 VAL A CA 1
ATOM 2610 C C . VAL A 1 329 ? 24.955 34.482 9.906 1.00 24.54 1252 VAL A C 1
ATOM 2611 O O . VAL A 1 329 ? 25.367 35.605 10.203 1.00 24.87 1252 VAL A O 1
ATOM 2615 N N . GLU A 1 330 ? 24.591 33.580 10.817 1.00 24.66 1253 GLU A N 1
ATOM 2616 C CA . GLU A 1 330 ? 24.634 33.875 12.248 1.00 25.08 1253 GLU A CA 1
ATOM 2617 C C . GLU A 1 330 ? 26.054 34.081 12.776 1.00 24.98 1253 GLU A C 1
ATOM 2618 O O . GLU A 1 330 ? 26.259 34.836 13.727 1.00 25.04 1253 GLU A O 1
ATOM 2624 N N . LYS A 1 331 ? 27.027 33.421 12.151 1.00 25.10 1254 LYS A N 1
ATOM 2625 C CA . LYS A 1 331 ? 28.433 33.643 12.471 1.00 25.74 1254 LYS A CA 1
ATOM 2626 C C . LYS A 1 331 ? 28.819 35.092 12.171 1.00 25.69 1254 LYS A C 1
ATOM 2627 O O . LYS A 1 331 ? 29.346 35.793 13.033 1.00 26.53 1254 LYS A O 1
ATOM 2633 N N . TRP A 1 332 ? 28.533 35.531 10.951 1.00 25.62 1255 TRP A N 1
ATOM 2634 C CA . TRP A 1 332 ? 28.962 36.849 10.493 1.00 25.32 1255 TRP A CA 1
ATOM 2635 C C . TRP A 1 332 ? 28.092 37.998 10.993 1.00 24.97 1255 TRP A C 1
ATOM 2636 O O . TRP A 1 332 ? 28.557 39.137 11.063 1.00 24.68 1255 TRP A O 1
ATOM 2647 N N . LEU A 1 333 ? 26.846 37.707 11.354 1.00 24.16 1256 LEU A N 1
ATOM 2648 C CA . LEU A 1 333 ? 25.944 38.756 11.842 1.00 23.85 1256 LEU A CA 1
ATOM 2649 C C . LEU A 1 333 ? 25.684 38.671 13.348 1.00 23.95 1256 LEU A C 1
ATOM 2650 O O . LEU A 1 333 ? 24.801 39.350 13.871 1.00 24.12 1256 LEU A O 1
ATOM 2655 N N . GLY A 1 334 ? 26.472 37.844 14.035 1.00 24.22 1257 GLY A N 1
ATOM 2656 C CA . GLY A 1 334 ? 26.355 37.661 15.482 1.00 24.53 1257 GLY A CA 1
ATOM 2657 C C . GLY A 1 334 ? 25.932 38.878 16.294 1.00 24.41 1257 GLY A C 1
ATOM 2658 O O . GLY A 1 334 ? 24.909 38.837 16.987 1.00 24.45 1257 GLY A O 1
ATOM 2659 N N . PRO A 1 335 ? 26.715 39.975 16.225 1.00 24.45 1258 PRO A N 1
ATOM 2660 C CA . PRO A 1 335 ? 26.409 41.156 17.039 1.00 24.29 1258 PRO A CA 1
ATOM 2661 C C . PRO A 1 335 ? 25.056 41.825 16.769 1.00 23.84 1258 PRO A C 1
ATOM 2662 O O . PRO A 1 335 ? 24.567 42.565 17.631 1.00 24.09 1258 PRO A O 1
ATOM 2666 N N . ILE A 1 336 ? 24.460 41.584 15.600 1.00 23.11 1259 ILE A N 1
ATOM 2667 C CA . ILE A 1 336 ? 23.147 42.173 15.292 1.00 22.47 1259 ILE A CA 1
ATOM 2668 C C . ILE A 1 336 ? 21.976 41.188 15.298 1.00 22.68 1259 ILE A C 1
ATOM 2669 O O . ILE A 1 336 ? 20.901 41.493 14.784 1.00 22.18 1259 ILE A O 1
ATOM 2674 N N . LEU A 1 337 ? 22.165 40.016 15.894 1.00 22.68 1260 LEU A N 1
ATOM 2675 C CA . LEU A 1 337 ? 21.044 39.090 16.020 1.00 23.25 1260 LEU A CA 1
ATOM 2676 C C . LEU A 1 337 ? 20.120 39.551 17.137 1.00 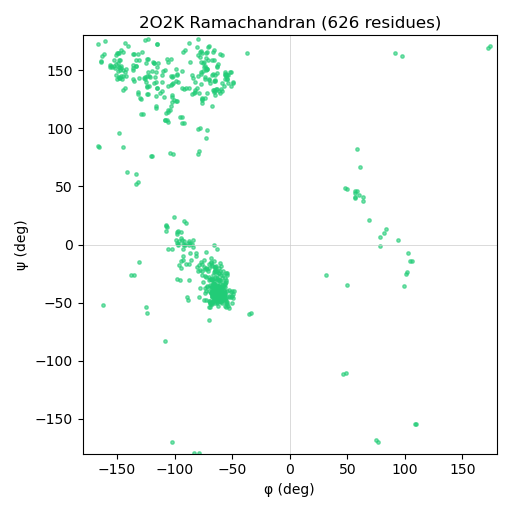23.67 1260 LEU A C 1
ATOM 2677 O O . LEU A 1 337 ? 20.551 39.736 18.276 1.00 23.63 1260 LEU A O 1
ATOM 2682 N N . GLY A 1 338 ? 18.850 39.742 16.795 1.00 24.32 1261 GLY A N 1
ATOM 2683 C CA . GLY A 1 338 ? 17.849 40.214 17.751 1.00 25.31 1261 GLY A CA 1
ATOM 2684 C C . GLY A 1 338 ? 17.146 39.086 18.484 1.00 26.19 1261 GLY A C 1
ATOM 2685 O O . GLY A 1 338 ? 16.081 39.283 19.056 1.00 26.63 1261 GLY A O 1
ATOM 2686 N N . TYR A 1 339 ? 17.755 37.906 18.473 1.00 26.79 1262 TYR A N 1
ATOM 2687 C CA . TYR A 1 339 ? 17.177 36.719 19.103 1.00 27.63 1262 TYR A CA 1
ATOM 2688 C C . TYR A 1 339 ? 18.297 35.847 19.666 1.00 28.57 1262 TYR A C 1
ATOM 2689 O O . TYR A 1 339 ? 19.471 36.060 19.352 1.00 28.64 1262 TYR A O 1
ATOM 2698 N N . ASP A 1 340 ? 17.931 34.869 20.494 1.00 29.81 1263 ASP A N 1
ATOM 2699 C CA . ASP A 1 340 ? 18.903 33.950 21.086 1.00 30.83 1263 ASP A CA 1
ATOM 2700 C C . ASP A 1 340 ? 19.148 32.752 20.176 1.00 31.11 1263 ASP A C 1
ATOM 2701 O O . ASP A 1 340 ? 18.205 32.072 19.760 1.00 31.96 1263 ASP A O 1
ATOM 2706 N N . GLU B 1 3 ? 67.120 42.745 15.506 1.00 36.20 926 GLU B N 1
ATOM 2707 C CA . GLU B 1 3 ? 67.699 42.060 16.702 1.00 35.69 926 GLU B CA 1
ATOM 2708 C C . GLU B 1 3 ? 67.626 42.950 17.946 1.00 35.31 926 GLU B C 1
ATOM 2709 O O . GLU B 1 3 ? 68.630 43.531 18.376 1.00 35.46 926 GLU B O 1
ATOM 2711 N N . ARG B 1 4 ? 66.428 43.044 18.520 1.00 34.57 927 ARG B N 1
ATOM 2712 C CA . ARG B 1 4 ? 66.169 43.941 19.642 1.00 33.71 927 ARG B CA 1
ATOM 2713 C C . ARG B 1 4 ? 66.926 43.566 20.917 1.00 33.18 927 ARG B C 1
ATOM 2714 O O . ARG B 1 4 ? 66.925 42.404 21.329 1.00 33.23 927 ARG B O 1
ATOM 2722 N N . ARG B 1 5 ? 67.545 44.569 21.540 1.00 32.46 928 ARG B N 1
ATOM 2723 C CA . ARG B 1 5 ? 68.362 44.377 22.737 1.00 31.93 928 ARG B CA 1
ATOM 2724 C C . ARG B 1 5 ? 67.583 44.587 24.031 1.00 31.55 928 ARG B C 1
ATOM 2725 O O . ARG B 1 5 ? 66.831 45.553 24.169 1.00 31.14 928 ARG B O 1
ATOM 2727 N N . TYR B 1 6 ? 67.784 43.672 24.975 1.00 30.85 929 TYR B N 1
ATOM 2728 C CA . TYR B 1 6 ? 67.225 43.782 26.317 1.00 30.33 929 TYR B CA 1
ATOM 2729 C C . TYR B 1 6 ? 68.355 43.693 27.328 1.00 30.30 929 TYR B C 1
ATOM 2730 O O . TYR B 1 6 ? 69.290 42.909 27.148 1.00 30.66 929 TYR B O 1
ATOM 2739 N N . LEU B 1 7 ? 68.281 44.510 28.374 1.00 29.83 930 LEU B N 1
ATOM 2740 C CA . LEU B 1 7 ? 69.249 44.441 29.460 1.00 29.63 930 LEU B CA 1
ATOM 2741 C C . LEU B 1 7 ? 68.918 43.258 30.357 1.00 29.51 930 LEU B C 1
ATOM 2742 O O . LEU B 1 7 ? 67.744 43.020 30.638 1.00 29.63 930 LEU B O 1
ATOM 2751 N N . PRO B 1 8 ? 69.943 42.501 30.795 1.00 29.32 931 PRO B N 1
ATOM 2752 C CA . PRO B 1 8 ? 69.711 41.477 31.815 1.00 29.06 931 PRO B CA 1
ATOM 2753 C C . PRO B 1 8 ? 69.046 42.081 33.046 1.00 28.67 931 PRO B C 1
ATOM 2754 O O . PRO B 1 8 ? 69.323 43.230 33.399 1.00 28.26 931 PRO B O 1
ATOM 2758 N N . LEU B 1 9 ? 68.177 41.307 33.692 1.00 28.67 932 LEU B N 1
ATOM 2759 C CA . LEU B 1 9 ? 67.410 41.806 34.836 1.00 28.60 932 LEU B CA 1
ATOM 2760 C C . LEU B 1 9 ? 68.275 42.474 35.916 1.00 28.59 932 LEU B C 1
ATOM 2761 O O . LEU B 1 9 ? 67.939 43.553 36.404 1.00 28.46 932 LEU B O 1
ATOM 2766 N N . SER B 1 10 ? 69.393 41.840 36.271 1.00 28.62 933 SER B N 1
ATOM 2767 C CA . SER B 1 10 ? 70.291 42.386 37.288 1.00 28.78 933 SER B CA 1
ATOM 2768 C C . SER B 1 10 ? 70.814 43.773 36.915 1.00 28.56 933 SER B C 1
ATOM 2769 O O . SER B 1 10 ? 70.951 44.636 37.780 1.00 28.68 933 SER B O 1
ATOM 2772 N N . GLN B 1 11 ? 71.106 43.971 35.629 1.00 28.48 934 GLN B N 1
ATOM 2773 C CA . GLN B 1 11 ? 71.580 45.267 35.133 1.00 28.82 934 GLN B CA 1
ATOM 2774 C C . GLN B 1 11 ? 70.469 46.319 35.075 1.00 27.87 934 GLN B C 1
ATOM 2775 O O . GLN B 1 11 ? 70.691 47.480 35.433 1.00 27.88 934 GLN B O 1
ATOM 2781 N N . ALA B 1 12 ? 69.281 45.914 34.625 1.00 27.02 935 ALA B N 1
ATOM 2782 C CA . ALA B 1 12 ? 68.110 46.798 34.652 1.00 26.22 935 ALA B CA 1
ATOM 2783 C C . ALA B 1 12 ? 67.821 47.288 36.071 1.00 25.81 935 ALA B C 1
ATOM 2784 O O . ALA B 1 12 ? 67.473 48.451 36.276 1.00 25.69 935 ALA B O 1
ATOM 2786 N N . ARG B 1 13 ? 67.977 46.395 37.046 1.00 25.31 936 ARG B N 1
ATOM 2787 C CA . ARG B 1 13 ? 67.797 46.739 38.454 1.00 25.05 936 ARG B CA 1
ATOM 2788 C C . ARG B 1 13 ? 68.859 47.715 38.961 1.00 25.25 936 ARG B C 1
ATOM 2789 O O . ARG B 1 13 ? 68.543 48.654 39.688 1.00 25.30 936 ARG B O 1
ATOM 2797 N N . LYS B 1 14 ? 70.112 47.496 38.563 1.00 25.48 937 LYS B N 1
ATOM 2798 C CA . LYS B 1 14 ? 71.198 48.410 38.928 1.00 25.76 937 LYS B CA 1
ATOM 2799 C C . LYS B 1 14 ? 70.981 49.825 38.380 1.00 25.63 937 LYS B C 1
ATOM 2800 O O . LYS B 1 14 ? 71.387 50.803 39.008 1.00 25.53 937 LYS B O 1
ATOM 2803 N N . SER B 1 15 ? 70.331 49.911 37.218 1.00 25.67 938 SER B N 1
ATOM 2804 C CA . SER B 1 15 ? 69.993 51.193 36.585 1.00 25.70 938 SER B CA 1
ATOM 2805 C C . SER B 1 15 ? 68.528 51.595 36.805 1.00 25.68 938 SER B C 1
ATOM 2806 O O . SER B 1 15 ? 67.963 52.380 36.035 1.00 25.47 938 SER B O 1
ATOM 2809 N N . GLY B 1 16 ? 67.928 51.063 37.867 1.00 25.73 939 GLY B N 1
ATOM 2810 C CA . GLY B 1 16 ? 66.566 51.428 38.245 1.00 25.99 939 GLY B CA 1
ATOM 2811 C C . GLY B 1 16 ? 66.462 52.873 38.697 1.00 26.35 939 GLY B C 1
ATOM 2812 O O . GLY B 1 16 ? 67.478 53.530 38.973 1.00 26.51 939 GLY B O 1
ATOM 2813 N N . PHE B 1 17 ? 65.235 53.382 38.771 1.00 26.57 940 PHE B N 1
ATOM 2814 C CA . PHE B 1 17 ? 65.021 54.732 39.271 1.00 27.38 940 PHE B CA 1
ATOM 2815 C C . PHE B 1 17 ? 65.368 54.797 40.751 1.00 28.31 940 PHE B C 1
ATOM 2816 O O . PHE B 1 17 ? 64.769 54.093 41.565 1.00 28.08 940 PHE B O 1
ATOM 2824 N N . GLN B 1 18 ? 66.351 55.633 41.076 1.00 29.56 941 GLN B N 1
ATOM 2825 C CA . GLN B 1 18 ? 66.844 55.785 42.441 1.00 30.97 941 GLN B CA 1
ATOM 2826 C C . GLN B 1 18 ? 66.362 57.088 43.057 1.00 31.43 941 GLN B C 1
ATOM 2827 O O . GLN B 1 18 ? 66.710 58.182 42.595 1.00 31.63 941 GLN B O 1
ATOM 2833 N N . MET B 1 19 ? 65.558 56.960 44.105 1.00 32.01 942 MET B N 1
ATOM 2834 C CA . MET B 1 19 ? 64.921 58.098 44.755 1.00 32.63 942 MET B CA 1
ATOM 2835 C C . MET B 1 19 ? 65.864 58.913 45.637 1.00 33.40 942 MET B C 1
ATOM 2836 O O . MET B 1 19 ? 65.688 60.122 45.761 1.00 33.79 942 MET B O 1
ATOM 2841 N N . ASP B 1 20 ? 66.852 58.256 46.245 1.00 34.30 943 ASP B N 1
ATOM 2842 C CA . ASP B 1 20 ? 67.703 58.869 47.289 1.00 34.95 943 ASP B CA 1
ATOM 2843 C C . ASP B 1 20 ? 66.826 59.352 48.464 1.00 34.83 943 ASP B C 1
ATOM 2844 O O . ASP B 1 20 ? 66.451 60.523 48.570 1.00 35.20 943 ASP B O 1
ATOM 2849 N N . TRP B 1 21 ? 66.500 58.411 49.339 1.00 34.52 944 TRP B N 1
ATOM 2850 C CA . TRP B 1 21 ? 65.409 58.569 50.297 1.00 34.18 944 TRP B CA 1
ATOM 2851 C C . TRP B 1 21 ? 65.679 59.505 51.478 1.00 35.13 944 TRP B C 1
ATOM 2852 O O . TRP B 1 21 ? 64.741 59.989 52.120 1.00 35.41 944 TRP B O 1
ATOM 2863 N N . LEU B 1 22 ? 66.955 59.761 51.747 1.00 36.16 945 LEU B N 1
ATOM 2864 C CA . LEU B 1 22 ? 67.362 60.599 52.874 1.00 37.03 945 LEU B CA 1
ATOM 2865 C C . LEU B 1 22 ? 67.005 62.072 52.673 1.00 37.31 945 LEU B C 1
ATOM 2866 O O . LEU B 1 22 ? 66.663 62.768 53.634 1.00 37.63 945 LEU B O 1
ATOM 2871 N N . SER B 1 23 ? 67.074 62.535 51.427 1.00 37.46 946 SER B N 1
ATOM 2872 C CA . SER B 1 23 ? 66.847 63.948 51.114 1.00 37.66 946 SER B CA 1
ATOM 2873 C C . SER B 1 23 ? 65.410 64.273 50.697 1.00 37.42 946 SER B C 1
ATOM 2874 O O . SER B 1 23 ? 64.988 65.431 50.762 1.00 37.68 946 SER B O 1
ATOM 2877 N N . GLU B 1 24 ? 64.667 63.254 50.267 1.00 36.91 947 GLU B N 1
ATOM 2878 C CA . GLU B 1 24 ? 63.281 63.434 49.825 1.00 36.25 947 GLU B CA 1
ATOM 2879 C C . GLU B 1 24 ? 62.346 63.672 51.011 1.00 35.34 947 GLU B C 1
ATOM 2880 O O . GLU B 1 24 ? 62.648 63.245 52.131 1.00 35.32 947 GLU B O 1
ATOM 2886 N N . PRO B 1 25 ? 61.210 64.364 50.775 1.00 34.50 948 PRO B N 1
ATOM 2887 C CA . PRO B 1 25 ? 60.212 64.522 51.831 1.00 33.63 948 PRO B CA 1
ATOM 2888 C C . PRO B 1 25 ? 59.692 63.157 52.262 1.00 32.64 948 PRO B C 1
ATOM 2889 O O . PRO B 1 25 ? 59.355 62.329 51.408 1.00 32.76 948 PRO B O 1
ATOM 2893 N N . HIS B 1 26 ? 59.647 62.922 53.570 1.00 31.19 949 HIS B N 1
ATOM 2894 C CA . HIS B 1 26 ? 59.189 61.639 54.102 1.00 29.85 949 HIS B CA 1
ATOM 2895 C C . HIS B 1 26 ? 57.720 61.416 53.768 1.00 28.19 949 HIS B C 1
ATOM 2896 O O . HIS B 1 26 ? 56.928 62.361 53.798 1.00 28.13 949 HIS B O 1
ATOM 2903 N N . PRO B 1 27 ? 57.354 60.168 53.429 1.00 26.50 950 PRO B N 1
ATOM 2904 C CA . PRO B 1 27 ? 55.950 59.838 53.211 1.00 25.32 950 PRO B CA 1
ATOM 2905 C C . PRO B 1 27 ? 55.088 60.209 54.411 1.00 24.48 950 PRO B C 1
ATOM 2906 O O . PRO B 1 27 ? 55.515 60.076 55.563 1.00 24.13 950 PRO B O 1
ATOM 2910 N N . VAL B 1 28 ? 53.882 60.679 54.120 1.00 23.94 951 VAL B N 1
ATOM 2911 C CA . VAL B 1 28 ? 52.923 61.091 55.128 1.00 23.57 951 VAL B CA 1
ATOM 2912 C C . VAL B 1 28 ? 52.078 59.877 55.499 1.00 23.08 951 VAL B C 1
ATOM 2913 O O . VAL B 1 28 ? 51.641 59.131 54.617 1.00 22.69 951 VAL B O 1
ATOM 2917 N N . LYS B 1 29 ? 51.869 59.656 56.795 1.00 22.78 952 LYS B N 1
ATOM 2918 C CA . LYS B 1 29 ? 50.968 58.590 57.227 1.00 22.74 952 LYS B CA 1
ATOM 2919 C C . LYS B 1 29 ? 49.527 59.020 56.955 1.00 22.12 952 LYS B C 1
ATOM 2920 O O . LYS B 1 29 ? 49.116 60.102 57.387 1.00 21.73 952 LYS B O 1
ATOM 2926 N N . PRO B 1 30 ? 48.762 58.187 56.223 1.00 21.83 953 PRO B N 1
ATOM 2927 C CA . PRO B 1 30 ? 47.353 58.506 55.978 1.00 21.63 953 PRO B CA 1
ATOM 2928 C C . PRO B 1 30 ? 46.538 58.613 57.265 1.00 21.95 953 PRO B C 1
ATOM 2929 O O . PRO B 1 30 ? 46.973 58.130 58.323 1.00 21.76 953 PRO B O 1
ATOM 2933 N N . THR B 1 31 ? 45.357 59.219 57.164 1.00 21.77 954 THR B N 1
ATOM 2934 C CA . THR B 1 31 ? 44.523 59.495 58.337 1.00 21.89 954 THR B CA 1
ATOM 2935 C C . THR B 1 31 ? 43.916 58.234 58.956 1.00 21.85 954 THR B C 1
ATOM 2936 O O . THR B 1 31 ? 43.431 58.262 60.095 1.00 22.25 954 THR B O 1
ATOM 2940 N N . PHE B 1 32 ? 43.914 57.142 58.197 1.00 21.76 955 PHE B N 1
ATOM 2941 C CA . PHE B 1 32 ? 43.553 55.825 58.725 1.00 21.50 955 PHE B CA 1
ATOM 2942 C C . PHE B 1 32 ? 44.316 54.722 58.002 1.00 21.41 955 PHE B C 1
ATOM 2943 O O . PHE B 1 32 ? 44.812 54.921 56.887 1.00 21.26 955 PHE B O 1
ATOM 2951 N N . ILE B 1 33 ? 44.410 53.569 58.657 1.00 21.21 956 ILE B N 1
ATOM 2952 C CA . ILE B 1 33 ? 44.966 52.362 58.056 1.00 21.16 956 ILE B CA 1
ATOM 2953 C C . ILE B 1 33 ? 43.847 51.336 57.979 1.00 21.09 956 ILE B C 1
ATOM 2954 O O . ILE B 1 33 ? 43.102 51.142 58.945 1.00 21.60 956 ILE B O 1
ATOM 2959 N N . GLY B 1 34 ? 43.728 50.673 56.835 1.00 20.52 957 GLY B N 1
ATOM 2960 C CA . GLY B 1 34 ? 42.588 49.809 56.575 1.00 19.77 957 GLY B CA 1
ATOM 2961 C C . GLY B 1 34 ? 41.725 50.471 55.523 1.00 19.95 957 GLY B C 1
ATOM 2962 O O . GLY B 1 34 ? 42.221 51.275 54.734 1.00 19.68 957 GLY B O 1
ATOM 2963 N N . THR B 1 35 ? 40.434 50.149 55.522 1.00 19.39 958 THR B N 1
ATOM 2964 C CA . THR B 1 35 ? 39.535 50.637 54.473 1.00 19.67 958 THR B CA 1
ATOM 2965 C C . THR B 1 35 ? 38.455 51.579 54.991 1.00 19.26 958 THR B C 1
ATOM 2966 O O . THR B 1 35 ? 38.060 51.523 56.161 1.00 19.03 958 THR B O 1
ATOM 2970 N N . GLN B 1 36 ? 38.003 52.457 54.101 1.00 19.59 959 GLN B N 1
ATOM 2971 C CA . GLN B 1 36 ? 36.788 53.223 54.305 1.00 20.00 959 GLN B CA 1
ATOM 2972 C C . GLN B 1 36 ? 35.883 52.944 53.116 1.00 19.88 959 GLN B C 1
ATOM 2973 O O . GLN B 1 36 ? 36.310 53.033 51.959 1.00 18.88 959 GLN B O 1
ATOM 2979 N N . VAL B 1 37 ? 34.641 52.584 53.421 1.00 20.39 960 VAL B N 1
ATOM 2980 C CA . VAL B 1 37 ? 33.670 52.182 52.418 1.00 21.17 960 VAL B CA 1
ATOM 2981 C C . VAL B 1 37 ? 32.678 53.306 52.168 1.00 21.58 960 VAL B C 1
ATOM 2982 O O . VAL B 1 37 ? 32.215 53.966 53.106 1.00 21.69 960 VAL B O 1
ATOM 2986 N N . PHE B 1 38 ? 32.373 53.523 50.892 1.00 22.19 961 PHE B N 1
ATOM 2987 C CA . PHE B 1 38 ? 31.339 54.460 50.480 1.00 22.66 961 PHE B CA 1
ATOM 2988 C C . PHE B 1 38 ? 30.150 53.666 49.951 1.00 23.13 961 PHE B C 1
ATOM 2989 O O . PHE B 1 38 ? 30.204 53.082 48.866 1.00 22.83 961 PHE B O 1
ATOM 2997 N N . GLU B 1 39 ? 29.084 53.641 50.746 1.00 23.72 962 GLU B N 1
ATOM 2998 C CA . GLU B 1 39 ? 27.866 52.898 50.436 1.00 24.28 962 GLU B CA 1
ATOM 2999 C C . GLU B 1 39 ? 27.025 53.647 49.408 1.00 24.03 962 GLU B C 1
ATOM 3000 O O . GLU B 1 39 ? 26.185 53.059 48.721 1.00 24.09 962 GLU B O 1
ATOM 3011 N N . GLU B 1 40 ? 27.265 54.953 49.333 1.00 23.86 963 GLU B N 1
ATOM 3012 C CA . GLU B 1 40 ? 26.614 55.858 48.399 1.00 24.09 963 GLU B CA 1
ATOM 3013 C C . GLU B 1 40 ? 27.626 56.978 48.123 1.00 23.33 963 GLU B C 1
ATOM 3014 O O . GLU B 1 40 ? 28.613 57.134 48.859 1.00 23.12 963 GLU B O 1
ATOM 3020 N N . TYR B 1 41 ? 27.410 57.742 47.055 1.00 22.02 964 TYR B N 1
ATOM 3021 C CA . TYR B 1 41 ? 28.258 58.891 46.771 1.00 21.88 964 TYR B CA 1
ATOM 3022 C C . TYR B 1 41 ? 27.460 59.971 46.074 1.00 22.10 964 TYR B C 1
ATOM 3023 O O . TYR B 1 41 ? 26.479 59.680 45.389 1.00 21.83 964 TYR B O 1
ATOM 3032 N N . ASP B 1 42 ? 27.903 61.212 46.255 1.00 22.53 965 ASP B N 1
ATOM 3033 C CA . ASP B 1 42 ? 27.238 62.395 45.719 1.00 23.20 965 ASP B CA 1
ATOM 3034 C C . ASP B 1 42 ? 27.441 62.480 44.207 1.00 23.13 965 ASP B C 1
ATOM 3035 O O . ASP B 1 42 ? 28.418 63.065 43.731 1.00 23.05 965 ASP B O 1
ATOM 3040 N N . LEU B 1 43 ? 26.505 61.899 43.461 1.00 23.08 966 LEU B N 1
ATOM 3041 C CA . LEU B 1 43 ? 26.600 61.870 42.005 1.00 23.37 966 LEU B CA 1
ATOM 3042 C C . LEU B 1 43 ? 26.568 63.260 41.382 1.00 23.12 966 LEU B C 1
ATOM 3043 O O . LEU B 1 43 ? 27.255 63.510 40.401 1.00 23.03 966 LEU B O 1
ATOM 3048 N N . GLN B 1 44 ? 25.788 64.169 41.965 1.00 23.60 967 GLN B N 1
ATOM 3049 C CA . GLN B 1 44 ? 25.713 65.530 41.445 1.00 24.14 967 GLN B CA 1
ATOM 3050 C C . GLN B 1 44 ? 27.070 66.231 41.520 1.00 23.63 967 GLN B C 1
ATOM 3051 O O . GLN B 1 44 ? 27.463 66.939 40.586 1.00 23.12 967 GLN B O 1
ATOM 3057 N N . LYS B 1 45 ? 27.787 66.017 42.623 1.00 23.71 968 LYS B N 1
ATOM 3058 C CA . LYS B 1 45 ? 29.124 66.591 42.784 1.00 24.12 968 LYS B CA 1
ATOM 3059 C C . LYS B 1 45 ? 30.053 66.075 41.687 1.00 23.68 968 LYS B C 1
ATOM 3060 O O . LYS B 1 45 ? 30.883 66.818 41.156 1.00 24.56 968 LYS B O 1
ATOM 3066 N N . LEU B 1 46 ? 29.886 64.803 41.337 1.00 22.79 969 LEU B N 1
ATOM 3067 C CA . LEU B 1 46 ? 30.741 64.172 40.332 1.00 22.14 969 LEU B CA 1
ATOM 3068 C C . LEU B 1 46 ? 30.564 64.736 38.929 1.00 21.97 969 LEU B C 1
ATOM 3069 O O . LEU B 1 46 ? 31.494 64.691 38.122 1.00 21.61 969 LEU B O 1
ATOM 3074 N N . VAL B 1 47 ? 29.381 65.278 38.642 1.00 21.83 970 VAL B N 1
ATOM 3075 C CA . VAL B 1 47 ? 29.113 65.865 37.324 1.00 22.10 970 VAL B CA 1
ATOM 3076 C C . VAL B 1 47 ? 30.160 66.925 36.953 1.00 21.97 970 VAL B C 1
ATOM 3077 O O . VAL B 1 47 ? 30.604 66.984 35.806 1.00 22.10 970 VAL B O 1
ATOM 3081 N N . ASP B 1 48 ? 30.567 67.746 37.926 1.00 22.39 971 ASP B N 1
ATOM 3082 C CA . ASP B 1 48 ? 31.580 68.784 37.694 1.00 22.83 971 ASP B CA 1
ATOM 3083 C C . ASP B 1 48 ? 32.966 68.228 37.350 1.00 21.77 971 ASP B C 1
ATOM 3084 O O . ASP B 1 48 ? 33.813 68.939 36.799 1.00 21.96 971 ASP B O 1
ATOM 3089 N N . TYR B 1 49 ? 33.191 66.959 37.676 1.00 20.71 972 TYR B N 1
ATOM 3090 C CA . TYR B 1 49 ? 34.483 66.319 37.455 1.00 19.33 972 TYR B CA 1
ATOM 3091 C C . TYR B 1 49 ? 34.524 65.513 36.166 1.00 18.76 972 TYR B C 1
ATOM 3092 O O . TYR B 1 49 ? 35.550 64.912 35.843 1.00 19.22 972 TYR B O 1
ATOM 3101 N N . ILE B 1 50 ? 33.415 65.495 35.432 1.00 18.01 973 ILE B N 1
ATOM 3102 C CA . ILE B 1 50 ? 33.344 64.712 34.197 1.00 17.89 973 ILE B CA 1
ATOM 3103 C C . ILE B 1 50 ? 34.337 65.220 33.152 1.00 17.75 973 ILE B C 1
ATOM 3104 O O . ILE B 1 50 ? 34.486 66.433 32.957 1.00 17.79 973 ILE B O 1
ATOM 3109 N N . ASP B 1 51 ? 35.051 64.276 32.540 1.00 17.87 974 ASP B N 1
ATOM 3110 C CA . ASP B 1 51 ? 35.876 64.513 31.359 1.00 18.25 974 ASP B CA 1
ATOM 3111 C C . ASP B 1 51 ? 34.994 64.222 30.154 1.00 18.17 974 ASP B C 1
ATOM 3112 O O . ASP B 1 51 ? 34.723 63.055 29.835 1.00 17.43 974 ASP B O 1
ATOM 3117 N N . TRP B 1 52 ? 34.544 65.276 29.484 1.00 18.19 975 TRP B N 1
ATOM 3118 C CA . TRP B 1 52 ? 33.533 65.129 28.434 1.00 18.68 975 TRP B CA 1
ATOM 3119 C C . TRP B 1 52 ? 34.073 64.627 27.099 1.00 19.12 975 TRP B C 1
ATOM 3120 O O . TRP B 1 52 ? 33.307 64.140 26.271 1.00 18.94 975 TRP B O 1
ATOM 3131 N N . LYS B 1 53 ? 35.385 64.722 26.893 1.00 19.76 976 LYS B N 1
ATOM 3132 C CA . LYS B 1 53 ? 35.968 64.347 25.598 1.00 20.76 976 LYS B CA 1
ATOM 3133 C C . LYS B 1 53 ? 35.568 62.943 25.135 1.00 20.59 976 LYS B C 1
ATOM 3134 O O . LYS B 1 53 ? 35.054 62.799 24.024 1.00 20.99 976 LYS B O 1
ATOM 3139 N N . PRO B 1 54 ? 35.792 61.902 25.974 1.00 20.38 977 PRO B N 1
ATOM 3140 C CA . PRO B 1 54 ? 35.399 60.545 25.557 1.00 20.18 977 PRO B CA 1
ATOM 3141 C C . PRO B 1 54 ? 33.899 60.393 25.282 1.00 19.81 977 PRO B C 1
ATOM 3142 O O . PRO B 1 54 ? 33.511 59.587 24.436 1.00 20.19 977 PRO B O 1
ATOM 3146 N N . PHE B 1 55 ? 33.072 61.169 25.982 1.00 18.96 978 PHE B N 1
ATOM 3147 C CA . PHE B 1 55 ? 31.627 61.184 25.735 1.00 18.43 978 PHE B CA 1
ATOM 3148 C C . PHE B 1 55 ? 31.332 61.694 24.317 1.00 18.82 978 PHE B C 1
ATOM 3149 O O . PHE B 1 55 ? 30.565 61.079 23.569 1.00 18.86 978 PHE B O 1
ATOM 3157 N N . PHE B 1 56 ? 31.949 62.810 23.945 1.00 19.39 979 PHE B N 1
ATOM 3158 C CA . PHE B 1 56 ? 31.761 63.345 22.600 1.00 20.21 979 PHE B CA 1
ATOM 3159 C C . PHE B 1 56 ? 32.337 62.425 21.524 1.00 20.56 979 PHE B C 1
ATOM 3160 O O . PHE B 1 56 ? 31.797 62.346 20.418 1.00 20.89 979 PHE B O 1
ATOM 3168 N N . ASP B 1 57 ? 33.406 61.703 21.859 1.00 21.31 980 ASP B N 1
ATOM 3169 C CA . ASP B 1 57 ? 33.977 60.705 20.957 1.00 21.51 980 ASP B CA 1
ATOM 3170 C C . ASP B 1 57 ? 32.986 59.568 20.679 1.00 21.66 980 ASP B C 1
ATOM 3171 O O . ASP B 1 57 ? 32.816 59.147 19.528 1.00 21.55 980 ASP B O 1
ATOM 3176 N N . VAL B 1 58 ? 32.317 59.086 21.728 1.00 21.39 981 VAL B N 1
ATOM 3177 C CA . VAL B 1 58 ? 31.293 58.054 21.564 1.00 21.07 981 VAL B CA 1
ATOM 3178 C C . VAL B 1 58 ? 30.226 58.518 20.579 1.00 20.95 981 VAL B C 1
ATOM 3179 O O . VAL B 1 58 ? 29.844 57.776 19.674 1.00 20.67 981 VAL B O 1
ATOM 3183 N N . TRP B 1 59 ? 29.760 59.749 20.752 1.00 20.69 982 TRP B N 1
ATOM 3184 C CA . TRP B 1 59 ? 28.675 60.259 19.924 1.00 20.67 982 TRP B CA 1
ATOM 3185 C C . TRP B 1 59 ? 29.090 60.596 18.498 1.00 21.42 982 TRP B C 1
ATOM 3186 O O . TRP B 1 59 ? 28.271 60.539 17.586 1.00 21.31 982 TRP B O 1
ATOM 3197 N N . GLN B 1 60 ? 30.363 60.925 18.302 1.00 22.20 983 GLN B N 1
ATOM 3198 C CA . GLN B 1 60 ? 30.876 61.085 16.943 1.00 23.18 983 GLN B CA 1
ATOM 3199 C C . GLN B 1 60 ? 30.839 59.758 16.199 1.00 23.44 983 GLN B C 1
ATOM 3200 O O . GLN B 1 60 ? 30.424 59.696 15.037 1.00 23.31 983 GLN B O 1
ATOM 3206 N N . LEU B 1 61 ? 31.252 58.702 16.895 1.00 23.57 984 LEU B N 1
ATOM 3207 C CA . LEU B 1 61 ? 31.304 57.357 16.338 1.00 24.14 984 LEU B CA 1
ATOM 3208 C C . LEU B 1 61 ? 29.908 56.807 16.049 1.00 23.95 984 LEU B C 1
ATOM 3209 O O . LEU B 1 61 ? 29.650 56.305 14.949 1.00 24.03 984 LEU B O 1
ATOM 3214 N N . ARG B 1 62 ? 29.013 56.901 17.031 1.00 23.56 985 ARG B N 1
ATOM 3215 C CA . ARG B 1 62 ? 27.653 56.384 16.873 1.00 23.57 985 ARG B CA 1
ATOM 3216 C C . ARG B 1 62 ? 26.800 57.255 15.961 1.00 23.12 985 ARG B C 1
ATOM 3217 O O . ARG B 1 62 ? 25.981 56.741 15.199 1.00 23.28 985 ARG B O 1
ATOM 3225 N N . GLY B 1 63 ? 26.990 58.569 16.046 1.00 22.17 986 GLY B N 1
ATOM 3226 C CA . GLY B 1 63 ? 26.198 59.528 15.279 1.00 21.68 986 GLY B CA 1
ATOM 3227 C C . GLY B 1 63 ? 26.343 59.413 13.772 1.00 21.07 986 GLY B C 1
ATOM 3228 O O . GLY B 1 63 ? 25.436 59.790 13.030 1.00 21.37 986 GLY B O 1
ATOM 3229 N N . LYS B 1 64 ? 27.485 58.908 13.314 1.00 20.61 987 LYS B N 1
ATOM 3230 C CA . LYS B 1 64 ? 27.696 58.725 11.879 1.00 20.03 987 LYS B CA 1
ATOM 3231 C C . LYS B 1 64 ? 26.711 57.706 11.309 1.00 19.81 987 LYS B C 1
ATOM 3232 O O . LYS B 1 64 ? 26.217 57.873 10.193 1.00 19.39 987 LYS B O 1
ATOM 3238 N N . TYR B 1 65 ? 26.417 56.669 12.092 1.00 19.27 988 TYR B N 1
ATOM 3239 C CA . TYR B 1 65 ? 25.493 55.620 11.679 1.00 18.94 988 TYR B CA 1
ATOM 3240 C C . TYR B 1 65 ? 24.335 55.546 12.669 1.00 18.68 988 TYR B C 1
ATOM 3241 O O . TYR B 1 65 ? 24.291 54.636 13.503 1.00 18.65 988 TYR B O 1
ATOM 3250 N N . PRO B 1 66 ? 23.393 56.498 12.596 1.00 19.00 989 PRO B N 1
ATOM 3251 C CA . PRO B 1 66 ? 22.322 56.514 13.593 1.00 19.19 989 PRO B CA 1
ATOM 3252 C C . PRO B 1 66 ? 21.423 55.288 13.509 1.00 19.60 989 PRO B C 1
ATOM 3253 O O . PRO B 1 66 ? 21.136 54.803 12.415 1.00 19.29 989 PRO B O 1
ATOM 3257 N N . ASN B 1 67 ? 21.007 54.782 14.665 1.00 19.94 990 ASN B N 1
ATOM 3258 C CA . ASN B 1 67 ? 19.984 53.752 14.704 1.00 20.93 990 ASN B CA 1
ATOM 3259 C C . ASN B 1 67 ? 18.644 54.381 14.404 1.00 21.34 990 ASN B C 1
ATOM 3260 O O . ASN B 1 67 ? 18.463 55.582 14.589 1.00 21.47 990 ASN B O 1
ATOM 3265 N N . ARG B 1 68 ? 17.697 53.573 13.944 1.00 22.23 991 ARG B N 1
ATOM 3266 C CA . ARG B 1 68 ? 16.334 54.054 13.836 1.00 23.37 991 ARG B CA 1
ATOM 3267 C C . ARG B 1 68 ? 15.871 54.529 15.216 1.00 24.01 991 ARG B C 1
ATOM 3268 O O . ARG B 1 68 ? 16.153 53.884 16.236 1.00 24.97 991 ARG B O 1
ATOM 3276 N N . GLY B 1 69 ? 15.203 55.680 15.256 1.00 24.36 992 GLY B N 1
ATOM 3277 C CA . GLY B 1 69 ? 14.687 56.209 16.519 1.00 24.91 992 GLY B CA 1
ATOM 3278 C C . GLY B 1 69 ? 15.498 57.337 17.135 1.00 25.34 992 GLY B C 1
ATOM 3279 O O . GLY B 1 69 ? 15.083 57.928 18.138 1.00 25.86 992 GLY B O 1
ATOM 3280 N N . PHE B 1 70 ? 16.658 57.633 16.551 1.00 25.29 993 PHE B N 1
ATOM 3281 C CA . PHE B 1 70 ? 17.499 58.744 17.008 1.00 25.45 993 PHE B CA 1
ATOM 3282 C C . PHE B 1 70 ? 16.761 60.072 16.845 1.00 26.41 993 PHE B C 1
ATOM 3283 O O . PHE B 1 70 ? 15.858 60.171 16.010 1.00 26.21 993 PHE B O 1
ATOM 3291 N N . PRO B 1 71 ? 17.132 61.096 17.642 1.00 27.42 994 PRO B N 1
ATOM 3292 C CA . PRO B 1 71 ? 16.574 62.436 17.445 1.00 28.17 994 PRO B CA 1
ATOM 3293 C C . PRO B 1 71 ? 16.705 62.903 15.992 1.00 29.05 994 PRO B C 1
ATOM 3294 O O . PRO B 1 71 ? 17.663 62.534 15.306 1.00 29.25 994 PRO B O 1
ATOM 3298 N N . LYS B 1 72 ? 15.748 63.711 15.542 1.00 30.47 995 LYS B N 1
ATOM 3299 C CA . LYS B 1 72 ? 15.662 64.123 14.134 1.00 31.66 995 LYS B CA 1
ATOM 3300 C C . LYS B 1 72 ? 16.876 64.898 13.615 1.00 32.27 995 LYS B C 1
ATOM 3301 O O . LYS B 1 72 ? 17.132 64.916 12.410 1.00 32.37 995 LYS B O 1
ATOM 3304 N N . ILE B 1 73 ? 17.627 65.523 14.520 1.00 33.04 996 ILE B N 1
ATOM 3305 C CA . ILE B 1 73 ? 18.805 66.314 14.130 1.00 34.00 996 ILE B CA 1
ATOM 3306 C C . ILE B 1 73 ? 19.936 65.495 13.498 1.00 34.43 996 ILE B C 1
ATOM 3307 O O . ILE B 1 73 ? 20.773 66.043 12.778 1.00 34.49 996 ILE B O 1
ATOM 3312 N N . PHE B 1 74 ? 19.962 64.192 13.774 1.00 34.87 997 PHE B N 1
ATOM 3313 C CA . PHE B 1 74 ? 20.995 63.312 13.225 1.00 35.66 997 PHE B CA 1
ATOM 3314 C C . PHE B 1 74 ? 20.866 63.130 11.714 1.00 36.58 997 PHE B C 1
ATOM 3315 O O . PHE B 1 74 ? 21.804 62.675 11.057 1.00 36.71 997 PHE B O 1
ATOM 3323 N N . ASN B 1 75 ? 19.706 63.503 11.179 1.00 37.82 998 ASN B N 1
ATOM 3324 C CA . ASN B 1 75 ? 19.425 63.416 9.745 1.00 39.04 998 ASN B CA 1
ATOM 3325 C C . ASN B 1 75 ? 19.705 64.712 8.978 1.00 39.71 998 ASN B C 1
ATOM 3326 O O . ASN B 1 75 ? 19.339 64.835 7.806 1.00 39.95 998 ASN B O 1
ATOM 3331 N N . ASP B 1 76 ? 20.360 65.669 9.633 1.00 40.50 999 ASP B N 1
ATOM 3332 C CA . ASP B 1 76 ? 20.585 66.998 9.053 1.00 41.05 999 ASP B CA 1
ATOM 3333 C C . ASP B 1 76 ? 22.008 67.204 8.521 1.00 41.22 999 ASP B C 1
ATOM 3334 O O . ASP B 1 76 ? 22.787 66.254 8.424 1.00 41.17 999 ASP B O 1
ATOM 3339 N N . LYS B 1 77 ? 22.328 68.450 8.168 1.00 41.46 1000 LYS B N 1
ATOM 3340 C CA . LYS B 1 77 ? 23.647 68.819 7.651 1.00 41.72 1000 LYS B CA 1
ATOM 3341 C C . LYS B 1 77 ? 24.713 68.746 8.745 1.00 41.84 1000 LYS B C 1
ATOM 3342 O O . LYS B 1 77 ? 25.890 69.030 8.510 1.00 42.09 1000 LYS B O 1
ATOM 3344 N N . GLY B 1 80 ? 27.355 70.755 14.361 1.00 37.17 1003 GLY B N 1
ATOM 3345 C CA . GLY B 1 80 ? 27.047 71.519 15.568 1.00 36.85 1003 GLY B CA 1
ATOM 3346 C C . GLY B 1 80 ? 25.746 71.093 16.221 1.00 36.76 1003 GLY B C 1
ATOM 3347 O O . GLY B 1 80 ? 25.630 71.100 17.450 1.00 36.76 1003 GLY B O 1
ATOM 3348 N N . GLY B 1 81 ? 24.771 70.721 15.392 1.00 36.56 1004 GLY B N 1
ATOM 3349 C CA . GLY B 1 81 ? 23.445 70.311 15.852 1.00 36.15 1004 GLY B CA 1
ATOM 3350 C C . GLY B 1 81 ? 23.446 69.069 16.725 1.00 35.94 1004 GLY B C 1
ATOM 3351 O O . GLY B 1 81 ? 22.719 69.005 17.718 1.00 35.84 1004 GLY B O 1
ATOM 3352 N N . GLU B 1 82 ? 24.262 68.084 16.356 1.00 35.60 1005 GLU B N 1
ATOM 3353 C CA . GLU B 1 82 ? 24.350 66.829 17.114 1.00 35.39 1005 GLU B CA 1
ATOM 3354 C C . GLU B 1 82 ? 24.995 67.016 18.484 1.00 34.84 1005 GLU B C 1
ATOM 3355 O O . GLU B 1 82 ? 24.454 66.552 19.491 1.00 34.63 1005 GLU B O 1
ATOM 3361 N N . ALA B 1 83 ? 26.136 67.701 18.517 1.00 34.08 1006 ALA B N 1
ATOM 3362 C CA . ALA B 1 83 ? 26.858 67.960 19.761 1.00 33.46 1006 ALA B CA 1
ATOM 3363 C C . ALA B 1 83 ? 25.981 68.684 20.779 1.00 32.86 1006 ALA B C 1
ATOM 3364 O O . ALA B 1 83 ? 25.957 68.323 21.956 1.00 32.72 1006 ALA B O 1
ATOM 3366 N N . ARG B 1 84 ? 25.260 69.701 20.309 1.00 31.96 1007 ARG B N 1
ATOM 3367 C CA . ARG B 1 84 ? 24.320 70.468 21.127 1.00 31.29 1007 ARG B CA 1
ATOM 3368 C C . ARG B 1 84 ? 23.221 69.583 21.728 1.00 30.37 1007 ARG B C 1
ATOM 3369 O O . ARG B 1 84 ? 22.928 69.663 22.926 1.00 30.14 1007 ARG B O 1
ATOM 3374 N N . LYS B 1 85 ? 22.620 68.746 20.883 1.00 29.24 1008 LYS B N 1
ATOM 3375 C CA . LYS B 1 85 ? 21.523 67.879 21.291 1.00 28.20 1008 LYS B CA 1
ATOM 3376 C C . LYS B 1 85 ? 21.966 66.816 22.299 1.00 27.21 1008 LYS B C 1
ATOM 3377 O O . LYS B 1 85 ? 21.306 66.618 23.319 1.00 26.71 1008 LYS B O 1
ATOM 3383 N N . VAL B 1 86 ? 23.078 66.139 22.021 1.00 26.46 1009 VAL B N 1
ATOM 3384 C CA . VAL B 1 86 ? 23.551 65.069 22.915 1.00 25.59 1009 VAL B CA 1
ATOM 3385 C C . VAL B 1 86 ? 24.026 65.609 24.268 1.00 25.25 1009 VAL B C 1
ATOM 3386 O O . VAL B 1 86 ? 23.921 64.925 25.284 1.00 25.10 1009 VAL B O 1
ATOM 3390 N N . TYR B 1 87 ? 24.530 66.840 24.282 1.00 24.64 1010 TYR B N 1
ATOM 3391 C CA . TYR B 1 87 ? 25.016 67.442 25.520 1.00 24.24 1010 TYR B CA 1
ATOM 3392 C C . TYR B 1 87 ? 23.854 67.865 26.426 1.00 23.85 1010 TYR B C 1
ATOM 3393 O O . TYR B 1 87 ? 23.842 67.556 27.622 1.00 23.37 1010 TYR B O 1
ATOM 3402 N N . ASP B 1 88 ? 22.862 68.550 25.859 1.00 23.63 1011 ASP B N 1
ATOM 3403 C CA . ASP B 1 88 ? 21.664 68.883 26.622 1.00 23.86 1011 ASP B CA 1
ATOM 3404 C C . ASP B 1 88 ? 20.915 67.630 27.077 1.00 23.00 1011 ASP B C 1
ATOM 3405 O O . ASP B 1 88 ? 20.440 67.572 28.212 1.00 23.51 1011 ASP B O 1
ATOM 3410 N N . ASP B 1 89 ? 20.826 66.629 26.202 1.00 22.35 1012 ASP B N 1
ATOM 3411 C CA . ASP B 1 89 ? 20.194 65.359 26.573 1.00 21.65 1012 ASP B CA 1
ATOM 3412 C C . ASP B 1 89 ? 20.962 64.672 27.700 1.00 21.09 1012 ASP B C 1
ATOM 3413 O O . ASP B 1 89 ? 20.354 64.109 28.609 1.00 21.25 1012 ASP B O 1
ATOM 3418 N N . ALA B 1 90 ? 22.290 64.734 27.643 1.00 20.68 1013 ALA B N 1
ATOM 3419 C CA . ALA B 1 90 ? 23.129 64.166 28.700 1.00 20.65 1013 ALA B CA 1
ATOM 3420 C C . ALA B 1 90 ? 22.848 64.817 30.051 1.00 20.86 1013 ALA B C 1
ATOM 3421 O O . ALA B 1 90 ? 22.656 64.123 31.050 1.00 20.66 1013 ALA B O 1
ATOM 3423 N N . HIS B 1 91 ? 22.824 66.147 30.084 1.00 21.39 1014 HIS B N 1
ATOM 3424 C CA . HIS B 1 91 ? 22.582 66.850 31.341 1.00 21.82 1014 HIS B CA 1
ATOM 3425 C C . HIS B 1 91 ? 21.184 66.581 31.885 1.00 21.89 1014 HIS B C 1
ATOM 3426 O O . HIS B 1 91 ? 21.018 66.421 33.091 1.00 22.13 1014 HIS B O 1
ATOM 3433 N N . ASN B 1 92 ? 20.197 66.519 30.993 1.00 22.40 1015 ASN B N 1
ATOM 3434 C CA . ASN B 1 92 ? 18.824 66.180 31.374 1.00 22.71 1015 ASN B CA 1
ATOM 3435 C C . ASN B 1 92 ? 18.717 64.775 31.960 1.00 22.12 1015 ASN B C 1
ATOM 3436 O O . ASN B 1 92 ? 18.084 64.581 32.992 1.00 22.52 1015 ASN B O 1
ATOM 3441 N N . MET B 1 93 ? 19.352 63.809 31.303 1.00 21.47 1016 MET B N 1
ATOM 3442 C CA . MET B 1 93 ? 19.363 62.436 31.802 1.00 20.61 1016 MET B CA 1
ATOM 3443 C C . MET B 1 93 ? 20.089 62.328 33.149 1.00 20.70 1016 MET B C 1
ATOM 3444 O O . MET B 1 93 ? 19.594 61.670 34.066 1.00 21.05 1016 MET B O 1
ATOM 3449 N N . LEU B 1 94 ? 21.254 62.966 33.264 1.00 20.75 1017 LEU B N 1
ATOM 3450 C CA . LEU B 1 94 ? 21.986 62.998 34.534 1.00 21.01 1017 LEU B CA 1
ATOM 3451 C C . LEU B 1 94 ? 21.090 63.523 35.650 1.00 21.42 1017 LEU B C 1
ATOM 3452 O O . LEU B 1 94 ? 20.953 62.894 36.691 1.00 21.47 1017 LEU B O 1
ATOM 3457 N N . ASN B 1 95 ? 20.455 64.668 35.419 1.00 22.14 1018 ASN B N 1
ATOM 3458 C CA . ASN B 1 95 ? 19.604 65.261 36.446 1.00 22.92 1018 ASN B CA 1
ATOM 3459 C C . ASN B 1 95 ? 18.449 64.355 36.861 1.00 23.08 1018 ASN B C 1
ATOM 3460 O O . ASN B 1 95 ? 18.156 64.219 38.052 1.00 23.52 1018 ASN B O 1
ATOM 3465 N N . THR B 1 96 ? 17.817 63.724 35.877 1.00 23.38 1019 THR B N 1
ATOM 3466 C CA . THR B 1 96 ? 16.665 62.859 36.111 1.00 23.76 1019 THR B CA 1
ATOM 3467 C C . THR B 1 96 ? 17.081 61.566 36.822 1.00 23.58 1019 THR B C 1
ATOM 3468 O O . THR B 1 96 ? 16.475 61.176 37.822 1.00 23.84 1019 THR B O 1
ATOM 3472 N N . LEU B 1 97 ? 18.127 60.918 36.323 1.00 23.09 1020 LEU B N 1
ATOM 3473 C CA . LEU B 1 97 ? 18.552 59.645 36.909 1.00 22.99 1020 LEU B CA 1
ATOM 3474 C C . LEU B 1 97 ? 19.127 59.806 38.311 1.00 22.96 1020 LEU B C 1
ATOM 3475 O O . LEU B 1 97 ? 18.913 58.944 39.168 1.00 22.55 1020 LEU B O 1
ATOM 3480 N N . ILE B 1 98 ? 19.840 60.908 38.545 1.00 23.24 1021 ILE B N 1
ATOM 3481 C CA . ILE B 1 98 ? 20.407 61.183 39.870 1.00 24.33 1021 ILE B CA 1
ATOM 3482 C C . ILE B 1 98 ? 19.295 61.468 40.883 1.00 24.86 1021 ILE B C 1
ATOM 3483 O O . ILE B 1 98 ? 19.253 60.859 41.955 1.00 24.66 1021 ILE B O 1
ATOM 3488 N N . SER B 1 99 ? 18.392 62.387 40.540 1.00 25.70 1022 SER B N 1
ATOM 3489 C CA . SER B 1 99 ? 17.321 62.764 41.466 1.00 26.66 1022 SER B CA 1
ATOM 3490 C C . SER B 1 99 ? 16.405 61.590 41.805 1.00 26.86 1022 SER B C 1
ATOM 3491 O O . SER B 1 99 ? 15.942 61.473 42.946 1.00 27.26 1022 SER B O 1
ATOM 3494 N N . GLN B 1 100 ? 16.170 60.717 40.825 1.00 26.70 1023 GLN B N 1
ATOM 3495 C CA . GLN B 1 100 ? 15.296 59.552 40.997 1.00 26.86 1023 GLN B CA 1
ATOM 3496 C C . GLN B 1 100 ? 16.021 58.329 41.554 1.00 26.16 1023 GLN B C 1
ATOM 3497 O O . GLN B 1 100 ? 15.410 57.270 41.719 1.00 26.41 1023 GLN B O 1
ATOM 3503 N N . LYS B 1 101 ? 17.317 58.483 41.829 1.00 25.35 1024 LYS B N 1
ATOM 3504 C CA . LYS B 1 101 ? 18.148 57.422 42.417 1.00 24.85 1024 LYS B CA 1
ATOM 3505 C C . LYS B 1 101 ? 18.140 56.142 41.574 1.00 23.88 1024 LYS B C 1
ATOM 3506 O O . LYS B 1 101 ? 18.104 55.019 42.101 1.00 23.66 1024 LYS B O 1
ATOM 3512 N N . LYS B 1 102 ? 18.188 56.329 40.258 1.00 22.81 1025 LYS B N 1
ATOM 3513 C CA . LYS B 1 102 ? 18.215 55.224 39.309 1.00 22.26 1025 LYS B CA 1
ATOM 3514 C C . LYS B 1 102 ? 19.647 54.842 38.955 1.00 21.37 1025 LYS B C 1
ATOM 3515 O O . LYS B 1 102 ? 19.892 53.783 38.375 1.00 21.12 1025 LYS B O 1
ATOM 3521 N N . LEU B 1 103 ? 20.579 55.720 39.317 1.00 20.74 1026 LEU B N 1
ATOM 3522 C CA . LEU B 1 103 ? 22.002 55.392 39.349 1.00 20.45 1026 LEU B CA 1
ATOM 3523 C C . LEU B 1 103 ? 22.483 55.573 40.778 1.00 20.48 1026 LEU B C 1
ATOM 3524 O O . LEU B 1 103 ? 21.947 56.403 41.519 1.00 20.59 1026 LEU B O 1
ATOM 3529 N N . ARG B 1 104 ? 23.481 54.787 41.169 1.00 20.19 1027 ARG B N 1
ATOM 3530 C CA . ARG B 1 104 ? 24.102 54.940 42.486 1.00 20.76 1027 ARG B CA 1
ATOM 3531 C C . ARG B 1 104 ? 25.548 54.493 42.448 1.00 20.39 1027 ARG B C 1
ATOM 3532 O O . ARG B 1 104 ? 25.895 53.552 41.731 1.00 20.98 1027 ARG B O 1
ATOM 3540 N N . ALA B 1 105 ? 26.376 55.170 43.231 1.00 19.91 1028 ALA B N 1
ATOM 3541 C CA . ALA B 1 105 ? 27.809 54.928 43.228 1.00 19.68 1028 ALA B CA 1
ATOM 3542 C C . ALA B 1 105 ? 28.250 54.286 44.533 1.00 19.47 1028 ALA B C 1
ATOM 3543 O O . ALA B 1 105 ? 27.772 54.640 45.609 1.00 20.13 1028 ALA B O 1
ATOM 3545 N N . ARG B 1 106 ? 29.164 53.334 44.426 1.00 18.47 1029 ARG B N 1
ATOM 3546 C CA . ARG B 1 106 ? 29.763 52.718 45.600 1.00 17.68 1029 ARG B CA 1
ATOM 3547 C C . ARG B 1 106 ? 31.261 52.663 45.393 1.00 17.03 1029 ARG B C 1
ATOM 3548 O O . ARG B 1 106 ? 31.732 52.634 44.262 1.00 16.60 1029 ARG B O 1
ATOM 3556 N N . GLY B 1 107 ? 32.010 52.651 46.489 1.00 16.83 1030 GLY B N 1
ATOM 3557 C CA . GLY B 1 107 ? 33.458 52.599 46.389 1.00 16.39 1030 GLY B CA 1
ATOM 3558 C C . GLY B 1 107 ? 34.141 52.273 47.692 1.00 16.61 1030 GLY B C 1
ATOM 3559 O O . GLY B 1 107 ? 33.510 52.208 48.752 1.00 16.76 1030 GLY B O 1
ATOM 3560 N N . VAL B 1 108 ? 35.446 52.066 47.609 1.00 16.15 1031 VAL B N 1
ATOM 3561 C CA . VAL B 1 108 ? 36.235 51.792 48.794 1.00 16.39 1031 VAL B CA 1
ATOM 3562 C C . VAL B 1 108 ? 37.626 52.359 48.579 1.00 16.19 1031 VAL B C 1
ATOM 3563 O O . VAL B 1 108 ? 38.138 52.365 47.459 1.00 15.98 1031 VAL B O 1
ATOM 3567 N N . VAL B 1 109 ? 38.201 52.866 49.660 1.00 16.46 1032 VAL B N 1
ATOM 3568 C CA . VAL B 1 109 ? 39.588 53.301 49.678 1.00 16.57 1032 VAL B CA 1
ATOM 3569 C C . VAL B 1 109 ? 40.270 52.581 50.839 1.00 16.68 1032 VAL B C 1
ATOM 3570 O O . VAL B 1 109 ? 39.653 52.373 51.879 1.00 17.00 1032 VAL B O 1
ATOM 3577 N N . GLY B 1 110 ? 41.523 52.182 50.644 1.00 16.35 1033 GLY B N 1
ATOM 3578 C CA . GLY B 1 110 ? 42.312 51.586 51.721 1.00 16.26 1033 GLY B CA 1
ATOM 3579 C C . GLY B 1 110 ? 43.726 52.135 51.750 1.00 16.43 1033 GLY B C 1
ATOM 3580 O O . GLY B 1 110 ? 44.255 52.542 50.713 1.00 15.92 1033 GLY B O 1
ATOM 3581 N N . PHE B 1 111 ? 44.328 52.149 52.938 1.00 15.99 1034 PHE B N 1
ATOM 3582 C CA . PHE B 1 111 ? 45.744 52.517 53.101 1.00 16.14 1034 PHE B CA 1
ATOM 3583 C C . PHE B 1 111 ? 46.462 51.557 54.044 1.00 16.23 1034 PHE B C 1
ATOM 3584 O O . PHE B 1 111 ? 45.904 51.161 55.066 1.00 16.86 1034 PHE B O 1
ATOM 3592 N N . TRP B 1 112 ? 47.702 51.213 53.714 1.00 16.48 1035 TRP B N 1
ATOM 3593 C CA . TRP B 1 112 ? 48.510 50.336 54.576 1.00 16.83 1035 TRP B CA 1
ATOM 3594 C C . TRP B 1 112 ? 49.965 50.758 54.567 1.00 16.62 1035 TRP B C 1
ATOM 3595 O O . TRP B 1 112 ? 50.454 51.273 53.565 1.00 16.94 1035 TRP B O 1
ATOM 3606 N N . PRO B 1 113 ? 50.667 50.545 55.692 1.00 16.61 1036 PRO B N 1
ATOM 3607 C CA . PRO B 1 113 ? 52.121 50.627 55.669 1.00 16.75 1036 PRO B CA 1
ATOM 3608 C C . PRO B 1 113 ? 52.662 49.791 54.516 1.00 16.78 1036 PRO B C 1
ATOM 3609 O O . PRO B 1 113 ? 52.154 48.700 54.250 1.00 16.40 1036 PRO B O 1
ATOM 3613 N N . ALA B 1 114 ? 53.677 50.316 53.836 1.00 17.33 1037 ALA B N 1
ATOM 3614 C CA . ALA B 1 114 ? 54.247 49.687 52.650 1.00 17.22 1037 ALA B CA 1
ATOM 3615 C C . ALA B 1 114 ? 55.735 49.950 52.596 1.00 17.24 1037 ALA B C 1
ATOM 3616 O O . ALA B 1 114 ? 56.185 51.030 52.970 1.00 17.26 1037 ALA B O 1
ATOM 3618 N N . GLN B 1 115 ? 56.488 48.951 52.146 1.00 17.42 1038 GLN B N 1
ATOM 3619 C CA . GLN B 1 115 ? 57.929 49.089 51.904 1.00 17.66 1038 GLN B CA 1
ATOM 3620 C C . GLN B 1 115 ? 58.332 48.222 50.721 1.00 17.79 1038 GLN B C 1
ATOM 3621 O O . GLN B 1 115 ? 57.696 47.203 50.451 1.00 18.05 1038 GLN B O 1
ATOM 3627 N N . SER B 1 116 ? 59.403 48.601 50.027 1.00 18.03 1039 SER B N 1
ATOM 3628 C CA . SER B 1 116 ? 59.856 47.802 48.887 1.00 18.85 1039 SER B CA 1
ATOM 3629 C C . SER B 1 116 ? 61.002 46.853 49.232 1.00 19.00 1039 SER B C 1
ATOM 3630 O O . SER B 1 116 ? 61.841 47.154 50.085 1.00 19.36 1039 SER B O 1
ATOM 3633 N N . ILE B 1 117 ? 61.001 45.698 48.572 1.00 19.44 1040 ILE B N 1
ATOM 3634 C CA . ILE B 1 117 ? 62.174 44.825 48.504 1.00 20.55 1040 ILE B CA 1
ATOM 3635 C C . ILE B 1 117 ? 62.416 44.541 47.028 1.00 20.53 1040 ILE B C 1
ATOM 3636 O O . ILE B 1 117 ? 61.621 43.862 46.370 1.00 20.20 1040 ILE B O 1
ATOM 3641 N N . GLN B 1 118 ? 63.530 45.069 46.525 1.00 20.91 1041 GLN B N 1
ATOM 3642 C CA . GLN B 1 118 ? 63.843 45.076 45.093 1.00 21.34 1041 GLN B CA 1
ATOM 3643 C C . GLN B 1 118 ? 62.644 45.531 44.243 1.00 20.79 1041 GLN B C 1
ATOM 3644 O O . GLN B 1 118 ? 62.260 46.700 44.299 1.00 21.52 1041 GLN B O 1
ATOM 3650 N N . ASP B 1 119 ? 62.057 44.618 43.472 1.00 19.55 1042 ASP B N 1
ATOM 3651 C CA . ASP B 1 119 ? 61.017 44.993 42.505 1.00 18.54 1042 ASP B CA 1
ATOM 3652 C C . ASP B 1 119 ? 59.604 44.912 43.071 1.00 18.27 1042 ASP B C 1
ATOM 3653 O O . ASP B 1 119 ? 58.638 45.168 42.349 1.00 18.96 1042 ASP B O 1
ATOM 3658 N N . ASP B 1 120 ? 59.477 44.577 44.350 1.00 17.57 1043 ASP B N 1
ATOM 3659 C CA . ASP B 1 120 ? 58.153 44.352 44.936 1.00 17.09 1043 ASP B CA 1
ATOM 3660 C C . ASP B 1 120 ? 57.812 45.300 46.074 1.00 16.65 1043 ASP B C 1
ATOM 3661 O O . ASP B 1 120 ? 58.704 45.843 46.730 1.00 16.06 1043 ASP B O 1
ATOM 3666 N N . ILE B 1 121 ? 56.509 45.465 46.310 1.00 16.50 1044 ILE B N 1
ATOM 3667 C CA . ILE B 1 121 ? 56.000 46.301 47.393 1.00 16.61 1044 ILE B CA 1
ATOM 3668 C C . ILE B 1 121 ? 55.238 45.438 48.387 1.00 16.76 1044 ILE B C 1
ATOM 3669 O O . ILE B 1 121 ? 54.226 44.834 48.031 1.00 16.77 1044 ILE B O 1
ATOM 3674 N N . HIS B 1 122 ? 55.734 45.384 49.623 1.00 16.86 1045 HIS B N 1
ATOM 3675 C CA . HIS B 1 122 ? 55.072 44.654 50.701 1.00 17.14 1045 HIS B CA 1
ATOM 3676 C C . HIS B 1 122 ? 54.241 45.584 51.553 1.00 17.16 1045 HIS B C 1
ATOM 3677 O O . HIS B 1 122 ? 54.667 46.697 51.858 1.00 17.20 1045 HIS B O 1
ATOM 3684 N N . LEU B 1 123 ? 53.055 45.119 51.947 1.00 17.31 1046 LEU B N 1
ATOM 3685 C CA . LEU B 1 123 ? 52.217 45.852 52.883 1.00 17.55 1046 LEU B CA 1
ATOM 3686 C C . LEU B 1 123 ? 52.200 45.155 54.238 1.00 17.84 1046 LEU B C 1
ATOM 3687 O O . LEU B 1 123 ? 52.332 43.931 54.310 1.00 17.42 1046 LEU B O 1
ATOM 3692 N N . TYR B 1 124 ? 52.026 45.946 55.292 1.00 18.37 1047 TYR B N 1
ATOM 3693 C CA . TYR B 1 124 ? 52.106 45.472 56.672 1.00 19.33 1047 TYR B CA 1
ATOM 3694 C C . TYR B 1 124 ? 50.939 45.992 57.489 1.00 19.91 1047 TYR B C 1
ATOM 3695 O O . TYR B 1 124 ? 50.316 46.998 57.139 1.00 20.29 1047 TYR B O 1
ATOM 3704 N N . ALA B 1 125 ? 50.654 45.302 58.592 1.00 20.42 1048 ALA B N 1
ATOM 3705 C CA . ALA B 1 125 ? 49.618 45.721 59.536 1.00 21.04 1048 ALA B CA 1
ATOM 3706 C C . ALA B 1 125 ? 49.945 47.062 60.189 1.00 21.41 1048 ALA B C 1
ATOM 3707 O O . ALA B 1 125 ? 51.114 47.436 60.315 1.00 21.24 1048 ALA B O 1
ATOM 3709 N N . GLU B 1 126 ? 48.905 47.777 60.614 1.00 22.02 1049 GLU B N 1
ATOM 3710 C CA . GLU B 1 126 ? 49.059 49.102 61.210 1.00 23.13 1049 GLU B CA 1
ATOM 3711 C C . GLU B 1 126 ? 50.125 49.169 62.308 1.00 23.05 1049 GLU B C 1
ATOM 3712 O O . GLU B 1 126 ? 50.948 50.084 62.324 1.00 23.51 1049 GLU B O 1
ATOM 3718 N N . ALA B 1 127 ? 50.106 48.195 63.210 1.00 23.42 1050 ALA B N 1
ATOM 3719 C CA . ALA B 1 127 ? 50.962 48.224 64.396 1.00 23.59 1050 ALA B CA 1
ATOM 3720 C C . ALA B 1 127 ? 52.295 47.502 64.196 1.00 23.61 1050 ALA B C 1
ATOM 3721 O O . ALA B 1 127 ? 53.155 47.501 65.087 1.00 24.00 1050 ALA B O 1
ATOM 3723 N N . ALA B 1 128 ? 52.460 46.896 63.023 1.00 23.15 1051 ALA B N 1
ATOM 3724 C CA . ALA B 1 128 ? 53.644 46.107 62.710 1.00 22.53 1051 ALA B CA 1
ATOM 3725 C C . ALA B 1 128 ? 54.896 46.968 62.621 1.00 21.94 1051 ALA B C 1
ATOM 3726 O O . ALA B 1 128 ? 54.839 48.135 62.218 1.00 21.54 1051 ALA B O 1
ATOM 3728 N N . VAL B 1 129 ? 56.022 46.389 63.023 1.00 21.21 1052 VAL B N 1
ATOM 3729 C CA . VAL B 1 129 ? 57.318 46.932 62.673 1.00 20.52 1052 VAL B CA 1
ATOM 3730 C C . VAL B 1 129 ? 57.702 46.167 61.409 1.00 20.19 1052 VAL B C 1
ATOM 3731 O O . VAL B 1 129 ? 57.935 44.954 61.460 1.00 19.86 1052 VAL B O 1
ATOM 3735 N N . PRO B 1 130 ? 57.703 46.858 60.248 1.00 19.53 1053 PRO B N 1
ATOM 3736 C CA . PRO B 1 130 ? 57.877 46.184 58.966 1.00 19.64 1053 PRO B CA 1
ATOM 3737 C C . PRO B 1 130 ? 59.069 45.221 58.902 1.00 19.65 1053 PRO B C 1
ATOM 3738 O O . PRO B 1 130 ? 58.920 44.116 58.402 1.00 19.01 1053 PRO B O 1
ATOM 3742 N N . GLN B 1 131 ? 60.220 45.614 59.447 1.00 20.19 1054 GLN B N 1
ATOM 3743 C CA . GLN B 1 131 ? 61.399 44.745 59.411 1.00 20.74 1054 GLN B CA 1
ATOM 3744 C C . GLN B 1 131 ? 61.240 43.482 60.258 1.00 20.66 1054 GLN B C 1
ATOM 3745 O O . GLN B 1 131 ? 61.967 42.514 60.064 1.00 21.03 1054 GLN B O 1
ATOM 3751 N N . ALA B 1 132 ? 60.274 43.489 61.174 1.00 20.75 1055 ALA B N 1
ATOM 3752 C CA . ALA B 1 132 ? 60.077 42.377 62.104 1.00 20.85 1055 ALA B CA 1
ATOM 3753 C C . ALA B 1 132 ? 58.858 41.516 61.770 1.00 21.06 1055 ALA B C 1
ATOM 3754 O O . ALA B 1 132 ? 58.622 40.483 62.412 1.00 21.34 1055 ALA B O 1
ATOM 3756 N N . ALA B 1 133 ? 58.108 41.928 60.751 1.00 20.40 1056 ALA B N 1
ATOM 3757 C CA . ALA B 1 133 ? 56.775 41.387 60.500 1.00 20.29 1056 ALA B CA 1
ATOM 3758 C C . ALA B 1 133 ? 56.648 40.682 59.155 1.00 20.03 1056 ALA B C 1
ATOM 3759 O O . ALA B 1 133 ? 57.416 40.947 58.218 1.00 19.88 1056 ALA B O 1
ATOM 3761 N N . GLU B 1 134 ? 55.670 39.779 59.069 1.00 19.83 1057 GLU B N 1
ATOM 3762 C CA . GLU B 1 134 ? 55.310 39.157 57.806 1.00 19.91 1057 GLU B CA 1
ATOM 3763 C C . GLU B 1 134 ? 54.330 40.080 57.089 1.00 19.63 1057 GLU B C 1
ATOM 3764 O O . GLU B 1 134 ? 53.347 40.513 57.693 1.00 19.74 1057 GLU B O 1
ATOM 3770 N N . PRO B 1 135 ? 54.596 40.386 55.804 1.00 19.36 1058 PRO B N 1
ATOM 3771 C CA . PRO B 1 135 ? 53.656 41.206 55.032 1.00 19.25 1058 PRO B CA 1
ATOM 3772 C C . PRO B 1 135 ? 52.245 40.618 55.020 1.00 19.23 1058 PRO B C 1
ATOM 3773 O O . PRO B 1 135 ? 52.074 39.395 55.014 1.00 19.12 1058 PRO B O 1
ATOM 3777 N N . ILE B 1 136 ? 51.250 41.499 55.018 1.00 18.88 1059 ILE B N 1
ATOM 3778 C CA . ILE B 1 136 ? 49.853 41.087 54.894 1.00 19.12 1059 ILE B CA 1
ATOM 3779 C C . ILE B 1 136 ? 49.431 40.970 53.427 1.00 18.78 1059 ILE B C 1
ATOM 3780 O O . ILE B 1 136 ? 48.414 40.352 53.111 1.00 19.26 1059 ILE B O 1
ATOM 3785 N N . ALA B 1 137 ? 50.226 41.563 52.539 1.00 18.09 1060 ALA B N 1
ATOM 3786 C CA . ALA B 1 137 ? 49.989 41.495 51.107 1.00 17.66 1060 ALA B CA 1
ATOM 3787 C C . ALA B 1 137 ? 51.257 41.924 50.398 1.00 17.35 1060 ALA B C 1
ATOM 3788 O O . ALA B 1 137 ? 52.082 42.628 50.988 1.00 17.37 1060 ALA B O 1
ATOM 3790 N N . THR B 1 138 ? 51.402 41.495 49.148 1.00 17.54 1061 THR B N 1
ATOM 3791 C CA . THR B 1 138 ? 52.495 41.956 48.296 1.00 17.35 1061 THR B CA 1
ATOM 3792 C C . THR B 1 138 ? 51.952 42.382 46.943 1.00 17.26 1061 THR B C 1
ATOM 3793 O O . THR B 1 138 ? 51.175 41.656 46.324 1.00 17.62 1061 THR B O 1
ATOM 3797 N N . PHE B 1 139 ? 52.335 43.581 46.513 1.00 16.46 1062 PHE B N 1
ATOM 3798 C CA . PHE B 1 139 ? 52.078 44.008 45.151 1.00 16.34 1062 PHE B CA 1
ATOM 3799 C C . PHE B 1 139 ? 53.377 43.921 44.389 1.00 16.63 1062 PHE B C 1
ATOM 3800 O O . PHE B 1 139 ? 54.345 44.605 44.715 1.00 17.22 1062 PHE B O 1
ATOM 3808 N N . TYR B 1 140 ? 53.396 43.037 43.404 1.00 17.02 1063 TYR B N 1
ATOM 3809 C CA . TYR B 1 140 ? 54.622 42.733 42.661 1.00 17.24 1063 TYR B CA 1
ATOM 3810 C C . TYR B 1 140 ? 54.838 43.736 41.555 1.00 17.59 1063 TYR B C 1
ATOM 3811 O O . TYR B 1 140 ? 53.880 44.209 40.934 1.00 18.01 1063 TYR B O 1
ATOM 3820 N N . GLY B 1 141 ? 56.102 44.071 41.323 1.00 17.62 1064 GLY B N 1
ATOM 3821 C CA . GLY B 1 141 ? 56.442 45.017 40.269 1.00 17.19 1064 GLY B CA 1
ATOM 3822 C C . GLY B 1 141 ? 57.070 44.364 39.063 1.00 17.24 1064 GLY B C 1
ATOM 3823 O O . GLY B 1 141 ? 57.573 43.232 39.135 1.00 17.55 1064 GLY B O 1
ATOM 3824 N N . LEU B 1 142 ? 57.005 45.072 37.938 1.00 16.70 1065 LEU B N 1
ATOM 3825 C CA . LEU B 1 142 ? 57.737 44.697 36.728 1.00 16.81 1065 LEU B CA 1
ATOM 3826 C C . LEU B 1 142 ? 58.602 45.875 36.309 1.00 17.09 1065 LEU B C 1
ATOM 3827 O O . LEU B 1 142 ? 58.218 47.032 36.490 1.00 16.42 1065 LEU B O 1
ATOM 3832 N N . ARG B 1 143 ? 59.775 45.573 35.762 1.00 17.11 1066 ARG B N 1
ATOM 3833 C CA . ARG B 1 143 ? 60.770 46.601 35.472 1.00 17.75 1066 ARG B CA 1
ATOM 3834 C C . ARG B 1 143 ? 61.067 46.670 33.985 1.00 18.04 1066 ARG B C 1
ATOM 3835 O O . ARG B 1 143 ? 61.168 45.649 33.315 1.00 18.17 1066 ARG B O 1
ATOM 3843 N N . GLN B 1 144 ? 61.193 47.892 33.479 1.00 18.27 1067 GLN B N 1
ATOM 3844 C CA . GLN B 1 144 ? 61.600 48.114 32.095 1.00 18.75 1067 GLN B CA 1
ATOM 3845 C C . GLN B 1 144 ? 62.916 47.389 31.840 1.00 19.53 1067 GLN B C 1
ATOM 3846 O O . GLN B 1 144 ? 63.777 47.349 32.719 1.00 19.39 1067 GLN B O 1
ATOM 3852 N N . GLN B 1 145 ? 63.059 46.822 30.645 1.00 20.91 1068 GLN B N 1
ATOM 3853 C CA . GLN B 1 145 ? 64.244 46.032 30.287 1.00 22.31 1068 GLN B CA 1
ATOM 3854 C C . GLN B 1 145 ? 64.778 46.304 28.886 1.00 23.38 1068 GLN B C 1
ATOM 3855 O O . GLN B 1 145 ? 65.960 46.083 28.626 1.00 22.74 1068 GLN B O 1
ATOM 3861 N N . ALA B 1 146 ? 63.913 46.752 27.980 1.00 24.51 1069 ALA B N 1
ATOM 3862 C CA . ALA B 1 146 ? 64.326 46.997 26.595 1.00 26.30 1069 ALA B CA 1
ATOM 3863 C C . ALA B 1 146 ? 65.319 48.153 26.495 1.00 27.64 1069 ALA B C 1
ATOM 3864 O O . ALA B 1 146 ? 65.114 49.209 27.090 1.00 27.74 1069 ALA B O 1
ATOM 3866 N N . GLU B 1 147 ? 66.393 47.930 25.739 1.00 29.59 1070 GLU B N 1
ATOM 3867 C CA . GLU B 1 147 ? 67.434 48.934 25.523 1.00 31.88 1070 GLU B CA 1
ATOM 3868 C C . GLU B 1 147 ? 67.020 49.965 24.477 1.00 32.62 1070 GLU B C 1
ATOM 3869 O O . GLU B 1 147 ? 66.091 49.739 23.699 1.00 32.88 1070 GLU B O 1
ATOM 3875 N N . ASN B 1 148 ? 67.723 51.095 24.470 1.00 33.94 1071 ASN B N 1
ATOM 3876 C CA . ASN B 1 148 ? 67.520 52.149 23.479 1.00 35.01 1071 ASN B CA 1
ATOM 3877 C C . ASN B 1 148 ? 68.682 52.215 22.490 1.00 35.30 1071 ASN B C 1
ATOM 3878 O O . ASN B 1 148 ? 69.726 51.589 22.690 1.00 35.91 1071 ASN B O 1
ATOM 3883 N N . THR B 1 153 ? 70.873 56.620 29.400 1.00 33.91 1076 THR B N 1
ATOM 3884 C CA . THR B 1 153 ? 70.999 57.450 30.601 1.00 33.80 1076 THR B CA 1
ATOM 3885 C C . THR B 1 153 ? 69.727 57.468 31.460 1.00 33.02 1076 THR B C 1
ATOM 3886 O O . THR B 1 153 ? 69.788 57.707 32.670 1.00 33.25 1076 THR B O 1
ATOM 3890 N N . GLU B 1 154 ? 68.582 57.236 30.824 1.00 31.79 1077 GLU B N 1
ATOM 3891 C CA . GLU B 1 154 ? 67.300 57.183 31.519 1.00 30.54 1077 GLU B CA 1
ATOM 3892 C C . GLU B 1 154 ? 67.238 55.928 32.390 1.00 29.25 1077 GLU B C 1
ATOM 3893 O O . GLU B 1 154 ? 67.754 54.880 32.000 1.00 29.13 1077 GLU B O 1
ATOM 3896 N N . PRO B 1 155 ? 66.630 56.034 33.585 1.00 28.37 1078 PRO B N 1
ATOM 3897 C CA . PRO B 1 155 ? 66.517 54.828 34.404 1.00 27.23 1078 PRO B CA 1
ATOM 3898 C C . PRO B 1 155 ? 65.529 53.815 33.831 1.00 26.11 1078 PRO B C 1
ATOM 3899 O O . PRO B 1 155 ? 64.814 54.110 32.871 0.50 25.40 1078 PRO B O 1
ATOM 3903 N N . TYR B 1 156 ? 65.521 52.621 34.416 1.00 24.40 1079 TYR B N 1
ATOM 3904 C CA . TYR B 1 156 ? 64.575 51.578 34.054 1.00 23.30 1079 TYR B CA 1
ATOM 3905 C C . TYR B 1 156 ? 63.568 51.478 35.188 1.00 22.10 1079 TYR B C 1
ATOM 3906 O O . TYR B 1 156 ? 63.894 50.998 36.269 1.00 22.14 1079 TYR B O 1
ATOM 3915 N N . TYR B 1 157 ? 62.355 51.965 34.935 1.00 20.86 1080 TYR B N 1
ATOM 3916 C CA . TYR B 1 157 ? 61.342 52.127 35.979 1.00 19.94 1080 TYR B CA 1
ATOM 3917 C C . TYR B 1 157 ? 60.654 50.837 36.383 1.00 19.11 1080 TYR B C 1
ATOM 3918 O O . TYR B 1 157 ? 60.475 49.931 35.573 1.00 18.95 1080 TYR B O 1
ATOM 3927 N N . CYS B 1 158 ? 60.280 50.794 37.659 1.00 17.85 1081 CYS B N 1
ATOM 3928 C CA . CYS B 1 158 ? 59.398 49.773 38.229 1.00 17.45 1081 CYS B CA 1
ATOM 3929 C C . CYS B 1 158 ? 58.576 50.502 39.282 1.00 16.85 1081 CYS B C 1
ATOM 3930 O O . CYS B 1 158 ? 59.076 51.418 39.932 1.00 16.39 1081 CYS B O 1
ATOM 3933 N N . LEU B 1 159 ? 57.315 50.126 39.458 1.00 16.27 1082 LEU B N 1
ATOM 3934 C CA . LEU B 1 159 ? 56.488 50.801 40.463 1.00 16.35 1082 LEU B CA 1
ATOM 3935 C C . LEU B 1 159 ? 57.086 50.791 41.871 1.00 16.40 1082 LEU B C 1
ATOM 3936 O O . LEU B 1 159 ? 56.882 51.720 42.643 1.00 16.53 1082 LEU B O 1
ATOM 3941 N N . SER B 1 160 ? 57.827 49.733 42.201 1.00 16.52 1083 SER B N 1
ATOM 3942 C CA . SER B 1 160 ? 58.448 49.628 43.523 1.00 17.01 1083 SER B CA 1
ATOM 3943 C C . SER B 1 160 ? 59.446 50.745 43.796 1.00 16.92 1083 SER B C 1
ATOM 3944 O O . SER B 1 160 ? 59.699 51.074 44.953 1.00 17.05 1083 SER B O 1
ATOM 3947 N N . ASP B 1 161 ? 60.002 51.328 42.727 1.00 17.13 1084 ASP B N 1
ATOM 3948 C CA . ASP B 1 161 ? 60.927 52.463 42.855 1.00 17.56 1084 ASP B CA 1
ATOM 3949 C C . ASP B 1 161 ? 60.288 53.674 43.543 1.00 17.51 1084 ASP B C 1
ATOM 3950 O O . ASP B 1 161 ? 60.993 54.572 44.019 1.00 17.48 1084 ASP B O 1
ATOM 3955 N N . PHE B 1 162 ? 58.955 53.703 43.587 1.00 16.95 1085 PHE B N 1
ATOM 3956 C CA . PHE B 1 162 ? 58.219 54.831 44.178 1.00 16.56 1085 PHE B CA 1
ATOM 3957 C C . PHE B 1 162 ? 57.853 54.633 45.662 1.00 16.77 1085 PHE B C 1
ATOM 3958 O O . PHE B 1 162 ? 57.161 55.468 46.254 1.00 16.82 1085 PHE B O 1
ATOM 3966 N N . ILE B 1 163 ? 58.311 53.524 46.240 1.00 16.58 1086 ILE B N 1
ATOM 3967 C CA . ILE B 1 163 ? 58.042 53.178 47.642 1.00 16.67 1086 ILE B CA 1
ATOM 3968 C C . ILE B 1 163 ? 59.366 52.954 48.375 1.00 16.88 1086 ILE B C 1
ATOM 3969 O O . ILE B 1 163 ? 60.268 52.319 47.831 1.00 17.31 1086 ILE B O 1
ATOM 3974 N N . ALA B 1 164 ? 59.475 53.501 49.587 1.00 17.02 1087 ALA B N 1
ATOM 3975 C CA . ALA B 1 164 ? 60.726 53.445 50.366 1.00 17.34 1087 ALA B CA 1
ATOM 3976 C C . ALA B 1 164 ? 61.133 52.012 50.663 1.00 18.01 1087 ALA B C 1
ATOM 3977 O O . ALA B 1 164 ? 60.304 51.218 51.106 1.00 18.20 1087 ALA B O 1
ATOM 3979 N N . PRO B 1 165 ? 62.406 51.668 50.394 1.00 18.47 1088 PRO B N 1
ATOM 3980 C CA . PRO B 1 165 ? 62.903 50.334 50.726 1.00 18.44 1088 PRO B CA 1
ATOM 3981 C C . PRO B 1 165 ? 62.721 49.976 52.197 1.00 18.64 1088 PRO B C 1
ATOM 3982 O O . PRO B 1 165 ? 62.795 50.843 53.081 1.00 19.02 1088 PRO B O 1
ATOM 3986 N N . LEU B 1 166 ? 62.478 48.691 52.443 1.00 18.71 1089 LEU B N 1
ATOM 3987 C CA . LEU B 1 166 ? 62.296 48.170 53.792 1.00 19.45 1089 LEU B CA 1
ATOM 3988 C C . LEU B 1 166 ? 63.410 48.607 54.750 1.00 20.08 1089 LEU B C 1
ATOM 3989 O O . LEU B 1 166 ? 63.143 48.956 55.898 1.00 20.46 1089 LEU B O 1
ATOM 3994 N N . HIS B 1 167 ? 64.645 48.615 54.260 1.00 20.45 1090 HIS B N 1
ATOM 3995 C CA . HIS B 1 167 ? 65.796 48.893 55.115 1.00 21.40 1090 HIS B CA 1
ATOM 3996 C C . HIS B 1 167 ? 66.295 50.342 55.055 1.00 22.17 1090 HIS B C 1
ATOM 3997 O O . HIS B 1 167 ? 67.363 50.669 55.587 1.00 22.42 1090 HIS B O 1
ATOM 4004 N N . SER B 1 168 ? 65.512 51.220 54.433 1.00 22.53 1091 SER B N 1
ATOM 4005 C CA . SER B 1 168 ? 65.852 52.647 54.376 1.00 23.12 1091 SER B CA 1
ATOM 4006 C C . SER B 1 168 ? 65.671 53.370 55.714 1.00 23.73 1091 SER B C 1
ATOM 4007 O O . SER B 1 168 ? 66.236 54.450 55.929 1.00 24.73 1091 SER B O 1
ATOM 4010 N N . GLY B 1 169 ? 64.874 52.787 56.606 1.00 24.13 1092 GLY B N 1
ATOM 4011 C CA . GLY B 1 169 ? 64.519 53.436 57.866 1.00 24.52 1092 GLY B CA 1
ATOM 4012 C C . GLY B 1 169 ? 63.439 54.496 57.720 1.00 24.64 1092 GLY B C 1
ATOM 4013 O O . GLY B 1 169 ? 63.125 55.213 58.673 1.00 25.71 1092 GLY B O 1
ATOM 4014 N N . ILE B 1 170 ? 62.875 54.597 56.519 1.00 24.33 1093 ILE B N 1
ATOM 4015 C CA . ILE B 1 170 ? 61.788 55.529 56.248 1.00 23.74 1093 ILE B CA 1
ATOM 4016 C C . ILE B 1 170 ? 60.513 54.727 56.063 1.00 22.77 1093 ILE B C 1
ATOM 4017 O O . ILE B 1 170 ? 60.481 53.796 55.258 1.00 22.70 1093 ILE B O 1
ATOM 4022 N N . ARG B 1 171 ? 59.475 55.085 56.818 1.00 21.88 1094 ARG B N 1
ATOM 4023 C CA . ARG B 1 171 ? 58.186 54.408 56.700 1.00 20.91 1094 ARG B CA 1
ATOM 4024 C C . ARG B 1 171 ? 57.414 54.944 55.502 1.00 20.11 1094 ARG B C 1
ATOM 4025 O O . ARG B 1 171 ? 57.343 56.150 55.286 1.00 20.44 1094 ARG B O 1
ATOM 4033 N N . ASP B 1 172 ? 56.845 54.032 54.721 1.00 18.92 1095 ASP B N 1
ATOM 4034 C CA . ASP B 1 172 ? 56.027 54.414 53.574 1.00 18.08 1095 ASP B CA 1
ATOM 4035 C C . ASP B 1 172 ? 54.657 53.748 53.658 1.00 17.90 1095 ASP B C 1
ATOM 4036 O O . ASP B 1 172 ? 54.380 52.980 54.587 1.00 17.72 1095 ASP B O 1
ATOM 4041 N N . TYR B 1 173 ? 53.793 54.090 52.702 1.00 17.17 1096 TYR B N 1
ATOM 4042 C CA . TYR B 1 173 ? 52.400 53.651 52.682 1.00 17.17 1096 TYR B CA 1
ATOM 4043 C C . TYR B 1 173 ? 51.932 53.520 51.243 1.00 16.80 1096 TYR B C 1
ATOM 4044 O O . TYR B 1 173 ? 52.426 54.209 50.349 1.00 16.91 1096 TYR B O 1
ATOM 4053 N N . LEU B 1 174 ? 51.008 52.593 51.027 1.00 16.12 1097 LEU B N 1
ATOM 4054 C CA . LEU B 1 174 ? 50.350 52.444 49.735 1.00 15.40 1097 LEU B CA 1
ATOM 4055 C C . LEU B 1 174 ? 48.846 52.490 49.955 1.00 15.55 1097 LEU B C 1
ATOM 4056 O O . LEU B 1 174 ? 48.342 51.992 50.962 1.00 15.90 1097 LEU B O 1
ATOM 4061 N N . GLY B 1 175 ? 48.129 53.104 49.019 1.00 14.84 1098 GLY B N 1
ATOM 4062 C CA . GLY B 1 175 ? 46.675 53.029 49.058 1.00 14.66 1098 GLY B CA 1
ATOM 4063 C C . GLY B 1 175 ? 46.108 52.280 47.869 1.00 14.24 1098 GLY B C 1
ATOM 4064 O O . GLY B 1 175 ? 46.824 51.936 46.932 1.00 14.30 1098 GLY B O 1
ATOM 4065 N N . LEU B 1 176 ? 44.807 52.029 47.912 1.00 14.39 1099 LEU B N 1
ATOM 4066 C CA . LEU B 1 176 ? 44.108 51.524 46.732 1.00 14.66 1099 LEU B CA 1
ATOM 4067 C C . LEU B 1 176 ? 42.680 52.034 46.746 1.00 14.25 1099 LEU B C 1
ATOM 4068 O O . LEU B 1 176 ? 42.190 52.492 47.778 1.00 14.21 1099 LEU B O 1
ATOM 4073 N N . PHE B 1 177 ? 42.015 51.928 45.601 1.00 13.89 1100 PHE B N 1
ATOM 4074 C CA . PHE B 1 177 ? 40.601 52.239 45.510 1.00 13.79 1100 PHE B CA 1
ATOM 4075 C C . PHE B 1 177 ? 39.923 51.347 44.472 1.00 13.89 1100 PHE B C 1
ATOM 4076 O O . PHE B 1 177 ? 40.561 50.785 43.578 1.00 13.66 1100 PHE B O 1
ATOM 4084 N N . ALA B 1 178 ? 38.613 51.236 44.619 1.00 14.43 1101 ALA B N 1
ATOM 4085 C CA . ALA B 1 178 ? 37.744 50.719 43.578 1.00 14.55 1101 ALA B CA 1
ATOM 4086 C C . ALA B 1 178 ? 36.441 51.488 43.680 1.00 15.05 1101 ALA B C 1
ATOM 4087 O O . ALA B 1 178 ? 35.923 51.699 44.782 1.00 15.53 1101 ALA B O 1
ATOM 4089 N N . VAL B 1 179 ? 35.944 51.950 42.538 1.00 14.64 1102 VAL B N 1
ATOM 4090 C CA . VAL B 1 179 ? 34.675 52.670 42.479 1.00 14.91 1102 VAL B CA 1
ATOM 4091 C C . VAL B 1 179 ? 33.846 52.182 41.304 1.00 15.07 1102 VAL B C 1
ATOM 4092 O O . VAL B 1 179 ? 34.394 51.688 40.318 1.00 15.16 1102 VAL B O 1
ATOM 4096 N N . ALA B 1 180 ? 32.528 52.324 41.413 1.00 15.07 1103 ALA B N 1
ATOM 4097 C CA . ALA B 1 180 ? 31.642 51.946 40.314 1.00 15.79 1103 ALA B CA 1
ATOM 4098 C C . ALA B 1 180 ? 30.324 52.686 40.379 1.00 16.57 1103 ALA B C 1
ATOM 4099 O O . ALA B 1 180 ? 29.873 53.112 41.451 1.00 16.51 1103 ALA B O 1
ATOM 4101 N N . CYS B 1 181 ? 29.728 52.849 39.207 1.00 17.59 1104 CYS B N 1
ATOM 4102 C CA . CYS B 1 181 ? 28.382 53.360 39.095 1.00 18.16 1104 CYS B CA 1
ATOM 4103 C C . CYS B 1 181 ? 27.458 52.182 38.795 1.00 18.01 1104 CYS B C 1
ATOM 4104 O O . CYS B 1 181 ? 27.634 51.478 37.796 1.00 18.58 1104 CYS B O 1
ATOM 4107 N N . PHE B 1 182 ? 26.512 51.944 39.702 1.00 18.00 1105 PHE B N 1
ATOM 4108 C CA . PHE B 1 182 ? 25.535 50.867 39.560 1.00 18.33 1105 PHE B CA 1
ATOM 4109 C C . PHE B 1 182 ? 24.262 51.371 38.903 1.00 18.53 1105 PHE B C 1
ATOM 4110 O O . PHE B 1 182 ? 23.890 52.533 39.070 1.00 19.13 1105 PHE B O 1
ATOM 4118 N N . GLY B 1 183 ? 23.605 50.483 38.166 1.00 19.19 1106 GLY B N 1
ATOM 4119 C CA . GLY B 1 183 ? 22.326 50.791 37.531 1.00 19.85 1106 GLY B CA 1
ATOM 4120 C C . GLY B 1 183 ? 22.435 50.987 36.032 1.00 20.43 1106 GLY B C 1
ATOM 4121 O O . GLY B 1 183 ? 21.427 50.974 35.327 1.00 20.51 1106 GLY B O 1
ATOM 4122 N N . VAL B 1 184 ? 23.661 51.156 35.541 1.00 20.76 1107 VAL B N 1
ATOM 4123 C CA . VAL B 1 184 ? 23.886 51.491 34.132 1.00 21.66 1107 VAL B CA 1
ATOM 4124 C C . VAL B 1 184 ? 23.431 50.370 33.198 1.00 22.16 1107 VAL B C 1
ATOM 4125 O O . VAL B 1 184 ? 22.682 50.615 32.248 1.00 22.13 1107 VAL B O 1
ATOM 4129 N N . GLU B 1 185 ? 23.863 49.142 33.482 1.00 22.63 1108 GLU B N 1
ATOM 4130 C CA . GLU B 1 185 ? 23.532 47.995 32.638 1.00 24.08 1108 GLU B CA 1
ATOM 4131 C C . GLU B 1 185 ? 22.024 47.763 32.595 1.00 23.31 1108 GLU B C 1
ATOM 4132 O O . GLU B 1 185 ? 21.454 47.521 31.529 1.00 23.54 1108 GLU B O 1
ATOM 4138 N N . GLU B 1 186 ? 21.387 47.884 33.759 1.00 22.82 1109 GLU B N 1
ATOM 4139 C CA . GLU B 1 186 ? 19.950 47.688 33.903 1.00 22.41 1109 GLU B CA 1
ATOM 4140 C C . GLU B 1 186 ? 19.139 48.726 33.134 1.00 22.08 1109 GLU B C 1
ATOM 4141 O O . GLU B 1 186 ? 18.183 48.377 32.436 1.00 22.13 1109 GLU B O 1
ATOM 4147 N N . LEU B 1 187 ? 19.515 50.001 33.269 1.00 21.30 1110 LEU B N 1
ATOM 4148 C CA . LEU B 1 187 ? 18.824 51.074 32.555 1.00 21.28 1110 LEU B CA 1
ATOM 4149 C C . LEU B 1 187 ? 19.026 50.954 31.051 1.00 21.20 1110 LEU B C 1
ATOM 4150 O O . LEU B 1 187 ? 18.078 51.137 30.284 1.00 20.81 1110 LEU B O 1
ATOM 4155 N N . SER B 1 188 ? 20.250 50.627 30.637 1.00 21.38 1111 SER B N 1
ATOM 4156 C CA . SER B 1 188 ? 20.549 50.418 29.219 1.00 22.33 1111 SER B CA 1
ATOM 4157 C C . SER B 1 188 ? 19.675 49.321 28.609 1.00 22.74 1111 SER B C 1
ATOM 4158 O O . SER B 1 188 ? 19.119 49.498 27.521 1.00 22.73 1111 SER B O 1
ATOM 4161 N N . LYS B 1 189 ? 19.545 48.195 29.308 1.00 23.37 1112 LYS B N 1
ATOM 4162 C CA . LYS B 1 189 ? 18.716 47.099 28.816 1.00 24.19 1112 LYS B CA 1
ATOM 4163 C C . LYS B 1 189 ? 17.250 47.523 28.738 1.00 24.03 1112 LYS B C 1
ATOM 4164 O O . LYS B 1 18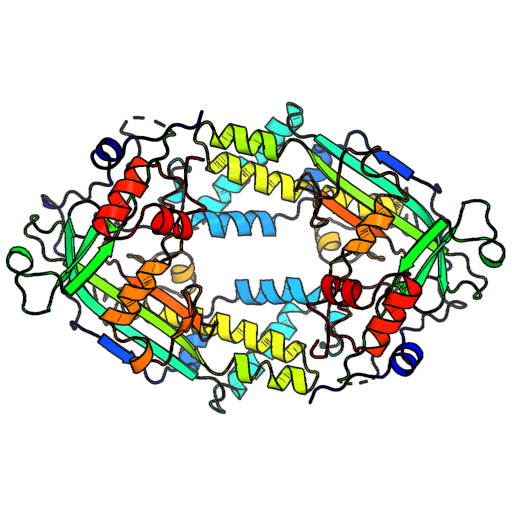9 ? 16.554 47.200 27.770 1.00 24.50 1112 LYS B O 1
ATOM 4168 N N . ALA B 1 190 ? 16.782 48.249 29.751 1.00 23.63 1113 ALA B N 1
ATOM 4169 C CA . ALA B 1 190 ? 15.403 48.732 29.772 1.00 23.56 1113 ALA B CA 1
ATOM 4170 C C . ALA B 1 190 ? 15.119 49.649 28.583 1.00 23.57 1113 ALA B C 1
ATOM 4171 O O . ALA B 1 190 ? 14.079 49.529 27.935 1.00 24.04 1113 ALA B O 1
ATOM 4173 N N . TYR B 1 191 ? 16.055 50.552 28.292 1.00 23.10 1114 TYR B N 1
ATOM 4174 C CA . TYR B 1 191 ? 15.913 51.450 27.150 1.00 22.89 1114 TYR B CA 1
ATOM 4175 C C . TYR B 1 191 ? 15.835 50.654 25.857 1.00 23.37 1114 TYR B C 1
ATOM 4176 O O . TYR B 1 191 ? 14.981 50.925 25.004 1.00 22.67 1114 TYR B O 1
ATOM 4185 N N . GLU B 1 192 ? 16.726 49.671 25.732 1.00 24.15 1115 GLU B N 1
ATOM 4186 C CA . GLU B 1 192 ? 16.796 48.814 24.547 1.00 25.32 1115 GLU B CA 1
ATOM 4187 C C . GLU B 1 192 ? 15.529 47.999 24.361 1.00 25.93 1115 GLU B C 1
ATOM 4188 O O . GLU B 1 192 ? 15.046 47.862 23.235 1.00 26.09 1115 GLU B O 1
ATOM 4194 N N . ASP B 1 193 ? 14.987 47.475 25.466 1.00 26.44 1116 ASP B N 1
ATOM 4195 C CA . ASP B 1 193 ? 13.715 46.730 25.453 1.00 27.04 1116 ASP B CA 1
ATOM 4196 C C A ASP B 1 193 ? 12.548 47.534 24.877 0.50 27.00 1116 ASP B C 1
ATOM 4197 C C B ASP B 1 193 ? 12.566 47.580 24.923 0.50 26.96 1116 ASP B C 1
ATOM 4198 O O A ASP B 1 193 ? 11.649 46.970 24.247 0.50 27.04 1116 ASP B O 1
ATOM 4199 O O B ASP B 1 193 ? 11.597 47.059 24.365 0.50 27.02 1116 ASP B O 1
ATOM 4204 N N A ASP B 1 194 ? 12.559 48.846 25.099 0.50 26.90 1117 ASP B N 1
ATOM 4205 N N B ASP B 1 194 ? 12.678 48.891 25.110 0.50 26.83 1117 ASP B N 1
ATOM 4206 C CA A ASP B 1 194 ? 11.532 49.727 24.551 0.50 26.98 1117 ASP B CA 1
ATOM 4207 C CA B ASP B 1 194 ? 11.661 49.822 24.656 0.50 26.89 1117 ASP B CA 1
ATOM 4208 C C A ASP B 1 194 ? 11.847 50.127 23.110 0.50 26.73 1117 ASP B C 1
ATOM 4209 C C B ASP B 1 194 ? 12.049 50.407 23.296 0.50 26.55 1117 ASP B C 1
ATOM 4210 O O A ASP B 1 194 ? 11.002 50.692 22.411 0.50 26.97 1117 ASP B O 1
ATOM 4211 O O B ASP B 1 194 ? 11.467 51.396 22.840 0.50 26.68 1117 ASP B O 1
ATOM 4220 N N A GLY B 1 195 ? 13.063 49.818 22.671 0.50 26.25 1118 GLY B N 1
ATOM 4221 N N B GLY B 1 195 ? 13.037 49.777 22.658 0.50 26.14 1118 GLY B N 1
ATOM 4222 C CA . GLY B 1 195 ? 13.511 50.168 21.324 1.00 25.87 1118 GLY B CA 1
ATOM 4223 C C . GLY B 1 195 ? 14.219 51.511 21.260 1.00 25.23 1118 GLY B C 1
ATOM 4224 O O . GLY B 1 195 ? 14.359 52.096 20.181 1.00 25.85 1118 GLY B O 1
ATOM 4225 N N . ASP B 1 196 ? 14.676 52.001 22.410 1.00 23.94 1119 ASP B N 1
ATOM 4226 C CA . ASP B 1 196 ? 15.320 53.308 22.503 1.00 22.84 1119 ASP B CA 1
ATOM 4227 C C . ASP B 1 196 ? 16.836 53.145 22.584 1.00 22.09 1119 ASP B C 1
ATOM 4228 O O . ASP B 1 196 ? 17.431 53.246 23.663 1.00 21.47 1119 ASP B O 1
ATOM 4233 N N . ASP B 1 197 ? 17.456 52.892 21.434 1.00 21.41 1120 ASP B N 1
ATOM 4234 C CA . ASP B 1 197 ? 18.903 52.705 21.373 1.00 20.98 1120 ASP B CA 1
ATOM 4235 C C . ASP B 1 197 ? 19.648 53.986 21.739 1.00 20.36 1120 ASP B C 1
ATOM 4236 O O . ASP B 1 197 ? 20.709 53.928 22.363 1.00 19.90 1120 ASP B O 1
ATOM 4241 N N . TYR B 1 198 ? 19.081 55.134 21.374 1.00 19.69 1121 TYR B N 1
ATOM 4242 C CA . TYR B 1 198 ? 19.701 56.428 21.677 1.00 19.06 1121 TYR B CA 1
ATOM 4243 C C . TYR B 1 198 ? 19.959 56.574 23.177 1.00 18.82 1121 TYR B C 1
ATOM 4244 O O . TYR B 1 198 ? 21.084 56.878 23.596 1.00 18.11 1121 TYR B O 1
ATOM 4253 N N . SER B 1 199 ? 18.914 56.355 23.975 1.00 18.17 1122 SER B N 1
ATOM 4254 C CA . SER B 1 199 ? 19.016 56.459 25.432 1.00 18.01 1122 SER B CA 1
ATOM 4255 C C . SER B 1 199 ? 19.916 55.392 26.040 1.00 17.66 1122 SER B C 1
ATOM 4256 O O . SER B 1 199 ? 20.590 55.658 27.031 1.00 17.38 1122 SER B O 1
ATOM 4259 N N . SER B 1 200 ? 19.934 54.195 25.450 1.00 17.46 1123 SER B N 1
ATOM 4260 C CA . SER B 1 200 ? 20.841 53.142 25.912 1.00 17.42 1123 SER B CA 1
ATOM 4261 C C . SER B 1 200 ? 22.299 53.549 25.742 1.00 17.21 1123 SER B C 1
ATOM 4262 O O . SER B 1 200 ? 23.108 53.392 26.655 1.00 17.22 1123 SER B O 1
ATOM 4265 N N . ILE B 1 201 ? 22.630 54.077 24.568 1.00 16.72 1124 ILE B N 1
ATOM 4266 C CA . ILE B 1 201 ? 23.977 54.566 24.307 1.00 16.53 1124 ILE B CA 1
ATOM 4267 C C . ILE B 1 201 ? 24.301 55.699 25.285 1.00 16.06 1124 ILE B C 1
ATOM 4268 O O . ILE B 1 201 ? 25.391 55.746 25.867 1.00 16.38 1124 ILE B O 1
ATOM 4273 N N . MET B 1 202 ? 23.340 56.597 25.471 1.00 16.29 1125 MET B N 1
ATOM 4274 C CA . MET B 1 202 ? 23.522 57.739 26.349 1.00 16.04 1125 MET B CA 1
ATOM 4275 C C . MET B 1 202 ? 23.846 57.298 27.783 1.00 16.03 1125 MET B C 1
ATOM 4276 O O . MET B 1 202 ? 24.829 57.758 28.368 1.00 15.92 1125 MET B O 1
ATOM 4281 N N . VAL B 1 203 ? 23.045 56.394 28.339 1.00 15.60 1126 VAL B N 1
ATOM 4282 C CA . VAL B 1 203 ? 23.246 56.023 29.748 1.00 15.70 1126 VAL B CA 1
ATOM 4283 C C . VAL B 1 203 ? 24.551 55.258 29.941 1.00 15.73 1126 VAL B C 1
ATOM 4284 O O . VAL B 1 203 ? 25.238 55.445 30.952 1.00 15.91 1126 VAL B O 1
ATOM 4288 N N . LYS B 1 204 ? 24.898 54.403 28.973 1.00 15.77 1127 LYS B N 1
ATOM 4289 C CA . LYS B 1 204 ? 26.198 53.721 29.011 1.00 16.49 1127 LYS B CA 1
ATOM 4290 C C . LYS B 1 204 ? 27.349 54.724 29.017 1.00 16.30 1127 LYS B C 1
ATOM 4291 O O . LYS B 1 204 ? 28.277 54.613 29.830 1.00 16.24 1127 LYS B O 1
ATOM 4297 N N . ALA B 1 205 ? 27.277 55.710 28.122 1.00 16.30 1128 ALA B N 1
ATOM 4298 C CA . ALA B 1 205 ? 28.312 56.742 28.043 1.00 16.32 1128 ALA B CA 1
ATOM 4299 C C . ALA B 1 205 ? 28.408 57.553 29.339 1.00 16.06 1128 ALA B C 1
ATOM 4300 O O . ALA B 1 205 ? 29.510 57.842 29.822 1.00 16.43 1128 ALA B O 1
ATOM 4302 N N . LEU B 1 206 ? 27.254 57.893 29.907 1.00 16.19 1129 LEU B N 1
ATOM 4303 C CA . LEU B 1 206 ? 27.195 58.641 31.158 1.00 15.93 1129 LEU B CA 1
ATOM 4304 C C . LEU B 1 206 ? 27.706 57.847 32.351 1.00 16.17 1129 LEU B C 1
ATOM 4305 O O . LEU B 1 206 ? 28.398 58.398 33.209 1.00 16.28 1129 LEU B O 1
ATOM 4310 N N . GLY B 1 207 ? 27.372 56.555 32.398 1.00 15.91 1130 GLY B N 1
ATOM 4311 C CA . GLY B 1 207 ? 27.877 55.666 33.452 1.00 16.46 1130 GLY B CA 1
ATOM 4312 C C . GLY B 1 207 ? 29.395 55.631 33.450 1.00 16.64 1130 GLY B C 1
ATOM 4313 O O . GLY B 1 207 ? 30.031 55.703 34.504 1.00 17.04 1130 GLY B O 1
ATOM 4314 N N . ASP B 1 208 ? 29.975 55.532 32.259 1.00 16.66 1131 ASP B N 1
ATOM 4315 C CA . ASP B 1 208 ? 31.425 55.550 32.097 1.00 16.73 1131 ASP B CA 1
ATOM 4316 C C . ASP B 1 208 ? 31.997 56.885 32.583 1.00 16.20 1131 ASP B C 1
ATOM 4317 O O . ASP B 1 208 ? 32.987 56.913 33.322 1.00 16.40 1131 ASP B O 1
ATOM 4322 N N . ARG B 1 209 ? 31.363 57.982 32.178 1.00 15.64 1132 ARG B N 1
ATOM 4323 C CA . ARG B 1 209 ? 31.790 59.311 32.610 1.00 15.45 1132 ARG B CA 1
ATOM 4324 C C . ARG B 1 209 ? 31.730 59.475 34.126 1.00 15.32 1132 ARG B C 1
ATOM 4325 O O . ARG B 1 209 ? 32.641 60.052 34.726 1.00 15.33 1132 ARG B O 1
ATOM 4333 N N . LEU B 1 210 ? 30.663 58.970 34.738 1.00 15.25 1133 LEU B N 1
ATOM 4334 C CA . LEU B 1 210 ? 30.481 59.081 36.186 1.00 15.61 1133 LEU B CA 1
ATOM 4335 C C . LEU B 1 210 ? 31.497 58.253 36.971 1.00 15.42 1133 LEU B C 1
ATOM 4336 O O . LEU B 1 210 ? 32.014 58.706 38.000 1.00 15.61 1133 LEU B O 1
ATOM 4341 N N . ALA B 1 211 ? 31.783 57.046 36.486 1.00 15.78 1134 ALA B N 1
ATOM 4342 C CA . ALA B 1 211 ? 32.782 56.191 37.128 1.00 15.67 1134 ALA B CA 1
ATOM 4343 C C A ALA B 1 211 ? 34.163 56.846 37.080 0.60 15.81 1134 ALA B C 1
ATOM 4344 C C B ALA B 1 211 ? 34.161 56.832 37.110 0.40 15.74 1134 ALA B C 1
ATOM 4345 O O A ALA B 1 211 ? 34.890 56.852 38.077 0.60 16.16 1134 ALA B O 1
ATOM 4346 O O B ALA B 1 211 ? 34.875 56.820 38.113 0.40 16.01 1134 ALA B O 1
ATOM 4348 N N A GLU B 1 212 ? 34.514 57.413 35.925 0.60 15.58 1135 GLU B N 1
ATOM 4349 N N B GLU B 1 212 ? 34.532 57.407 35.973 0.40 15.55 1135 GLU B N 1
ATOM 4350 C CA A GLU B 1 212 ? 35.788 58.125 35.767 0.60 15.49 1135 GLU B CA 1
ATOM 4351 C CA B GLU B 1 212 ? 35.809 58.089 35.885 0.40 15.44 1135 GLU B CA 1
ATOM 4352 C C A GLU B 1 212 ? 35.852 59.415 36.591 0.60 15.39 1135 GLU B C 1
ATOM 4353 C C B GLU B 1 212 ? 35.826 59.352 36.743 0.40 15.30 1135 GLU B C 1
ATOM 4354 O O A GLU B 1 212 ? 36.920 59.779 37.100 0.60 15.23 1135 GLU B O 1
ATOM 4355 O O B GLU B 1 212 ? 36.822 59.641 37.413 0.40 15.08 1135 GLU B O 1
ATOM 4366 N N A ALA B 1 213 ? 34.713 60.096 36.712 0.60 15.08 1136 ALA B N 1
ATOM 4367 N N B ALA B 1 213 ? 34.724 60.099 36.720 0.40 15.13 1136 ALA B N 1
ATOM 4368 C CA . ALA B 1 213 ? 34.589 61.287 37.564 1.00 15.26 1136 ALA B CA 1
ATOM 4369 C C . ALA B 1 213 ? 34.774 60.947 39.044 1.00 15.24 1136 ALA B C 1
ATOM 4370 O O . ALA B 1 213 ? 35.456 61.669 39.786 1.00 15.56 1136 ALA B O 1
ATOM 4372 N N . PHE B 1 214 ? 34.184 59.825 39.457 1.00 15.26 1137 PHE B N 1
ATOM 4373 C CA . PHE B 1 214 ? 34.325 59.323 40.812 1.00 15.18 1137 PHE B CA 1
ATOM 4374 C C . PHE B 1 214 ? 35.808 59.033 41.084 1.00 15.06 1137 PHE B C 1
ATOM 4375 O O . PHE B 1 214 ? 36.346 59.465 42.104 1.00 14.78 1137 PHE B O 1
ATOM 4383 N N . ALA B 1 215 ? 36.477 58.340 40.164 1.00 14.80 1138 ALA B N 1
ATOM 4384 C CA . ALA B 1 215 ? 37.915 58.086 40.316 1.00 14.65 1138 ALA B CA 1
ATOM 4385 C C . ALA B 1 215 ? 38.715 59.385 40.482 1.00 14.60 1138 ALA B C 1
ATOM 4386 O O . ALA B 1 215 ? 39.613 59.461 41.323 1.00 14.71 1138 ALA B O 1
ATOM 4388 N N . GLU B 1 216 ? 38.381 60.397 39.688 1.00 14.68 1139 GLU B N 1
ATOM 4389 C CA . GLU B 1 216 ? 39.111 61.661 39.727 1.00 15.32 1139 GLU B CA 1
ATOM 4390 C C . GLU B 1 216 ? 38.874 62.428 41.025 1.00 15.75 1139 GLU B C 1
ATOM 4391 O O . GLU B 1 216 ? 39.827 62.862 41.691 1.00 16.43 1139 GLU B O 1
ATOM 4397 N N . GLU B 1 217 ? 37.605 62.594 41.383 1.00 16.15 1140 GLU B N 1
ATOM 4398 C CA . GLU B 1 217 ? 37.259 63.336 42.593 1.00 16.48 1140 GLU B CA 1
ATOM 4399 C C . GLU B 1 217 ? 37.778 62.617 43.837 1.00 16.44 1140 GLU B C 1
ATOM 4400 O O . GLU B 1 217 ? 38.288 63.258 44.767 1.00 16.74 1140 GLU B O 1
ATOM 4406 N N . LEU B 1 218 ? 37.665 61.290 43.844 1.00 16.23 1141 LEU B N 1
ATOM 4407 C CA . LEU B 1 218 ? 38.138 60.507 44.980 1.00 16.07 1141 LEU B CA 1
ATOM 4408 C C . LEU B 1 218 ? 39.654 60.610 45.135 1.00 16.19 1141 LEU B C 1
ATOM 4409 O O . LEU B 1 218 ? 40.160 60.698 46.251 1.00 16.53 1141 LEU B O 1
ATOM 4414 N N . HIS B 1 219 ? 40.379 60.623 44.019 1.00 15.69 1142 HIS B N 1
ATOM 4415 C CA . HIS B 1 219 ? 41.832 60.766 44.072 1.00 15.85 1142 HIS B CA 1
ATOM 4416 C C . HIS B 1 219 ? 42.178 62.122 44.686 1.00 16.28 1142 HIS B C 1
ATOM 4417 O O . HIS B 1 219 ? 43.071 62.210 45.517 1.00 16.45 1142 HIS B O 1
ATOM 4424 N N . GLU B 1 220 ? 41.439 63.163 44.306 1.00 16.53 1143 GLU B N 1
ATOM 4425 C CA . GLU B 1 220 ? 41.659 64.500 44.881 1.00 17.50 1143 GLU B CA 1
ATOM 4426 C C . GLU B 1 220 ? 41.394 64.481 46.387 1.00 17.49 1143 GLU B C 1
ATOM 4427 O O . GLU B 1 220 ? 42.176 65.025 47.177 1.00 18.63 1143 GLU B O 1
ATOM 4433 N N . ARG B 1 221 ? 40.297 63.843 46.778 1.00 17.61 1144 ARG B N 1
ATOM 4434 C CA . ARG B 1 221 ? 39.949 63.699 48.190 1.00 18.06 1144 ARG B CA 1
ATOM 4435 C C . ARG B 1 221 ? 41.036 62.925 48.939 1.00 17.97 1144 ARG B C 1
ATOM 4436 O O . ARG B 1 221 ? 41.367 63.254 50.083 1.00 18.30 1144 ARG B O 1
ATOM 4444 N N . VAL B 1 222 ? 41.590 61.903 48.289 1.00 17.55 1145 VAL B N 1
ATOM 4445 C CA . VAL B 1 222 ? 42.690 61.136 48.868 1.00 17.53 1145 VAL B CA 1
ATOM 4446 C C . VAL B 1 222 ? 43.925 62.017 49.083 1.00 18.10 1145 VAL B C 1
ATOM 4447 O O . VAL B 1 222 ? 44.477 62.057 50.186 1.00 18.41 1145 VAL B O 1
ATOM 4451 N N . ARG B 1 223 ? 44.332 62.748 48.049 1.00 18.35 1146 ARG B N 1
ATOM 4452 C CA . ARG B 1 223 ? 45.517 63.607 48.142 1.00 18.87 1146 ARG B CA 1
ATOM 4453 C C . ARG B 1 223 ? 45.388 64.677 49.220 1.00 19.60 1146 ARG B C 1
ATOM 4454 O O . ARG B 1 223 ? 46.353 64.955 49.935 1.00 19.81 1146 ARG B O 1
ATOM 4462 N N . ARG B 1 224 ? 44.197 65.257 49.342 1.00 20.39 1147 ARG B N 1
ATOM 4463 C CA . ARG B 1 224 ? 43.996 66.415 50.216 1.00 20.93 1147 ARG B CA 1
ATOM 4464 C C . ARG B 1 224 ? 43.488 66.082 51.612 1.00 21.23 1147 ARG B C 1
ATOM 4465 O O . ARG B 1 224 ? 43.797 66.808 52.566 1.00 22.03 1147 ARG B O 1
ATOM 4473 N N . GLU B 1 225 ? 42.710 65.004 51.737 1.00 21.26 1148 GLU B N 1
ATOM 4474 C CA . GLU B 1 225 ? 41.961 64.739 52.973 1.00 22.16 1148 GLU B CA 1
ATOM 4475 C C . GLU B 1 225 ? 42.228 63.367 53.596 1.00 21.18 1148 GLU B C 1
ATOM 4476 O O . GLU B 1 225 ? 42.589 63.277 54.771 1.00 21.09 1148 GLU B O 1
ATOM 4482 N N . LEU B 1 226 ? 42.059 62.303 52.815 1.00 20.44 1149 LEU B N 1
ATOM 4483 C CA . LEU B 1 226 ? 42.138 60.949 53.381 1.00 19.64 1149 LEU B CA 1
ATOM 4484 C C . LEU B 1 226 ? 43.578 60.496 53.596 1.00 19.24 1149 LEU B C 1
ATOM 4485 O O . LEU B 1 226 ? 43.906 59.932 54.644 1.00 19.11 1149 LEU B O 1
ATOM 4490 N N . TRP B 1 227 ? 44.432 60.731 52.605 1.00 18.96 1150 TRP B N 1
ATOM 4491 C CA . TRP B 1 227 ? 45.873 60.557 52.792 1.00 18.96 1150 TRP B CA 1
ATOM 4492 C C . TRP B 1 227 ? 46.434 61.876 53.315 1.00 19.72 1150 TRP B C 1
ATOM 4493 O O . TRP B 1 227 ? 47.191 61.890 54.289 1.00 19.85 1150 TRP B O 1
ATOM 4504 N N . ALA B 1 228 ? 46.042 62.971 52.657 1.00 19.91 1151 ALA B N 1
ATOM 4505 C CA . ALA B 1 228 ? 46.403 64.337 53.052 1.00 20.86 1151 ALA B CA 1
ATOM 4506 C C . ALA B 1 228 ? 47.905 64.600 52.966 1.00 21.09 1151 ALA B C 1
ATOM 4507 O O . ALA B 1 228 ? 48.491 65.246 53.845 1.00 22.07 1151 ALA B O 1
ATOM 4509 N N . TYR B 1 229 ? 48.523 64.093 51.903 1.00 21.20 1152 TYR B N 1
ATOM 4510 C CA . TYR B 1 229 ? 49.914 64.422 51.615 1.00 21.21 1152 TYR B CA 1
ATOM 4511 C C . TYR B 1 229 ? 50.026 65.718 50.819 1.00 22.04 1152 TYR B C 1
ATOM 4512 O O . TYR B 1 229 ? 51.120 66.273 50.672 1.00 22.60 1152 TYR B O 1
ATOM 4521 N N . CYS B 1 230 ? 48.895 66.180 50.293 1.00 22.54 1153 CYS B N 1
ATOM 4522 C CA . CYS B 1 230 ? 48.834 67.472 49.618 1.00 23.04 1153 CYS B CA 1
ATOM 4523 C C . CYS B 1 230 ? 47.613 68.273 50.085 1.00 23.13 1153 CYS B C 1
ATOM 4524 O O . CYS B 1 230 ? 46.729 68.611 49.292 1.00 23.02 1153 CYS B O 1
ATOM 4529 N N . GLY B 1 231 ? 47.565 68.566 51.382 1.00 23.76 1154 GLY B N 1
ATOM 4530 C CA . GLY B 1 231 ? 46.426 69.261 51.977 1.00 24.52 1154 GLY B CA 1
ATOM 4531 C C . GLY B 1 231 ? 46.193 70.681 51.476 1.00 25.00 1154 GLY B C 1
ATOM 4532 O O . GLY B 1 231 ? 45.091 71.221 51.627 1.00 25.69 1154 GLY B O 1
ATOM 4533 N N . SER B 1 232 ? 47.218 71.275 50.868 1.00 25.29 1155 SER B N 1
ATOM 4534 C CA A SER B 1 232 ? 47.137 72.657 50.388 0.50 25.47 1155 SER B CA 1
ATOM 4535 C CA B SER B 1 232 ? 47.137 72.657 50.392 0.50 25.31 1155 SER B CA 1
ATOM 4536 C C A SER B 1 232 ? 46.887 72.745 48.881 0.50 25.65 1155 SER B C 1
ATOM 4537 C C B SER B 1 232 ? 46.709 72.755 48.927 0.50 25.57 1155 SER B C 1
ATOM 4538 O O A SER B 1 232 ? 46.974 73.820 48.287 0.50 25.58 1155 SER B O 1
ATOM 4539 O O B SER B 1 232 ? 46.489 73.854 48.412 0.50 25.47 1155 SER B O 1
ATOM 4544 N N . GLU B 1 233 ? 46.575 71.606 48.269 1.00 25.79 1156 GLU B N 1
ATOM 4545 C CA . GLU B 1 233 ? 46.266 71.559 46.841 1.00 26.25 1156 GLU B CA 1
ATOM 4546 C C . GLU B 1 233 ? 44.935 72.225 46.515 1.00 27.09 1156 GLU B C 1
ATOM 4547 O O . GLU B 1 233 ? 43.947 72.035 47.221 1.00 26.86 1156 GLU B O 1
ATOM 4553 N N . GLN B 1 234 ? 44.930 73.016 45.445 1.00 28.56 1157 GLN B N 1
ATOM 4554 C CA . GLN B 1 234 ? 43.690 73.505 44.849 1.00 29.89 1157 GLN B CA 1
ATOM 4555 C C . GLN B 1 234 ? 43.864 73.671 43.344 1.00 30.28 1157 GLN B C 1
ATOM 4556 O O . GLN B 1 234 ? 44.382 74.681 42.862 1.00 30.83 1157 GLN B O 1
ATOM 4562 N N . LEU B 1 235 ? 43.439 72.643 42.617 1.00 30.58 1158 LEU B N 1
ATOM 4563 C CA . LEU B 1 235 ? 43.532 72.611 41.166 1.00 30.97 1158 LEU B CA 1
ATOM 4564 C C . LEU B 1 235 ? 42.133 72.545 40.577 1.00 31.30 1158 LEU B C 1
ATOM 4565 O O . LEU B 1 235 ? 41.248 71.903 41.149 1.00 31.70 1158 LEU B O 1
ATOM 4570 N N . ASP B 1 236 ? 41.922 73.207 39.440 1.00 31.69 1159 ASP B N 1
ATOM 4571 C CA . ASP B 1 236 ? 40.658 73.043 38.725 1.00 31.90 1159 ASP B CA 1
ATOM 4572 C C . ASP B 1 236 ? 40.645 71.709 37.980 1.00 31.66 1159 ASP B C 1
ATOM 4573 O O . ASP B 1 236 ? 41.693 71.075 37.805 1.00 31.53 1159 ASP B O 1
ATOM 4578 N N . VAL B 1 237 ? 39.459 71.285 37.555 1.00 31.60 1160 VAL B N 1
ATOM 4579 C CA . VAL B 1 237 ? 39.276 69.972 36.938 1.00 31.49 1160 VAL B CA 1
ATOM 4580 C C . VAL B 1 237 ? 40.107 69.809 35.660 1.00 31.42 1160 VAL B C 1
ATOM 4581 O O . VAL B 1 237 ? 40.599 68.715 35.368 1.00 31.33 1160 VAL B O 1
ATOM 4585 N N . ALA B 1 238 ? 40.277 70.897 34.910 1.00 31.33 1161 ALA B N 1
ATOM 4586 C CA . ALA B 1 238 ? 41.145 70.888 33.731 1.00 31.43 1161 ALA B CA 1
ATOM 4587 C C . ALA B 1 238 ? 42.593 70.543 34.087 1.00 31.36 1161 ALA B C 1
ATOM 4588 O O . ALA B 1 238 ? 43.251 69.792 33.362 1.00 31.55 1161 ALA B O 1
ATOM 4590 N N . ASP B 1 239 ? 43.082 71.078 35.206 1.00 31.47 1162 ASP B N 1
ATOM 4591 C CA . ASP B 1 239 ? 44.431 70.758 35.684 1.00 31.37 1162 ASP B CA 1
ATOM 4592 C C . ASP B 1 239 ? 44.561 69.324 36.205 1.00 30.83 1162 ASP B C 1
ATOM 4593 O O . ASP B 1 239 ? 45.645 68.745 36.152 1.00 30.63 1162 ASP B O 1
ATOM 4598 N N . LEU B 1 240 ? 43.460 68.759 36.698 1.00 30.51 1163 LEU B N 1
ATOM 4599 C CA . LEU B 1 240 ? 43.443 67.352 37.119 1.00 30.20 1163 LEU B CA 1
ATOM 4600 C C . LEU B 1 240 ? 43.620 66.418 35.917 1.00 30.48 1163 LEU B C 1
ATOM 4601 O O . LEU B 1 240 ? 44.364 65.436 35.986 1.00 30.09 1163 LEU B O 1
ATOM 4606 N N . ARG B 1 241 ? 42.949 66.743 34.813 1.00 31.22 1164 ARG B N 1
ATOM 4607 C CA . ARG B 1 241 ? 43.092 65.992 33.565 1.00 31.58 1164 ARG B CA 1
ATOM 4608 C C . ARG B 1 241 ? 44.514 66.040 33.011 1.00 32.03 1164 ARG B C 1
ATOM 4609 O O . ARG B 1 241 ? 44.954 65.105 32.342 1.00 32.35 1164 ARG B O 1
ATOM 4617 N N . ARG B 1 242 ? 45.219 67.135 33.289 1.00 32.29 1165 ARG B N 1
ATOM 4618 C CA . ARG B 1 242 ? 46.587 67.326 32.811 1.00 32.73 1165 ARG B CA 1
ATOM 4619 C C . ARG B 1 242 ? 47.611 66.672 33.743 1.00 32.26 1165 ARG B C 1
ATOM 4620 O O . ARG B 1 242 ? 48.816 66.746 33.491 1.00 32.36 1165 ARG B O 1
ATOM 4628 N N . LEU B 1 243 ? 47.123 66.034 34.810 1.00 31.83 1166 LEU B N 1
ATOM 4629 C CA . LEU B 1 243 ? 47.973 65.376 35.815 1.00 31.52 1166 LEU B CA 1
ATOM 4630 C C . LEU B 1 243 ? 48.927 66.369 36.488 1.00 30.95 1166 LEU B C 1
ATOM 4631 O O . LEU B 1 243 ? 50.107 66.076 36.688 1.00 31.33 1166 LEU B O 1
ATOM 4636 N N . ARG B 1 244 ? 48.405 67.547 36.824 1.00 30.52 1167 ARG B N 1
ATOM 4637 C CA . ARG B 1 244 ? 49.201 68.603 37.451 1.00 29.75 1167 ARG B CA 1
ATOM 4638 C C . ARG B 1 244 ? 49.467 68.330 38.932 1.00 29.25 1167 ARG B C 1
ATOM 4639 O O . ARG B 1 244 ? 50.355 68.938 39.534 1.00 29.72 1167 ARG B O 1
ATOM 4641 N N . TYR B 1 245 ? 48.692 67.418 39.514 1.00 28.19 1168 TYR B N 1
ATOM 4642 C CA . TYR B 1 245 ? 48.872 67.026 40.907 1.00 27.27 1168 TYR B CA 1
ATOM 4643 C C . TYR B 1 245 ? 50.010 66.023 41.029 1.00 26.56 1168 TYR B C 1
ATOM 4644 O O . TYR B 1 245 ? 50.508 65.499 40.023 1.00 26.88 1168 TYR B O 1
ATOM 4653 N N . LYS B 1 246 ? 50.397 65.746 42.269 1.00 25.56 1169 LYS B N 1
ATOM 4654 C CA . LYS B 1 246 ? 51.483 64.818 42.534 1.00 24.32 1169 LYS B CA 1
ATOM 4655 C C . LYS B 1 246 ? 50.932 63.484 43.007 1.00 22.80 1169 LYS B C 1
ATOM 4656 O O . LYS B 1 246 ? 49.908 63.421 43.704 1.00 22.54 1169 LYS B O 1
ATOM 4662 N N . GLY B 1 247 ? 51.613 62.419 42.602 1.00 20.99 1170 GLY B N 1
ATOM 4663 C CA . GLY B 1 247 ? 51.167 61.066 42.914 1.00 19.02 1170 GLY B CA 1
ATOM 4664 C C . GLY B 1 247 ? 50.404 60.477 41.749 1.00 18.18 1170 GLY B C 1
ATOM 4665 O O . GLY B 1 247 ? 49.958 61.189 40.854 1.00 17.71 1170 GLY B O 1
ATOM 4666 N N . ILE B 1 248 ? 50.259 59.156 41.757 1.00 16.57 1171 ILE B N 1
ATOM 4667 C CA . ILE B 1 248 ? 49.636 58.465 40.631 1.00 16.17 1171 ILE B CA 1
ATOM 4668 C C . ILE B 1 248 ? 48.659 57.410 41.152 1.00 15.78 1171 ILE B C 1
ATOM 4669 O O . ILE B 1 248 ? 48.691 57.065 42.334 1.00 15.76 1171 ILE B O 1
ATOM 4674 N N . ARG B 1 249 ? 47.780 56.931 40.274 1.00 15.79 1172 ARG B N 1
ATOM 4675 C CA . ARG B 1 249 ? 46.766 55.936 40.653 1.00 15.47 1172 ARG B CA 1
ATOM 4676 C C . ARG B 1 249 ? 46.662 54.757 39.659 1.00 15.73 1172 ARG B C 1
ATOM 4677 O O . ARG B 1 249 ? 45.558 54.411 39.203 1.00 15.70 1172 ARG B O 1
ATOM 4690 N N . PRO B 1 250 ? 47.802 54.100 39.346 1.00 15.64 1173 PRO B N 1
ATOM 4691 C CA . PRO B 1 250 ? 47.810 53.090 38.285 1.00 15.66 1173 PRO B CA 1
ATOM 4692 C C . PRO B 1 250 ? 47.057 51.809 38.651 1.00 15.67 1173 PRO B C 1
ATOM 4693 O O . PRO B 1 250 ? 47.153 51.340 39.785 1.00 15.26 1173 PRO B O 1
ATOM 4697 N N . ALA B 1 251 ? 46.347 51.243 37.673 1.00 15.71 1174 ALA B N 1
ATOM 4698 C CA . ALA B 1 251 ? 45.592 50.005 37.863 1.00 15.55 1174 ALA B CA 1
ATOM 4699 C C . ALA B 1 251 ? 46.330 48.823 37.258 1.00 15.69 1174 ALA B C 1
ATOM 4700 O O . ALA B 1 251 ? 46.960 48.961 36.214 1.00 15.21 1174 ALA B O 1
ATOM 4702 N N . PRO B 1 252 ? 46.243 47.645 37.905 1.00 15.50 1175 PRO B N 1
ATOM 4703 C CA . PRO B 1 252 ? 46.753 46.438 37.271 1.00 15.68 1175 PRO B CA 1
ATOM 4704 C C . PRO B 1 252 ? 46.213 46.270 35.848 1.00 15.52 1175 PRO B C 1
ATOM 4705 O O . PRO B 1 252 ? 45.021 46.492 35.601 1.00 15.91 1175 PRO B O 1
ATOM 4709 N N . GLY B 1 253 ? 47.093 45.895 34.927 1.00 15.58 1176 GLY B N 1
ATOM 4710 C CA . GLY B 1 253 ? 46.709 45.663 33.536 1.00 15.47 1176 GLY B CA 1
ATOM 4711 C C . GLY B 1 253 ? 47.086 46.809 32.628 1.00 15.95 1176 GLY B C 1
ATOM 4712 O O . GLY B 1 253 ? 47.228 46.629 31.418 1.00 16.65 1176 GLY B O 1
ATOM 4713 N N . TYR B 1 254 ? 47.228 47.999 33.206 1.00 15.95 1177 TYR B N 1
ATOM 4714 C CA . TYR B 1 254 ? 47.711 49.145 32.445 1.00 15.91 1177 TYR B CA 1
ATOM 4715 C C . TYR B 1 254 ? 49.226 49.060 32.252 1.00 15.84 1177 TYR B C 1
ATOM 4716 O O . TYR B 1 254 ? 49.875 48.220 32.871 1.00 15.82 1177 TYR B O 1
ATOM 4725 N N . PRO B 1 255 ? 49.792 49.878 31.345 1.00 15.49 1178 PRO B N 1
ATOM 4726 C CA . PRO B 1 255 ? 51.190 49.662 30.953 1.00 15.54 1178 PRO B CA 1
ATOM 4727 C C . PRO B 1 255 ? 52.245 49.700 32.062 1.00 15.37 1178 PRO B C 1
ATOM 4728 O O . PRO B 1 255 ? 53.316 49.120 31.886 1.00 15.90 1178 PRO B O 1
ATOM 4732 N N . SER B 1 256 ? 51.948 50.367 33.179 1.00 15.42 1179 SER B N 1
ATOM 4733 C CA . SER B 1 256 ? 52.868 50.447 34.330 1.00 15.46 1179 SER B CA 1
ATOM 4734 C C . SER B 1 256 ? 53.039 49.125 35.089 1.00 15.66 1179 SER B C 1
ATOM 4735 O O . SER B 1 256 ? 54.001 48.958 35.831 1.00 15.83 1179 SER B O 1
ATOM 4738 N N . GLN B 1 257 ? 52.085 48.215 34.929 1.00 15.37 1180 GLN B N 1
ATOM 4739 C CA . GLN B 1 257 ? 52.172 46.872 35.517 1.00 15.49 1180 GLN B CA 1
ATOM 4740 C C . GLN B 1 257 ? 51.082 46.045 34.841 1.00 15.76 1180 GLN B C 1
ATOM 4741 O O . GLN B 1 257 ? 49.957 45.949 35.346 1.00 15.28 1180 GLN B O 1
ATOM 4747 N N . PRO B 1 258 ? 51.394 45.485 33.660 1.00 16.13 1181 PRO B N 1
ATOM 4748 C CA . PRO B 1 258 ? 50.387 44.786 32.848 1.00 16.50 1181 PRO B CA 1
ATOM 4749 C C . PRO B 1 258 ? 49.781 43.489 33.412 1.00 16.57 1181 PRO B C 1
ATOM 4750 O O . PRO B 1 258 ? 48.918 42.906 32.757 1.00 17.31 1181 PRO B O 1
ATOM 4754 N N . ASP B 1 259 ? 50.198 43.059 34.602 1.00 16.57 1182 ASP B N 1
ATOM 4755 C CA . ASP B 1 259 ? 49.652 41.829 35.187 1.00 16.72 1182 ASP B CA 1
ATOM 4756 C C . ASP B 1 259 ? 48.277 42.049 35.829 1.00 16.39 1182 ASP B C 1
ATOM 4757 O O . ASP B 1 259 ? 48.177 42.507 36.975 1.00 16.29 1182 ASP B O 1
ATOM 4762 N N . HIS B 1 260 ? 47.225 41.681 35.101 1.00 16.54 1183 HIS B N 1
ATOM 4763 C CA . HIS B 1 260 ? 45.856 41.849 35.600 1.00 17.13 1183 HIS B CA 1
ATOM 4764 C C . HIS B 1 260 ? 45.582 41.091 36.891 1.00 16.96 1183 HIS B C 1
ATOM 4765 O O . HIS B 1 260 ? 44.699 41.489 37.653 1.00 17.25 1183 HIS B O 1
ATOM 4772 N N . THR B 1 261 ? 46.315 40.000 37.134 1.00 17.10 1184 THR B N 1
ATOM 4773 C CA . THR B 1 261 ? 46.046 39.189 38.335 1.00 16.88 1184 THR B CA 1
ATOM 4774 C C . THR B 1 261 ? 46.335 39.918 39.647 1.00 16.54 1184 THR B C 1
ATOM 4775 O O . THR B 1 261 ? 45.907 39.474 40.711 1.00 17.00 1184 THR B O 1
ATOM 4779 N N . GLU B 1 262 ? 47.040 41.045 39.572 1.00 15.94 1185 GLU B N 1
ATOM 4780 C CA . GLU B 1 262 ? 47.294 41.849 40.768 1.00 16.03 1185 GLU B CA 1
ATOM 4781 C C . GLU B 1 262 ? 45.995 42.405 41.364 1.00 15.67 1185 GLU B C 1
ATOM 4782 O O . GLU B 1 262 ? 45.923 42.709 42.564 1.00 16.22 1185 GLU B O 1
ATOM 4788 N N . LYS B 1 263 ? 44.961 42.505 40.523 1.00 15.97 1186 LYS B N 1
ATOM 4789 C CA . LYS B 1 263 ? 43.619 42.834 41.000 1.00 15.64 1186 LYS B CA 1
ATOM 4790 C C . LYS B 1 263 ? 43.095 41.857 42.057 1.00 15.85 1186 LYS B C 1
ATOM 4791 O O . LYS B 1 263 ? 42.400 42.255 42.986 1.00 15.87 1186 LYS B O 1
ATOM 4797 N N . LEU B 1 264 ? 43.442 40.578 41.921 1.00 16.02 1187 LEU B N 1
ATOM 4798 C CA . LEU B 1 264 ? 43.037 39.593 42.919 1.00 16.40 1187 LEU B CA 1
ATOM 4799 C C . LEU B 1 264 ? 43.499 39.975 44.322 1.00 15.85 1187 LEU B C 1
ATOM 4800 O O . LEU B 1 264 ? 42.754 39.843 45.291 1.00 16.41 1187 LEU B O 1
ATOM 4805 N N . THR B 1 265 ? 44.722 40.483 44.425 1.00 15.91 1188 THR B N 1
ATOM 4806 C CA . THR B 1 265 ? 45.263 40.914 45.706 1.00 15.94 1188 THR B CA 1
ATOM 4807 C C . THR B 1 265 ? 44.539 42.142 46.258 1.00 15.87 1188 THR B C 1
ATOM 4808 O O . THR B 1 265 ? 44.226 42.209 47.444 1.00 16.11 1188 THR B O 1
ATOM 4812 N N . MET B 1 266 ? 44.258 43.105 45.383 1.00 15.67 1189 MET B N 1
ATOM 4813 C CA . MET B 1 266 ? 43.458 44.267 45.757 1.00 15.94 1189 MET B CA 1
ATOM 4814 C C . MET B 1 266 ? 42.116 43.834 46.328 1.00 16.02 1189 MET B C 1
ATOM 4815 O O . MET B 1 266 ? 41.702 44.303 47.388 1.00 16.29 1189 MET B O 1
ATOM 4820 N N . TRP B 1 267 ? 41.453 42.928 45.616 1.00 16.43 1190 TRP B N 1
ATOM 4821 C CA . TRP B 1 267 ? 40.112 42.494 46.009 1.00 16.88 1190 TRP B CA 1
ATOM 4822 C C A TRP B 1 267 ? 40.105 41.712 47.321 0.50 17.21 1190 TRP B C 1
ATOM 4823 C C B TRP B 1 267 ? 40.140 41.726 47.333 0.50 17.37 1190 TRP B C 1
ATOM 4824 O O A TRP B 1 267 ? 39.159 41.806 48.102 0.50 17.18 1190 TRP B O 1
ATOM 4825 O O B TRP B 1 267 ? 39.282 41.931 48.189 0.50 17.30 1190 TRP B O 1
ATOM 4836 N N A ARG B 1 268 ? 41.167 40.953 47.558 0.50 17.72 1191 ARG B N 1
ATOM 4837 N N B ARG B 1 268 ? 41.138 40.864 47.506 0.50 18.06 1191 ARG B N 1
ATOM 4838 C CA A ARG B 1 268 ? 41.291 40.158 48.775 0.50 18.07 1191 ARG B CA 1
ATOM 4839 C CA B ARG B 1 268 ? 41.322 40.153 48.772 0.50 18.66 1191 ARG B CA 1
ATOM 4840 C C A ARG B 1 268 ? 41.622 41.050 49.970 0.50 18.29 1191 ARG B C 1
ATOM 4841 C C B ARG B 1 268 ? 41.568 41.119 49.924 0.50 18.68 1191 ARG B C 1
ATOM 4842 O O A ARG B 1 268 ? 40.946 41.002 51.000 0.50 18.49 1191 ARG B O 1
ATOM 4843 O O B ARG B 1 268 ? 40.790 41.182 50.878 0.50 18.83 1191 ARG B O 1
ATOM 4858 N N A LEU B 1 269 ? 42.660 41.873 49.817 0.50 18.28 1192 LEU B N 1
ATOM 4859 N N B LEU B 1 269 ? 42.668 41.867 49.820 0.50 18.49 1192 LEU B N 1
ATOM 4860 C CA . LEU B 1 269 ? 43.128 42.754 50.888 1.00 18.48 1192 LEU B CA 1
ATOM 4861 C C . LEU B 1 269 ? 42.051 43.715 51.402 1.00 18.38 1192 LEU B C 1
ATOM 4862 O O . LEU B 1 269 ? 41.879 43.864 52.612 1.00 18.80 1192 LEU B O 1
ATOM 4867 N N . ALA B 1 270 ? 41.342 44.364 50.479 1.00 18.26 1193 ALA B N 1
ATOM 4868 C CA . ALA B 1 270 ? 40.382 45.390 50.853 1.00 18.56 1193 ALA B CA 1
ATOM 4869 C C . ALA B 1 270 ? 38.944 44.880 50.902 1.00 18.72 1193 ALA B C 1
ATOM 4870 O O . ALA B 1 270 ? 38.006 45.678 51.028 1.00 18.67 1193 ALA B O 1
ATOM 4872 N N . ASP B 1 271 ? 38.779 43.559 50.796 1.00 18.84 1194 ASP B N 1
ATOM 4873 C CA . ASP B 1 271 ? 37.462 42.916 50.861 1.00 19.71 1194 ASP B CA 1
ATOM 4874 C C . ASP B 1 271 ? 36.490 43.652 49.934 1.00 19.16 1194 ASP B C 1
ATOM 4875 O O . ASP B 1 271 ? 35.368 43.983 50.318 1.00 19.50 1194 ASP B O 1
ATOM 4880 N N . ILE B 1 272 ? 36.926 43.898 48.701 1.00 18.31 1195 ILE B N 1
ATOM 4881 C CA . ILE B 1 272 ? 36.214 44.827 47.822 1.00 18.26 1195 ILE B CA 1
ATOM 4882 C C . ILE B 1 272 ? 34.804 44.376 47.453 1.00 18.66 1195 ILE B C 1
ATOM 4883 O O . ILE B 1 272 ? 33.864 45.165 47.547 1.00 18.61 1195 ILE B O 1
ATOM 4888 N N . GLU B 1 273 ? 34.650 43.114 47.053 1.00 19.47 1196 GLU B N 1
ATOM 4889 C CA . GLU B 1 273 ? 33.339 42.638 46.619 1.00 20.16 1196 GLU B CA 1
ATOM 4890 C C . GLU B 1 273 ? 32.319 42.693 47.749 1.00 20.31 1196 GLU B C 1
ATOM 4891 O O . GLU B 1 273 ? 31.204 43.175 47.557 1.00 19.86 1196 GLU B O 1
ATOM 4897 N N . GLN B 1 274 ? 32.690 42.215 48.931 1.00 20.48 1197 GLN B N 1
ATOM 4898 C CA . GLN B 1 274 ? 31.734 42.236 50.036 1.00 21.44 1197 GLN B CA 1
ATOM 4899 C C . GLN B 1 274 ? 31.419 43.639 50.557 1.00 21.19 1197 GLN B C 1
ATOM 4900 O O . GLN B 1 274 ? 30.327 43.876 51.089 1.00 21.34 1197 GLN B O 1
ATOM 4906 N N A SER B 1 275 ? 32.368 44.556 50.385 0.50 20.87 1198 SER B N 1
ATOM 4907 N N B SER B 1 275 ? 32.349 44.572 50.386 0.50 20.93 1198 SER B N 1
ATOM 4908 C CA A SER B 1 275 ? 32.218 45.927 50.854 0.50 20.58 1198 SER B CA 1
ATOM 4909 C CA B SER B 1 275 ? 32.149 45.927 50.889 0.50 20.71 1198 SER B CA 1
ATOM 4910 C C A SER B 1 275 ? 31.421 46.798 49.887 0.50 20.38 1198 SER B C 1
ATOM 4911 C C B SER B 1 275 ? 31.431 46.840 49.894 0.50 20.46 1198 SER B C 1
ATOM 4912 O O A SER B 1 275 ? 30.701 47.701 50.316 0.50 20.59 1198 SER B O 1
ATOM 4913 O O B SER B 1 275 ? 30.787 47.809 50.300 0.50 20.65 1198 SER B O 1
ATOM 4918 N N A THR B 1 276 ? 31.554 46.528 48.588 0.50 20.01 1199 THR B N 1
ATOM 4919 N N B THR B 1 276 ? 31.543 46.533 48.600 0.50 20.05 1199 THR B N 1
ATOM 4920 C CA . THR B 1 276 ? 31.050 47.439 47.554 1.00 19.77 1199 THR B CA 1
ATOM 4921 C C . THR B 1 276 ? 30.159 46.779 46.504 1.00 19.50 1199 THR B C 1
ATOM 4922 O O . THR B 1 276 ? 29.482 47.480 45.745 1.00 19.45 1199 THR B O 1
ATOM 4926 N N . GLY B 1 277 ? 30.196 45.453 46.411 1.00 19.37 1200 GLY B N 1
ATOM 4927 C CA . GLY B 1 277 ? 29.481 44.746 45.346 1.00 18.85 1200 GLY B CA 1
ATOM 4928 C C A GLY B 1 277 ? 30.233 44.662 44.031 0.50 18.70 1200 GLY B C 1
ATOM 4929 C C B GLY B 1 277 ? 30.171 44.770 43.993 0.50 18.57 1200 GLY B C 1
ATOM 4930 O O A GLY B 1 277 ? 29.855 43.895 43.144 0.50 18.54 1200 GLY B O 1
ATOM 4931 O O B GLY B 1 277 ? 29.629 44.269 43.007 0.50 18.36 1200 GLY B O 1
ATOM 4932 N N A ILE B 1 278 ? 31.299 45.449 43.895 0.50 18.49 1201 ILE B N 1
ATOM 4933 N N B ILE B 1 278 ? 31.367 45.354 43.933 0.50 18.28 1201 ILE B N 1
ATOM 4934 C CA A ILE B 1 278 ? 32.105 45.423 42.682 0.50 18.36 1201 ILE B CA 1
ATOM 4935 C CA B ILE B 1 278 ? 32.136 45.355 42.693 0.50 18.12 1201 ILE B CA 1
ATOM 4936 C C A ILE B 1 278 ? 32.889 44.116 42.645 0.50 18.55 1201 ILE B C 1
ATOM 4937 C C B ILE B 1 278 ? 32.858 44.014 42.559 0.50 18.21 1201 ILE B C 1
ATOM 4938 O O A ILE B 1 278 ? 33.682 43.831 43.544 0.50 18.24 1201 ILE B O 1
ATOM 4939 O O B ILE B 1 278 ? 33.607 43.610 43.448 0.50 18.04 1201 ILE B O 1
ATOM 4948 N N A ARG B 1 279 ? 32.655 43.322 41.609 0.50 19.09 1202 ARG B N 1
ATOM 4949 N N B ARG B 1 279 ? 32.618 43.338 41.442 0.50 18.69 1202 ARG B N 1
ATOM 4950 C CA A ARG B 1 279 ? 33.285 42.008 41.500 0.50 19.79 1202 ARG B CA 1
ATOM 4951 C CA B ARG B 1 279 ? 33.059 41.959 41.250 0.50 19.22 1202 ARG B CA 1
ATOM 4952 C C A ARG B 1 279 ? 34.348 41.971 40.415 0.50 19.82 1202 ARG B C 1
ATOM 4953 C C B ARG B 1 279 ? 34.135 41.842 40.175 0.50 19.39 1202 ARG B C 1
ATOM 4954 O O A ARG B 1 279 ? 34.459 42.887 39.598 0.50 19.62 1202 ARG B O 1
ATOM 4955 O O B ARG B 1 279 ? 34.084 42.538 39.164 0.50 19.21 1202 ARG B O 1
ATOM 4970 N N A LEU B 1 280 ? 35.130 40.898 40.423 0.50 20.13 1203 LEU B N 1
ATOM 4971 N N B LEU B 1 280 ? 35.108 40.959 40.395 0.50 19.92 1203 LEU B N 1
ATOM 4972 C CA . LEU B 1 280 ? 36.040 40.592 39.329 1.00 20.58 1203 LEU B CA 1
ATOM 4973 C C . LEU B 1 280 ? 35.482 39.410 38.547 1.00 21.35 1203 LEU B C 1
ATOM 4974 O O . LEU B 1 280 ? 35.101 38.398 39.137 1.00 22.43 1203 LEU B O 1
ATOM 4979 N N . THR B 1 281 ? 35.410 39.556 37.227 1.00 22.16 1204 THR B N 1
ATOM 4980 C CA . THR B 1 281 ? 34.902 38.488 36.365 1.00 23.65 1204 THR B CA 1
ATOM 4981 C C . THR B 1 281 ? 35.999 37.450 36.136 1.00 24.30 1204 THR B C 1
ATOM 4982 O O . THR B 1 281 ? 37.125 37.626 36.598 1.00 24.10 1204 THR B O 1
ATOM 4986 N N . GLU B 1 282 ? 35.670 36.377 35.416 1.00 25.58 1205 GLU B N 1
ATOM 4987 C CA . GLU B 1 282 ? 36.646 35.339 35.081 1.00 26.97 1205 GLU B CA 1
ATOM 4988 C C . GLU B 1 282 ? 37.864 35.912 34.352 1.00 26.37 1205 GLU B C 1
ATOM 4989 O O . GLU B 1 282 ? 38.983 35.416 34.523 1.00 26.82 1205 GLU B O 1
ATOM 4995 N N . SER B 1 283 ? 37.637 36.959 33.558 1.00 25.99 1206 SER B N 1
ATOM 4996 C CA . SER B 1 283 ? 38.682 37.630 32.772 1.00 25.73 1206 SER B CA 1
ATOM 4997 C C . SER B 1 283 ? 39.386 38.743 33.550 1.00 24.88 1206 SER B C 1
ATOM 4998 O O . SER B 1 283 ? 40.272 39.425 33.012 1.00 25.13 1206 SER B O 1
ATOM 5001 N N . LEU B 1 284 ? 38.962 38.910 34.805 1.00 23.90 1207 LEU B N 1
ATOM 5002 C CA A LEU B 1 284 ? 39.483 39.919 35.737 0.50 23.61 1207 LEU B CA 1
ATOM 5003 C CA B LEU B 1 284 ? 39.507 39.926 35.721 0.50 23.47 1207 LEU B CA 1
ATOM 5004 C C . LEU B 1 284 ? 39.059 41.342 35.374 1.00 23.20 1207 LEU B C 1
ATOM 5005 O O . LEU B 1 284 ? 39.661 42.329 35.825 1.00 23.36 1207 LEU B O 1
ATOM 5014 N N . ALA B 1 285 ? 38.000 41.436 34.576 1.00 22.85 1208 ALA B N 1
ATOM 5015 C CA . ALA B 1 285 ? 37.352 42.710 34.321 1.00 22.28 1208 ALA B CA 1
ATOM 5016 C C . ALA B 1 285 ? 36.515 43.040 35.551 1.00 22.01 1208 ALA B C 1
ATOM 5017 O O . ALA B 1 285 ? 36.150 42.150 36.314 1.00 21.46 1208 ALA B O 1
ATOM 5019 N N . MET B 1 286 ? 36.223 44.316 35.756 1.00 21.85 1209 MET B N 1
ATOM 5020 C CA . MET B 1 286 ? 35.328 44.705 36.843 1.00 22.06 1209 MET B CA 1
ATOM 5021 C C . MET B 1 286 ? 33.874 44.608 36.402 1.00 21.59 1209 MET B C 1
ATOM 5022 O O . MET B 1 286 ? 33.542 44.861 35.234 1.00 21.97 1209 MET B O 1
ATOM 5027 N N . ALA B 1 287 ? 33.019 44.230 37.350 1.00 21.59 1210 ALA B N 1
ATOM 5028 C CA . ALA B 1 287 ? 31.571 44.224 37.174 1.00 21.10 1210 ALA B CA 1
ATOM 5029 C C . ALA B 1 287 ? 30.951 44.954 38.366 1.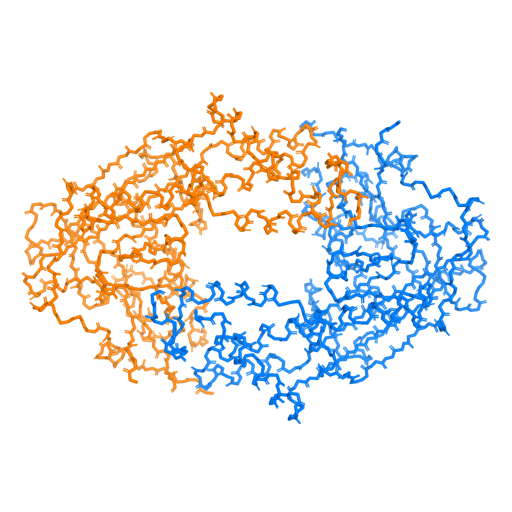00 20.99 1210 ALA B C 1
ATOM 5030 O O . ALA B 1 287 ? 31.225 44.608 39.514 1.00 21.07 1210 ALA B O 1
ATOM 5032 N N . PRO B 1 288 ? 30.119 45.979 38.104 1.00 20.56 1211 PRO B N 1
ATOM 5033 C CA . PRO B 1 288 ? 29.656 46.415 36.785 1.00 20.63 1211 PRO B CA 1
ATOM 5034 C C . PRO B 1 288 ? 30.752 47.095 35.973 1.00 20.27 1211 PRO B C 1
ATOM 5035 O O . PRO B 1 288 ? 31.786 47.475 36.524 1.00 20.38 1211 PRO B O 1
ATOM 5039 N N . ALA B 1 289 ? 30.507 47.252 34.673 1.00 20.22 1212 ALA B N 1
ATOM 5040 C CA . ALA B 1 289 ? 31.530 47.703 33.731 1.00 19.81 1212 ALA B CA 1
ATOM 5041 C C . ALA B 1 289 ? 31.934 49.158 33.932 1.00 19.23 1212 ALA B C 1
ATOM 5042 O O . ALA B 1 289 ? 33.074 49.529 33.636 1.00 19.54 1212 ALA B O 1
ATOM 5044 N N . SER B 1 290 ? 30.999 49.974 34.426 1.00 18.34 1213 SER B N 1
ATOM 5045 C CA . SER B 1 290 ? 31.269 51.376 34.746 1.00 17.88 1213 SER B CA 1
ATOM 5046 C C . SER B 1 290 ? 31.996 51.438 36.083 1.00 17.05 1213 SER B C 1
ATOM 5047 O O . SER B 1 290 ? 31.397 51.696 37.132 1.00 17.29 1213 SER B O 1
ATOM 5050 N N . ALA B 1 291 ? 33.301 51.191 36.030 1.00 16.89 1214 ALA B N 1
ATOM 5051 C CA . ALA B 1 291 ? 34.095 50.997 37.237 1.00 16.41 1214 ALA B CA 1
ATOM 5052 C C . ALA B 1 291 ? 35.542 51.312 36.971 1.00 16.36 1214 ALA B C 1
ATOM 5053 O O . ALA B 1 291 ? 36.015 51.197 35.843 1.00 16.35 1214 ALA B O 1
ATOM 5055 N N . VAL B 1 292 ? 36.244 51.684 38.038 1.00 15.80 1215 VAL B N 1
ATOM 5056 C CA . VAL B 1 292 ? 37.647 52.058 37.961 1.00 15.41 1215 VAL B CA 1
ATOM 5057 C C . VAL B 1 292 ? 38.282 51.620 39.268 1.00 15.29 1215 VAL B C 1
ATOM 5058 O O . VAL B 1 292 ? 37.654 51.698 40.322 1.00 14.35 1215 VAL B O 1
ATOM 5062 N N . SER B 1 293 ? 39.523 51.150 39.190 1.00 15.39 1216 SER B N 1
ATOM 5063 C CA . SER B 1 293 ? 40.284 50.784 40.379 1.00 15.16 1216 SER B CA 1
ATOM 5064 C C . SER B 1 293 ? 41.731 51.215 40.206 1.00 15.35 1216 SER B C 1
ATOM 5065 O O . SER B 1 293 ? 42.135 51.639 39.120 1.00 15.40 1216 SER B O 1
ATOM 5068 N N . GLY B 1 294 ? 42.508 51.120 41.277 1.00 14.67 1217 GLY B N 1
ATOM 5069 C CA . GLY B 1 294 ? 43.932 51.426 41.172 1.00 14.85 1217 GLY B CA 1
ATOM 5070 C C . GLY B 1 294 ? 44.658 51.416 42.495 1.00 14.85 1217 GLY B C 1
ATOM 5071 O O . GLY B 1 294 ? 44.047 51.330 43.562 1.00 14.73 1217 GLY B O 1
ATOM 5072 N N . LEU B 1 295 ? 45.977 51.510 42.398 1.00 14.79 1218 LEU B N 1
ATOM 5073 C CA . LEU B 1 295 ? 46.843 51.655 43.556 1.00 14.93 1218 LEU B CA 1
ATOM 5074 C C . LEU B 1 295 ? 47.246 53.115 43.645 1.00 15.21 1218 LEU B C 1
ATOM 5075 O O . LEU B 1 295 ? 47.577 53.718 42.626 1.00 16.41 1218 LEU B O 1
ATOM 5080 N N . TYR B 1 296 ? 47.250 53.669 44.853 1.00 14.78 1219 TYR B N 1
ATOM 5081 C CA . TYR B 1 296 ? 47.674 55.049 45.062 1.00 14.95 1219 TYR B CA 1
ATOM 5082 C C . TYR B 1 296 ? 49.126 55.134 45.529 1.00 15.37 1219 TYR B C 1
ATOM 5083 O O . TYR B 1 296 ? 49.486 54.564 46.564 1.00 15.74 1219 TYR B O 1
ATOM 5092 N N . PHE B 1 297 ? 49.933 55.880 44.782 1.00 15.45 1220 PHE B N 1
ATOM 5093 C CA . PHE B 1 297 ? 51.311 56.169 45.152 1.00 15.36 1220 PHE B CA 1
ATOM 5094 C C . PHE B 1 297 ? 51.367 57.651 45.454 1.00 15.84 1220 PHE B C 1
ATOM 5095 O O . PHE B 1 297 ? 50.906 58.453 44.638 1.00 16.07 1220 PHE B O 1
ATOM 5103 N N . SER B 1 298 ? 51.937 58.015 46.606 1.00 16.50 1221 SER B N 1
ATOM 5104 C CA . SER B 1 298 ? 51.989 59.422 47.029 1.00 17.20 1221 SER B CA 1
ATOM 5105 C C . SER B 1 298 ? 53.269 60.157 46.659 1.00 17.81 1221 SER B C 1
ATOM 5106 O O . SER B 1 298 ? 53.313 61.388 46.759 1.00 18.24 1221 SER B O 1
ATOM 5109 N N . ASN B 1 299 ? 54.315 59.434 46.266 1.00 18.38 1222 ASN B N 1
ATOM 5110 C CA . ASN B 1 299 ? 55.610 60.081 46.047 1.00 19.70 1222 ASN B CA 1
ATOM 5111 C C A ASN B 1 299 ? 55.571 61.186 44.997 0.50 19.79 1222 ASN B C 1
ATOM 5112 C C B ASN B 1 299 ? 55.491 61.094 44.913 0.50 19.83 1222 ASN B C 1
ATOM 5113 O O A ASN B 1 299 ? 54.962 61.031 43.939 0.50 19.92 1222 ASN B O 1
ATOM 5114 O O B ASN B 1 299 ? 54.951 60.782 43.854 0.50 19.98 1222 ASN B O 1
ATOM 5119 N N A LEU B 1 300 ? 56.219 62.303 45.315 0.50 20.18 1223 LEU B N 1
ATOM 5120 N N B LEU B 1 300 ? 55.974 62.310 45.139 0.50 20.35 1223 LEU B N 1
ATOM 5121 C CA A LEU B 1 300 ? 56.248 63.465 44.438 0.50 20.51 1223 LEU B CA 1
ATOM 5122 C CA B LEU B 1 300 ? 55.834 63.359 44.138 0.50 20.62 1223 LEU B CA 1
ATOM 5123 C C A LEU B 1 300 ? 56.816 63.130 43.066 0.50 20.61 1223 LEU B C 1
ATOM 5124 C C B LEU B 1 300 ? 56.631 63.053 42.868 0.50 20.72 1223 LEU B C 1
ATOM 5125 O O A LEU B 1 300 ? 56.470 63.768 42.067 0.50 21.06 1223 LEU B O 1
ATOM 5126 O O B LEU B 1 300 ? 56.330 63.593 41.797 0.50 20.99 1223 LEU B O 1
ATOM 5129 N N A LYS B 1 301 ? 57.681 62.120 43.027 0.50 20.61 1224 LYS B N 1
ATOM 5130 N N B LYS B 1 301 ? 57.633 62.183 42.984 0.50 20.66 1224 LYS B N 1
ATOM 5131 C CA . LYS B 1 301 ? 58.411 61.760 41.813 1.00 20.60 1224 LYS B CA 1
ATOM 5132 C C . LYS B 1 301 ? 57.828 60.517 41.122 1.00 20.20 1224 LYS B C 1
ATOM 5133 O O . LYS B 1 301 ? 58.364 60.054 40.115 1.00 20.32 1224 LYS B O 1
ATOM 5139 N N . SER B 1 302 ? 56.718 59.995 41.640 1.00 19.39 1225 SER B N 1
ATOM 5140 C CA . SER B 1 302 ? 56.045 58.891 40.970 1.00 19.11 1225 SER B CA 1
ATOM 5141 C C . SER B 1 302 ? 55.471 59.392 39.652 1.00 18.92 1225 SER B C 1
ATOM 5142 O O . SER B 1 302 ? 55.059 60.553 39.531 1.00 18.70 1225 SER B O 1
ATOM 5145 N N . LYS B 1 303 ? 55.481 58.518 38.658 1.00 18.67 1226 LYS B N 1
ATOM 5146 C CA . LYS B 1 303 ? 54.965 58.859 37.343 1.00 18.80 1226 LYS B CA 1
ATOM 5147 C C . LYS B 1 303 ? 54.516 57.593 36.641 1.00 17.99 1226 LYS B C 1
ATOM 5148 O O . LYS B 1 303 ? 55.024 56.509 36.919 1.00 18.06 1226 LYS B O 1
ATOM 5152 N N . TYR B 1 304 ? 53.558 57.743 35.734 1.00 17.29 1227 TYR B N 1
ATOM 5153 C CA . TYR B 1 304 ? 53.174 56.640 34.873 1.00 16.65 1227 TYR B CA 1
ATOM 5154 C C . TYR B 1 304 ? 54.273 56.380 33.846 1.00 16.71 1227 TYR B C 1
ATOM 5155 O O . TYR B 1 304 ? 55.017 57.285 33.458 1.00 17.06 1227 TYR B O 1
ATOM 5164 N N . PHE B 1 305 ? 54.363 55.124 33.418 1.00 16.33 1228 PHE B N 1
ATOM 5165 C CA . PHE B 1 305 ? 55.342 54.684 32.431 1.00 16.10 1228 PHE B CA 1
ATOM 5166 C C . PHE B 1 305 ? 54.868 53.341 31.895 1.00 16.47 1228 PHE B C 1
ATOM 5167 O O . PHE B 1 305 ? 54.045 52.684 32.525 1.00 16.28 1228 PHE B O 1
ATOM 5175 N N . ALA B 1 306 ? 55.393 52.935 30.744 1.00 16.66 1229 ALA B N 1
ATOM 5176 C CA . ALA B 1 306 ? 55.133 51.606 30.203 1.00 16.84 1229 ALA B CA 1
ATOM 5177 C C . ALA B 1 306 ? 56.316 50.700 30.496 1.00 17.16 1229 ALA B C 1
ATOM 5178 O O . ALA B 1 306 ? 57.447 51.002 30.125 1.00 17.34 1229 ALA B O 1
ATOM 5180 N N . VAL B 1 307 ? 56.051 49.576 31.152 1.00 17.45 1230 VAL B N 1
ATOM 5181 C CA . VAL B 1 307 ? 57.086 48.558 31.341 1.00 17.88 1230 VAL B CA 1
ATOM 5182 C C . VAL B 1 307 ? 57.728 48.176 30.007 1.00 18.08 1230 VAL B C 1
ATOM 5183 O O . VAL B 1 307 ? 58.953 48.072 29.906 1.00 18.81 1230 VAL B O 1
ATOM 5187 N N . GLY B 1 308 ? 56.897 47.971 28.989 1.00 18.71 1231 GLY B N 1
ATOM 5188 C CA . GLY B 1 308 ? 57.372 47.514 27.689 1.00 19.31 1231 GLY B CA 1
ATOM 5189 C C . GLY B 1 308 ? 57.734 46.044 27.721 1.00 20.21 1231 GLY B C 1
ATOM 5190 O O . GLY B 1 308 ? 57.431 45.338 28.683 1.00 20.67 1231 GLY B O 1
ATOM 5191 N N . LYS B 1 309 ? 58.404 45.584 26.671 1.00 20.68 1232 LYS B N 1
ATOM 5192 C CA . LYS B 1 309 ? 58.697 44.161 26.549 1.00 21.10 1232 LYS B CA 1
ATOM 5193 C C . LYS B 1 309 ? 59.795 43.712 27.505 1.00 21.21 1232 LYS B C 1
ATOM 5194 O O . LYS B 1 309 ? 60.754 44.447 27.759 1.00 20.87 1232 LYS B O 1
ATOM 5200 N N . ILE B 1 310 ? 59.628 42.503 28.039 1.00 21.54 1233 ILE B N 1
ATOM 5201 C CA . ILE B 1 310 ? 60.546 41.963 29.045 1.00 21.89 1233 ILE B CA 1
ATOM 5202 C C . ILE B 1 310 ? 61.149 40.627 28.619 1.00 22.30 1233 ILE B C 1
ATOM 5203 O O . ILE B 1 310 ? 60.608 39.944 27.748 1.00 22.13 1233 ILE B O 1
ATOM 5208 N N . SER B 1 311 ? 62.274 40.273 29.234 1.00 23.13 1234 SER B N 1
ATOM 5209 C CA . SER B 1 311 ? 63.003 39.053 28.884 1.00 23.98 1234 SER B CA 1
ATOM 5210 C C . SER B 1 311 ? 62.588 37.864 29.746 1.00 24.02 1234 SER B C 1
ATOM 5211 O O . SER B 1 311 ? 61.937 38.035 30.784 1.00 23.72 1234 SER B O 1
ATOM 5214 N N . LYS B 1 312 ? 62.976 36.666 29.307 1.00 24.02 1235 LYS B N 1
ATOM 5215 C CA . LYS B 1 312 ? 62.696 35.419 30.034 1.00 24.44 1235 LYS B CA 1
ATOM 5216 C C . LYS B 1 312 ? 63.217 35.431 31.467 1.00 23.88 1235 LYS B C 1
ATOM 5217 O O . LYS B 1 312 ? 62.573 34.877 32.362 1.00 23.52 1235 LYS B O 1
ATOM 5223 N N . ASP B 1 313 ? 64.377 36.051 31.691 1.00 23.87 1236 ASP B N 1
ATOM 5224 C CA . ASP B 1 313 ? 64.936 36.115 33.042 1.00 23.67 1236 ASP B CA 1
ATOM 5225 C C . ASP B 1 313 ? 63.986 36.788 34.035 1.00 23.29 1236 ASP B C 1
ATOM 5226 O O . ASP B 1 313 ? 63.819 36.322 35.167 1.00 23.13 1236 ASP B O 1
ATOM 5231 N N . GLN B 1 314 ? 63.342 37.872 33.596 1.00 22.73 1237 GLN B N 1
ATOM 5232 C CA . GLN B 1 314 ? 62.402 38.575 34.459 1.00 22.17 1237 GLN B CA 1
ATOM 5233 C C . GLN B 1 314 ? 61.104 37.785 34.646 1.00 22.27 1237 GLN B C 1
ATOM 5234 O O . GLN B 1 314 ? 60.558 37.752 35.747 1.00 22.11 1237 GLN B O 1
ATOM 5240 N N . VAL B 1 315 ? 60.621 37.157 33.575 1.00 22.39 1238 VAL B N 1
ATOM 5241 C CA . VAL B 1 315 ? 59.451 36.268 33.641 1.00 22.64 1238 VAL B CA 1
ATOM 5242 C C . VAL B 1 315 ? 59.659 35.148 34.666 1.00 22.92 1238 VAL B C 1
ATOM 5243 O O . VAL B 1 315 ? 58.783 34.878 35.497 1.00 22.37 1238 VAL B O 1
ATOM 5247 N N . GLU B 1 316 ? 60.824 34.507 34.611 1.00 23.35 1239 GLU B N 1
ATOM 5248 C CA . GLU B 1 316 ? 61.142 33.425 35.551 1.00 24.27 1239 GLU B CA 1
ATOM 5249 C C . GLU B 1 316 ? 61.287 33.916 36.992 1.00 23.43 1239 GLU B C 1
ATOM 5250 O O . GLU B 1 316 ? 60.832 33.252 37.928 1.00 23.69 1239 GLU B O 1
ATOM 5256 N N . ASP B 1 317 ? 61.904 35.081 37.173 1.00 22.74 1240 ASP B N 1
ATOM 5257 C CA . ASP B 1 317 ? 62.058 35.653 38.505 1.00 22.49 1240 ASP B CA 1
ATOM 5258 C C . ASP B 1 317 ? 60.704 36.061 39.092 1.00 21.77 1240 ASP B C 1
ATOM 5259 O O . ASP B 1 317 ? 60.434 35.831 40.270 1.00 21.70 1240 ASP B O 1
ATOM 5264 N N . TYR B 1 318 ? 59.870 36.674 38.255 1.00 21.18 1241 TYR B N 1
ATOM 5265 C CA . TYR B 1 318 ? 58.537 37.130 38.652 1.00 20.87 1241 TYR B CA 1
ATOM 5266 C C . TYR B 1 318 ? 57.673 35.946 39.089 1.00 21.13 1241 TYR B C 1
ATOM 5267 O O . TYR B 1 318 ? 57.004 36.002 40.119 1.00 20.87 1241 TYR B O 1
ATOM 5276 N N . ALA B 1 319 ? 57.715 34.870 38.303 1.00 21.40 1242 ALA B N 1
ATOM 5277 C CA . ALA B 1 319 ? 57.015 33.627 38.627 1.00 22.05 1242 ALA B CA 1
ATOM 5278 C C . ALA B 1 319 ? 57.455 33.059 39.979 1.00 22.25 1242 ALA B C 1
ATOM 5279 O O . ALA B 1 319 ? 56.622 32.641 40.788 1.00 22.33 1242 ALA B O 1
ATOM 5281 N N . LEU B 1 320 ? 58.764 33.053 40.220 1.00 22.97 1243 LEU B N 1
ATOM 5282 C CA . LEU B 1 320 ? 59.319 32.616 41.503 1.00 23.76 1243 LEU B CA 1
ATOM 5283 C C . LEU B 1 320 ? 58.807 33.459 42.682 1.00 23.47 1243 LEU B C 1
ATOM 5284 O O . LEU B 1 320 ? 58.405 32.916 43.718 1.00 23.57 1243 LEU B O 1
ATOM 5289 N N . ARG B 1 321 ? 58.830 34.782 42.515 1.00 23.16 1244 ARG B N 1
ATOM 5290 C CA . ARG B 1 321 ? 58.382 35.706 43.555 1.00 23.09 1244 ARG B CA 1
ATOM 5291 C C . ARG B 1 321 ? 56.903 35.553 43.874 1.00 23.01 1244 ARG B C 1
ATOM 5292 O O . ARG B 1 321 ? 56.517 35.569 45.045 1.00 23.04 1244 ARG B O 1
ATOM 5300 N N . LYS B 1 322 ? 56.087 35.401 42.830 1.00 23.20 1245 LYS B N 1
ATOM 5301 C CA . LYS B 1 322 ? 54.639 35.258 42.981 1.00 23.89 1245 LYS B CA 1
ATOM 5302 C C . LYS B 1 322 ? 54.209 33.837 43.336 1.00 24.15 1245 LYS B C 1
ATOM 5303 O O . LYS B 1 322 ? 53.036 33.604 43.617 1.00 24.17 1245 LYS B O 1
ATOM 5309 N N . ASN B 1 323 ? 55.157 32.897 43.305 1.00 24.48 1246 ASN B N 1
ATOM 5310 C CA . ASN B 1 323 ? 54.881 31.478 43.585 1.00 25.42 1246 ASN B CA 1
ATOM 5311 C C . ASN B 1 323 ? 53.836 30.903 42.621 1.00 25.47 1246 ASN B C 1
ATOM 5312 O O . ASN B 1 323 ? 52.880 30.224 43.021 1.00 25.87 1246 ASN B O 1
ATOM 5317 N N . ILE B 1 324 ? 54.034 31.201 41.343 1.00 25.29 1247 ILE B N 1
ATOM 5318 C CA . ILE B 1 324 ? 53.169 30.741 40.260 1.00 25.16 1247 ILE B CA 1
ATOM 5319 C C . ILE B 1 324 ? 54.059 30.162 39.145 1.00 25.17 1247 ILE B C 1
ATOM 5320 O O . ILE B 1 324 ? 55.277 30.368 39.152 1.00 25.42 1247 ILE B O 1
ATOM 5329 N N . SER B 1 325 ? 53.473 29.405 38.220 1.00 25.47 1248 SER B N 1
ATOM 5330 C CA . SER B 1 325 ? 54.252 28.777 37.155 1.00 25.79 1248 SER B CA 1
ATOM 5331 C C . SER B 1 325 ? 54.679 29.785 36.091 1.00 25.92 1248 SER B C 1
ATOM 5332 O O . SER B 1 325 ? 54.006 30.794 35.870 1.00 25.85 1248 SER B O 1
ATOM 5335 N N . VAL B 1 326 ? 55.799 29.495 35.434 1.00 26.15 1249 VAL B N 1
ATOM 5336 C CA . VAL B 1 326 ? 56.263 30.286 34.295 1.00 26.61 1249 VAL B CA 1
ATOM 5337 C C . VAL B 1 326 ? 55.196 30.325 33.194 1.00 26.47 1249 VAL B C 1
ATOM 5338 O O . VAL B 1 326 ? 54.917 31.384 32.628 1.00 26.50 1249 VAL B O 1
ATOM 5342 N N . ALA B 1 327 ? 54.575 29.176 32.920 1.00 26.51 1250 ALA B N 1
ATOM 5343 C CA . ALA B 1 327 ? 53.472 29.085 31.960 1.00 26.67 1250 ALA B CA 1
ATOM 5344 C C . ALA B 1 327 ? 52.346 30.087 32.228 1.00 26.55 1250 ALA B C 1
ATOM 5345 O O . ALA B 1 327 ? 51.852 30.731 31.299 1.00 26.71 1250 ALA B O 1
ATOM 5347 N N . GLU B 1 328 ? 51.949 30.221 33.492 1.00 26.42 1251 GLU B N 1
ATOM 5348 C CA . GLU B 1 328 ? 50.899 31.170 33.872 1.00 26.56 1251 GLU B CA 1
ATOM 5349 C C . GLU B 1 328 ? 51.329 32.616 33.633 1.00 26.02 1251 GLU B C 1
ATOM 5350 O O . GLU B 1 328 ? 50.560 33.407 33.096 1.00 26.04 1251 GLU B O 1
ATOM 5356 N N . VAL B 1 329 ? 52.556 32.950 34.034 1.00 25.51 1252 VAL B N 1
ATOM 5357 C CA . VAL B 1 329 ? 53.094 34.301 33.825 1.00 25.08 1252 VAL B CA 1
ATOM 5358 C C . VAL B 1 329 ? 53.114 34.645 32.336 1.00 25.42 1252 VAL B C 1
ATOM 5359 O O . VAL B 1 329 ? 52.713 35.740 31.938 1.00 25.08 1252 VAL B O 1
ATOM 5363 N N . GLU B 1 330 ? 53.567 33.700 31.516 1.00 25.79 1253 GLU B N 1
ATOM 5364 C CA . GLU B 1 330 ? 53.609 33.910 30.072 1.00 26.34 1253 GLU B CA 1
ATOM 5365 C C . GLU B 1 330 ? 52.218 34.105 29.472 1.00 26.70 1253 GLU B C 1
ATOM 5366 O O . GLU B 1 330 ? 52.066 34.791 28.461 1.00 27.06 1253 GLU B O 1
ATOM 5372 N N . LYS B 1 331 ? 51.206 33.511 30.100 1.00 27.11 1254 LYS B N 1
ATOM 5373 C CA . LYS B 1 331 ? 49.822 33.733 29.691 1.00 27.73 1254 LYS B CA 1
ATOM 5374 C C . LYS B 1 331 ? 49.375 35.163 30.024 1.00 27.49 1254 LYS B C 1
ATOM 5375 O O . LYS B 1 331 ? 48.917 35.892 29.143 1.00 27.70 1254 LYS B O 1
ATOM 5381 N N . TRP B 1 332 ? 49.539 35.560 31.285 1.00 27.37 1255 TRP B N 1
ATOM 5382 C CA . TRP B 1 332 ? 49.098 36.882 31.744 1.0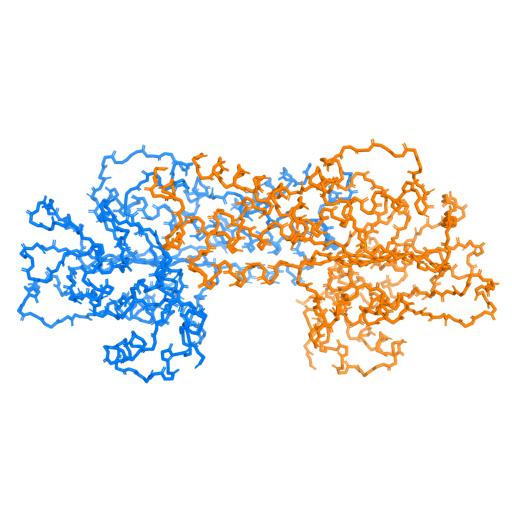0 27.24 1255 TRP B CA 1
ATOM 5383 C C . TRP B 1 332 ? 49.895 38.038 31.150 1.00 26.32 1255 TRP B C 1
ATOM 5384 O O . TRP B 1 332 ? 49.361 39.133 30.972 1.00 26.04 1255 TRP B O 1
ATOM 5395 N N . LEU B 1 333 ? 51.165 37.788 30.846 1.00 25.39 1256 LEU B N 1
ATOM 5396 C CA . LEU B 1 333 ? 52.041 38.825 30.308 1.00 24.45 1256 LEU B CA 1
ATOM 5397 C C . LEU B 1 333 ? 52.341 38.644 28.817 1.00 24.44 1256 LEU B C 1
ATOM 5398 O O . LEU B 1 333 ? 53.252 39.270 28.291 1.00 24.34 1256 LEU B O 1
ATOM 5403 N N . GLY B 1 334 ? 51.559 37.797 28.147 1.00 24.75 1257 GLY B N 1
ATOM 5404 C CA . GLY B 1 334 ? 51.720 37.537 26.711 1.00 24.94 1257 GLY B CA 1
ATOM 5405 C C . GLY B 1 334 ? 52.141 38.735 25.868 1.00 25.17 1257 GLY B C 1
ATOM 5406 O O . GLY B 1 334 ? 53.194 38.704 25.228 1.00 25.30 1257 GLY B O 1
ATOM 5407 N N . PRO B 1 335 ? 51.322 39.805 25.861 1.00 25.31 1258 PRO B N 1
ATOM 5408 C CA . PRO B 1 335 ? 51.605 41.008 25.067 1.00 25.38 1258 PRO B CA 1
ATOM 5409 C C . PRO B 1 335 ? 52.976 41.667 25.284 1.00 25.23 1258 PRO B C 1
ATOM 5410 O O . PRO B 1 335 ? 53.475 42.337 24.373 1.00 25.75 1258 PRO B O 1
ATOM 5414 N N . ILE B 1 336 ? 53.573 41.498 26.464 1.00 24.82 1259 ILE B N 1
ATOM 5415 C CA . ILE B 1 336 ? 54.867 42.141 26.749 1.00 24.24 1259 ILE B CA 1
ATOM 5416 C C . ILE B 1 336 ? 56.067 41.187 26.793 1.00 24.46 1259 ILE B C 1
ATOM 5417 O O . ILE B 1 336 ? 57.132 41.547 27.288 1.00 24.43 1259 ILE B O 1
ATOM 5422 N N . LEU B 1 337 ? 55.906 39.977 26.268 1.00 24.79 1260 LEU B N 1
ATOM 5423 C CA . LEU B 1 337 ? 57.044 39.068 26.187 1.00 25.21 1260 LEU B CA 1
ATOM 5424 C C . LEU B 1 337 ? 57.963 39.484 25.042 1.00 25.71 1260 LEU B C 1
ATOM 5425 O O . LEU B 1 337 ? 57.520 39.611 23.900 1.00 25.75 1260 LEU B O 1
ATOM 5430 N N . GLY B 1 338 ? 59.236 39.698 25.363 1.00 26.37 1261 GLY B N 1
ATOM 5431 C CA . GLY B 1 338 ? 60.228 40.149 24.384 1.00 27.86 1261 GLY B CA 1
ATOM 5432 C C . GLY B 1 338 ? 60.963 39.008 23.709 1.00 29.05 1261 GLY B C 1
ATOM 5433 O O . GLY B 1 338 ? 62.044 39.196 23.150 1.00 29.20 1261 GLY B O 1
ATOM 5434 N N . TYR B 1 339 ? 60.355 37.826 23.756 1.00 29.78 1262 TYR B N 1
ATOM 5435 C CA . TYR B 1 339 ? 60.934 36.605 23.204 1.00 31.01 1262 TYR B CA 1
ATOM 5436 C C . TYR B 1 339 ? 59.806 35.695 22.729 1.00 32.06 1262 TYR B C 1
ATOM 5437 O O . TYR B 1 339 ? 58.644 35.901 23.085 1.00 31.94 1262 TYR B O 1
ATOM 5446 N N . ASP B 1 340 ? 60.149 34.691 21.929 1.00 33.50 1263 ASP B N 1
ATOM 5447 C CA . ASP B 1 340 ? 59.162 33.733 21.443 1.00 34.92 1263 ASP B CA 1
ATOM 5448 C C . ASP B 1 340 ? 58.985 32.581 22.428 1.00 35.54 1263 ASP B C 1
ATOM 5449 O O . ASP B 1 340 ? 59.966 32.036 22.943 1.00 35.73 1263 ASP B O 1
ATOM 5454 N N . THR B 1 341 ? 57.726 32.233 22.686 1.00 36.38 1264 THR B N 1
ATOM 5455 C CA . THR B 1 341 ? 57.360 31.171 23.629 1.00 37.31 1264 THR B CA 1
ATOM 5456 C C . THR B 1 341 ? 58.118 29.869 23.376 1.00 37.39 1264 THR B C 1
ATOM 5457 O O . THR B 1 341 ? 58.457 29.146 24.315 1.00 37.73 1264 THR B O 1
#

Foldseek 3Di:
DFDWAFPVVLLVQEDAPPLVPDDFAFAFPDAAKDKFQWDQLVVLVQLFDCVVVVVLCVVALVPDDPPDPPCSVDVPSSVVLVVVLVVVSVVCNVVVLKTKIKMKHKFKWADDRQKIFGPDPPDLLVVDDGPFIQGWFWAITDPVDHHIYIQNSLGHHSPSPHIGMKMKMKMFMPNLVVVLVVCVVVVNNVVSSSSNSVRLRSQVSCVLVVVVCCCQPRSNVPVPDDDRSVCSVVVVDAWDWDAACPQNHNQLCSVVRVCVRNVTCVRTVWDQDPVRQTPPNSMDMGMIRGGRPDDDDGSAADELSSLVVSCVVVVHDSVVSCVRCVVRHPDD/DFDWAFPVVLLVQEDADPQVPADFAFAFPDAAKDKFQWDDLVVLVQLFDCVVVVVLCVVALVPDDPPDPPQSVDDVSSVVVLVVVLVVCSVVCNVVVLKTKIKMKHKFWWADDRQKIFGPDPVDLLVVDDGPFIQGWFWAITDPNHHIYIQNSLGHHSPPPGIYMKMKMKMFMPNLVVVLVVCVVVVNNVVSSSSNSSRLRSQVSCVLVVVVCCCQPRRNVPVPDDDRSVCSVVVVDFWDWDAACPQNHNQLCSVVRVCVRNVTCVRTVWDQDPVRAIPPNSMDMGMIRHRRPDDDDGSAADELSSLVVSCVVVVHDSVVSCVSCVVRHPDDD

=== Feature glossary ===
A reading guide for the features in this record.

Start from the sequence.

  · Sequence gives the chain of amino acids in standard one-letter code (A=alanine, C=cysteine, …, Y=tyrosine), read N→C. It is the only feature that is directly encoded by the gene; all structural features are derived from the folded form of this sequence.

Fold it, and you get atomic coordinates and the backbone conformation that goes with them.

  · Structure coordinates are given as an mmCIF _atom_site loop: one row per atom with element, residue name, chain id, sequence number, and x/y/z position in Å. Only the four main-chain atoms per residue are included here; side chains are omitted to keep the record compact.

  · Backbone dihedral angles. Every residue except chain termini has a φ (preceding-C → N → Cα → C) and a ψ (N → Cα → C → next-N). They are reported in degrees following the IUPAC sign convention. Secondary structure is essentially a statement about which (φ, ψ) basin each residue occupies.

  · Eight-state secondary structure (DSSP): H is the canonical α-helix, G the tighter 3₁₀-helix, I the wider π-helix; E/B are β-structure, T and S are turns and bends, and '-' is everything else. DSSP derives these from the pattern of main-chain N–H···O=C hydrogen bonds, not from the sequence.

  · SS3 is a coarse helix/strand/coil call (letters a/b/c) made by the P-SEA algorithm from inter-Cα distances and dihedrals. It is less detailed than DSSP but needs only Cα positions.

Summarize the fold with a handful of shape descriptors and a per-residue structural alphabet.

  · Radius of gyration (Rg) is the root-mean-square distance of Cα atoms from their centroid — a single number for overall size and compactness. A globular domain of N residues has Rg ≈ 2.2·N^0.38 Å; an extended or disordered chain has a much larger Rg. The Cα contact count is the number of residue pairs whose Cα atoms are within 8 Å and are more than four positions apart in sequence — a standard proxy for tertiary packing density. The bounding box is the smallest axis-aligned box enclosing all Cα atoms.

  · 3Di is Foldseek's structural alphabet. Each residue is assigned one of twenty discrete states based on how its Cα sits relative to its spatial (not sequential) neighbors. Aligning 3Di strings finds structural homologs roughly as well as full 3D superposition, but orders of magnitude faster.

  · Solvent-accessible surface area (SASA) is the area in Å² traced out by the centre of a 1.4 Å probe sphere (a water molecule) rolled over the protein's van der Waals surface (Shrake–Rupley / Lee–Richards construction). Buried residues have near-zero SASA; fully exposed residues can exceed 200 Å². The total SASA scales roughly with the number of surface residues.

Ask how reliable the model is.

  · For AlphaFold models, the B-factor field carries pLDDT — the model's own estimate of local accuracy on a 0–100 scale. Regions with pLDDT<50 should be treated as essentially unmodeled; they often correspond to intrinsically disordered segments.

  · For experimental (PDB) structures, the B-factor (temperature factor) quantifies the positional spread of each atom in the crystal — a combination of thermal vibration and static disorder — in units of Å². High B-factors mark flexible loops or poorly resolved regions; low B-factors mark the rigid, well-ordered core.

  · Predicted Aligned Error (PAE) is an AlphaFold confidence matrix: entry (i, j) is the expected error in the position of residue j, in ångströms, when the prediction is superimposed on the true structure at residue i. Low PAE within a block of residues means that block is internally rigid and well-predicted; high PAE between two blocks means their relative placement is uncertain even if each block individually is confident.

Place it in context: what it resembles, what it is annotated as, and how it looks.

  · Structural nearest neighbors (via Foldseek easy-search vs the PDB). Reported per hit: target PDB id, E-value, and alignment TM-score. A TM-score above ~0.5 is the conventional threshold for 'same fold'.

  · Functional annotations link the protein to curated databases. InterPro entries identify conserved domains and families by matching the sequence against member-database signatures (Pfam, PROSITE, CDD, …). Gene Ontology (GO) terms describe molecular function, biological process, and cellular component in a controlled vocabulary. CATH places the structure in a hierarchical fold classification (Class/Architecture/Topology/Homologous-superfamily). The organism is the source species.

  · The contact map is a binary N×N matrix image: pixel (i, j) is dark where Cα_i and Cα_j are within 8 Å and |i−j|>4. Because the |i−j|>4 filter removes local helical contacts, off-diagonal stripes parallel to the main diagonal indicate parallel β-sheets; stripes perpendicular to it indicate antiparallel β-sheets. The Ramachandran plot scatters every residue's (φ, ψ) pair against the sterically allowed regions. The PAE heatmap renders the predicted-aligned-error matrix.

  · Six rendered views show the 3D structure from the faces of a cube — i.e. along ±x, ±y, ±z. Rendering representation is drawn randomly per protein from cartoon (secondary-structure ribbons), sticks (backbone bonds), or molecular surface; coloring is either N→C rainbow (blue at the N-terminus through red at the C-terminus) or one color per chain.